Protein AF-A0A928XE21-F1 (afdb_monomer)

Secondary structure (DSSP, 8-state):
-PPPPHHHHHHHHHHHHHTT-HHHHHHHHHHHHTT-TT-HHHHHHHHHH--SHHHHHHHHHHHHHH-TT-HHHHHHHHHHHHHHHHTTS--------------------------------------------------------------SSSS----S---B-TTT--BSEEE-TTT--EEE---SB-TTT--B---TTSHHHHHHHHHHHHHHTT-HHHHHHHHHHHHHH-SS-TTHHHHHHHHHHHTT-HHHHHHHHHHHHHH-TT-HHHHHHHHHHHHHHT-HHHHHHHHHHHHHH-TT-HHHHHHHHHHHHHTT-HHHHHHHHHHHHTTS-TTSHHHHHHHHHHHHT--SS-HHHHTSHHHHHHHHHHHHHHHHHHHHHHTTT-GGG--HHHHHHHHHHHHHHHHHHHHHH-TT-TTTHHHH-STTHHHHTHHHHHHHHHHHHHHHHHHHHHHHTT--PPPPPP-

pLDDT: mean 73.34, std 21.74, range [24.47, 97.56]

Solvent-accessible surface area (backbone atoms only — not comparable to full-atom values): 27465 Å² total; per-residue (Å²): 130,82,82,77,56,64,68,58,42,44,54,48,14,55,49,28,46,76,70,66,39,34,68,64,12,45,60,34,24,48,57,41,40,78,76,36,80,81,43,51,71,38,35,57,53,39,40,73,47,56,85,56,72,61,68,25,45,54,28,31,51,54,32,40,72,78,39,76,80,43,63,68,36,58,60,45,49,58,51,55,60,48,52,65,50,58,81,64,55,79,84,85,86,79,83,84,90,81,83,90,82,90,83,84,87,90,84,88,91,85,89,90,87,85,82,86,84,88,82,85,88,78,90,87,86,85,87,87,86,90,85,86,90,85,87,88,90,86,88,84,89,81,89,84,92,77,89,63,80,36,62,96,83,84,67,53,63,76,83,88,75,80,60,48,37,91,87,78,64,46,58,48,52,48,60,39,93,88,76,67,47,77,39,75,63,96,48,65,35,40,96,87,74,65,50,75,43,45,59,68,92,41,64,59,53,19,30,52,43,48,20,52,53,22,56,80,64,73,35,27,71,58,20,34,50,26,47,52,51,32,49,77,75,42,75,90,40,90,62,46,38,44,53,46,13,55,24,27,45,66,52,74,34,57,81,61,12,49,56,24,41,55,51,32,42,73,76,44,76,77,44,40,68,56,34,40,53,51,16,54,52,29,46,74,72,66,38,54,69,60,14,49,53,29,27,52,49,18,47,70,68,37,77,68,48,22,66,42,27,41,53,47,13,55,52,27,44,75,69,69,35,53,72,57,12,51,47,26,27,54,51,13,57,77,54,36,56,78,87,38,74,67,22,44,52,33,52,51,50,51,59,74,57,47,73,74,67,61,66,82,57,64,50,35,70,67,49,57,49,58,66,33,45,57,64,33,50,54,51,52,52,48,33,36,56,68,21,71,74,35,85,91,56,56,46,74,47,33,55,52,19,67,58,30,23,53,54,8,31,49,33,23,48,44,32,73,75,39,85,84,19,78,86,52,34,81,80,51,51,60,77,72,63,39,53,71,51,20,60,62,38,21,52,51,9,47,49,36,31,52,49,20,50,49,44,44,49,60,62,55,78,74,57,81,75,78,77,77,82,88,125

Structure (mmCIF, N/CA/C/O backbone):
data_AF-A0A928XE21-F1
#
_entry.id   AF-A0A928XE21-F1
#
loop_
_atom_site.group_PDB
_atom_site.id
_atom_site.type_symbol
_atom_site.label_atom_id
_atom_site.label_alt_id
_atom_site.label_comp_id
_atom_site.label_asym_id
_atom_site.label_entity_id
_atom_site.label_seq_id
_atom_site.pdbx_PDB_ins_code
_atom_site.Cartn_x
_atom_site.Cartn_y
_atom_site.Cartn_z
_atom_site.occupancy
_atom_site.B_iso_or_equiv
_atom_site.auth_seq_id
_atom_site.auth_comp_id
_atom_site.auth_asym_id
_atom_site.auth_atom_id
_atom_site.pdbx_PDB_model_num
ATOM 1 N N . MET A 1 1 ? 25.319 -30.499 -38.288 1.00 40.72 1 MET A N 1
ATOM 2 C CA . MET A 1 1 ? 24.462 -31.554 -37.706 1.00 40.72 1 MET A CA 1
ATOM 3 C C . MET A 1 1 ? 23.075 -31.355 -38.286 1.00 40.72 1 MET A C 1
ATOM 5 O O . MET A 1 1 ? 22.689 -30.192 -38.351 1.00 40.72 1 MET A O 1
ATOM 9 N N . PRO A 1 2 ? 22.356 -32.395 -38.738 1.00 47.50 2 PRO A N 1
ATOM 10 C CA . PRO A 1 2 ? 20.909 -32.276 -38.893 1.00 47.50 2 PRO A CA 1
ATOM 11 C C . PRO A 1 2 ? 20.292 -31.991 -37.518 1.00 47.50 2 PRO A C 1
ATOM 13 O O . PRO A 1 2 ? 20.840 -32.427 -36.499 1.00 47.50 2 PRO A O 1
ATOM 16 N N . GLU A 1 3 ? 19.190 -31.250 -37.479 1.00 51.59 3 GLU A N 1
ATOM 17 C CA . GLU A 1 3 ? 18.464 -31.033 -36.229 1.00 51.59 3 GLU A CA 1
ATOM 18 C C . GLU A 1 3 ? 17.865 -32.367 -35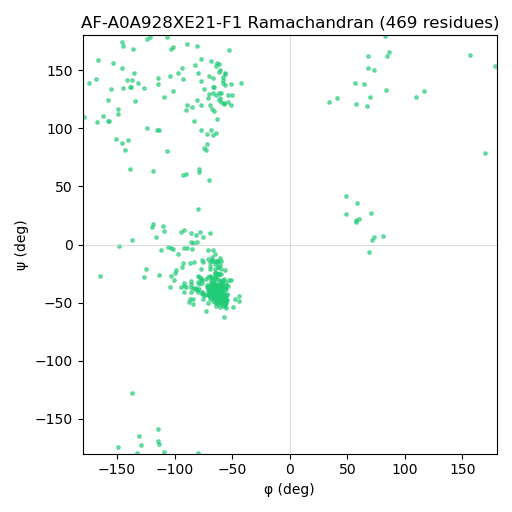.750 1.00 51.59 3 GLU A C 1
ATOM 20 O O . GLU A 1 3 ? 17.346 -33.136 -36.567 1.00 51.59 3 GLU A O 1
ATOM 25 N N . PRO A 1 4 ? 17.975 -32.702 -34.453 1.00 61.19 4 PRO A N 1
ATOM 26 C CA . PRO A 1 4 ? 17.299 -33.870 -33.909 1.00 61.19 4 PRO A CA 1
ATOM 27 C C . PRO A 1 4 ? 15.785 -33.641 -33.965 1.00 61.19 4 PRO A C 1
ATOM 29 O O . PRO A 1 4 ? 15.304 -32.612 -33.501 1.00 61.19 4 PRO A O 1
ATOM 32 N N . ASP A 1 5 ? 15.039 -34.607 -34.505 1.00 84.88 5 ASP A N 1
ATOM 33 C CA . ASP A 1 5 ? 13.573 -34.565 -34.529 1.00 84.88 5 ASP A CA 1
ATOM 34 C C . ASP A 1 5 ? 13.020 -34.287 -33.120 1.00 84.88 5 ASP A C 1
ATOM 36 O O . ASP A 1 5 ? 13.249 -35.056 -32.180 1.00 84.88 5 ASP A O 1
ATOM 40 N N . LEU A 1 6 ? 12.276 -33.188 -32.987 1.00 86.25 6 LEU A N 1
ATOM 41 C CA . LEU A 1 6 ? 11.647 -32.747 -31.745 1.00 86.25 6 LEU A CA 1
ATOM 42 C C . LEU A 1 6 ? 10.744 -33.841 -31.149 1.00 86.25 6 LEU A C 1
ATOM 44 O O . LEU A 1 6 ? 10.712 -34.028 -29.930 1.00 86.25 6 LEU A O 1
ATOM 48 N N . GLN A 1 7 ? 10.068 -34.636 -31.989 1.00 86.69 7 GLN A N 1
ATOM 49 C CA . GLN A 1 7 ? 9.272 -35.767 -31.514 1.00 86.69 7 GLN A CA 1
ATOM 50 C C . GLN A 1 7 ? 10.146 -36.906 -30.982 1.00 86.69 7 GLN A C 1
ATOM 52 O O . GLN A 1 7 ? 9.765 -37.559 -30.008 1.00 86.69 7 GLN A O 1
ATOM 57 N N . ALA A 1 8 ? 11.314 -37.156 -31.575 1.00 89.56 8 ALA A N 1
ATOM 58 C CA . ALA A 1 8 ? 12.278 -38.125 -31.064 1.00 89.56 8 ALA A CA 1
ATOM 59 C C . ALA A 1 8 ? 12.883 -37.671 -29.723 1.00 89.56 8 ALA A C 1
ATOM 61 O O . ALA A 1 8 ? 12.987 -38.489 -28.807 1.00 89.56 8 ALA A O 1
ATOM 62 N N . LEU A 1 9 ? 13.195 -36.377 -29.564 1.00 91.19 9 LEU A N 1
ATOM 63 C CA . LEU A 1 9 ? 13.620 -35.794 -28.283 1.00 91.19 9 LEU A CA 1
ATOM 64 C C . LEU A 1 9 ? 12.540 -35.944 -27.202 1.00 91.19 9 LEU A C 1
ATOM 66 O O . LEU A 1 9 ? 12.825 -36.456 -26.119 1.00 91.19 9 LEU A O 1
ATOM 70 N N . LEU A 1 10 ? 11.288 -35.592 -27.506 1.00 92.44 10 LEU A N 1
ATOM 71 C CA . LEU A 1 10 ? 10.166 -35.747 -26.576 1.00 92.44 10 LEU A CA 1
ATOM 72 C C . LEU A 1 10 ? 9.951 -37.216 -26.173 1.00 92.44 10 LEU A C 1
ATOM 74 O O . LEU A 1 10 ? 9.818 -37.525 -24.987 1.00 92.44 10 LEU A O 1
ATOM 78 N N . ARG A 1 11 ? 9.992 -38.150 -27.134 1.00 93.50 11 ARG A N 1
ATOM 79 C CA . ARG A 1 11 ? 9.905 -39.596 -26.857 1.00 93.50 11 ARG A CA 1
ATOM 80 C C . ARG A 1 11 ? 11.068 -40.081 -25.985 1.00 93.50 11 ARG A C 1
ATOM 82 O O . ARG A 1 11 ? 10.837 -40.887 -25.082 1.00 93.50 11 ARG A O 1
ATOM 89 N N . ALA A 1 12 ? 12.286 -39.581 -26.200 1.00 92.56 12 ALA A N 1
ATOM 90 C CA . ALA A 1 12 ? 13.445 -39.904 -25.370 1.00 92.56 12 ALA A CA 1
ATOM 91 C C . ALA A 1 12 ? 13.289 -39.379 -23.930 1.00 92.56 12 ALA A C 1
ATOM 93 O O . ALA A 1 12 ? 13.476 -40.148 -22.988 1.00 92.56 12 ALA A O 1
ATOM 94 N N . GLY A 1 13 ? 12.860 -38.125 -23.747 1.00 93.06 13 GLY A N 1
ATOM 95 C CA . GLY A 1 13 ? 12.619 -37.529 -22.427 1.00 93.06 13 GLY A CA 1
ATOM 96 C C . GLY A 1 13 ? 11.541 -38.265 -21.625 1.00 93.06 13 GLY A C 1
ATOM 97 O O . GLY A 1 13 ? 11.757 -38.613 -20.464 1.00 93.06 13 GLY A O 1
ATOM 98 N N . ILE A 1 14 ? 10.419 -38.605 -22.270 1.00 94.06 14 ILE A N 1
ATOM 99 C CA . ILE A 1 14 ? 9.342 -39.414 -21.673 1.00 94.06 14 ILE A CA 1
ATOM 100 C C . ILE A 1 14 ? 9.835 -40.825 -21.309 1.00 94.06 14 ILE A C 1
ATOM 102 O O . ILE A 1 14 ? 9.441 -41.377 -20.282 1.00 94.06 14 ILE A O 1
ATOM 106 N N . THR A 1 15 ? 10.700 -41.424 -22.130 1.00 94.31 15 THR A N 1
ATOM 107 C CA . THR A 1 15 ? 11.249 -42.764 -21.863 1.00 94.31 15 THR A CA 1
ATOM 108 C C . THR A 1 15 ? 12.225 -42.743 -20.686 1.00 94.31 15 THR A C 1
ATOM 110 O O . THR A 1 15 ? 12.114 -43.589 -19.802 1.00 94.31 15 THR A O 1
ATOM 113 N N . ALA A 1 16 ? 13.106 -41.740 -20.607 1.00 92.50 16 ALA A N 1
ATOM 114 C CA . ALA A 1 16 ? 13.997 -41.530 -19.465 1.00 92.50 16 ALA A CA 1
ATOM 115 C C . ALA A 1 16 ? 13.210 -41.284 -18.161 1.00 92.50 16 ALA A C 1
ATOM 117 O O . ALA A 1 16 ? 13.544 -41.858 -17.125 1.00 92.50 16 ALA A O 1
ATOM 118 N N . ALA A 1 17 ? 12.117 -40.508 -18.216 1.00 92.31 17 ALA A N 1
ATOM 119 C CA . ALA A 1 17 ? 11.240 -40.274 -17.066 1.00 92.31 17 ALA A CA 1
ATOM 120 C C . ALA A 1 17 ? 10.609 -41.583 -16.558 1.00 92.31 17 ALA A C 1
ATOM 122 O O . ALA A 1 17 ? 10.684 -41.890 -15.369 1.00 92.31 17 ALA A O 1
ATOM 123 N N . LYS A 1 18 ? 10.062 -42.403 -17.467 1.00 92.31 18 LYS A N 1
ATOM 124 C CA . LYS A 1 18 ? 9.511 -43.735 -17.149 1.00 92.31 18 LYS A CA 1
ATOM 125 C C . LYS A 1 18 ? 10.564 -44.722 -16.636 1.00 92.31 18 LYS A C 1
ATOM 127 O O . LYS A 1 18 ? 10.232 -45.588 -15.836 1.00 92.31 18 LYS A O 1
ATOM 132 N N . ALA A 1 19 ? 11.818 -44.583 -17.066 1.00 91.75 19 ALA A N 1
ATOM 133 C CA . ALA A 1 19 ? 12.953 -45.369 -16.582 1.00 91.75 19 ALA A CA 1
ATOM 134 C C . ALA A 1 19 ? 13.536 -44.863 -15.242 1.00 91.75 19 ALA A C 1
ATOM 136 O O . ALA A 1 19 ? 14.539 -45.398 -14.775 1.00 91.75 19 ALA A O 1
ATOM 137 N N . GLY A 1 20 ? 12.955 -43.822 -14.629 1.00 90.06 20 GLY A N 1
ATOM 138 C CA . GLY A 1 20 ? 13.441 -43.233 -13.375 1.00 90.06 20 GLY A CA 1
ATOM 139 C C . GLY A 1 20 ? 14.725 -42.402 -13.510 1.00 90.06 20 GLY A C 1
ATOM 140 O O . GLY A 1 20 ? 15.265 -41.943 -12.505 1.00 90.06 20 GLY A O 1
ATOM 141 N N . GLN A 1 21 ? 15.211 -42.165 -14.732 1.00 93.12 21 GLN A N 1
ATOM 142 C CA . GLN A 1 21 ? 16.442 -41.425 -15.028 1.00 93.12 21 GLN A CA 1
ATOM 143 C C . GLN A 1 21 ? 16.204 -39.907 -14.936 1.00 93.12 21 GLN A C 1
ATOM 145 O O . GLN A 1 21 ? 16.304 -39.191 -15.934 1.00 93.12 21 GLN A O 1
ATOM 150 N N . ARG A 1 22 ? 15.843 -39.417 -13.740 1.00 90.81 22 ARG A N 1
ATOM 151 C CA . ARG A 1 22 ? 15.295 -38.064 -13.525 1.00 90.81 22 ARG A CA 1
ATOM 152 C C . ARG A 1 22 ? 16.112 -36.950 -14.175 1.00 90.81 22 ARG A C 1
ATOM 154 O O . ARG A 1 22 ? 15.561 -36.202 -14.969 1.00 90.81 22 ARG A O 1
ATOM 161 N N . GLU A 1 23 ? 17.413 -36.859 -13.911 1.00 90.38 23 GLU A N 1
ATOM 162 C CA . GLU A 1 23 ? 18.220 -35.750 -14.445 1.00 90.38 23 GLU A CA 1
ATOM 163 C C . GLU A 1 23 ? 18.350 -35.798 -15.980 1.00 90.38 23 GLU A C 1
ATOM 165 O O . GLU A 1 23 ? 18.221 -34.775 -16.650 1.00 90.38 23 GLU A O 1
ATOM 170 N N . GLN A 1 24 ? 18.488 -36.991 -16.571 1.00 92.06 24 GLN A N 1
ATOM 171 C CA . GLN A 1 24 ? 18.491 -37.152 -18.030 1.00 92.06 24 GLN A CA 1
ATOM 172 C C . GLN A 1 24 ? 17.129 -36.789 -18.642 1.00 92.06 24 GLN A C 1
ATOM 174 O O . GLN A 1 24 ? 17.071 -36.142 -19.690 1.00 92.06 24 GLN A O 1
ATOM 179 N N . ALA A 1 25 ? 16.031 -37.162 -17.982 1.00 92.94 25 ALA A N 1
ATOM 180 C CA . ALA A 1 25 ? 14.684 -36.781 -18.387 1.00 92.94 25 ALA A CA 1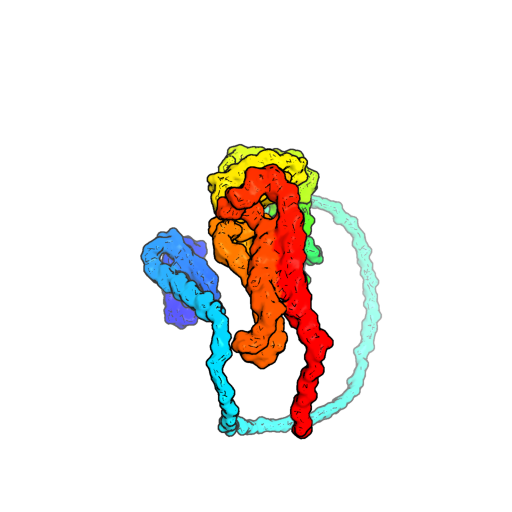
ATOM 181 C C . ALA A 1 25 ? 14.483 -35.260 -18.304 1.00 92.94 25 ALA A C 1
ATOM 183 O O . ALA A 1 25 ? 14.034 -34.662 -19.278 1.00 92.94 25 ALA A O 1
ATOM 184 N N . ARG A 1 26 ? 14.896 -34.627 -17.196 1.00 94.62 26 ARG A N 1
ATOM 185 C CA . ARG A 1 26 ? 14.843 -33.175 -16.962 1.00 94.62 26 ARG A CA 1
ATOM 186 C C . ARG A 1 26 ? 15.566 -32.418 -18.072 1.00 94.62 26 ARG A C 1
ATOM 188 O O . ARG A 1 26 ? 14.953 -31.593 -18.740 1.00 94.62 26 ARG A O 1
ATOM 195 N N . GLN A 1 27 ? 16.829 -32.758 -18.334 1.00 93.75 27 GLN A N 1
ATOM 196 C CA . GLN A 1 27 ? 17.629 -32.128 -19.391 1.00 93.75 27 GLN A CA 1
ATOM 197 C C . GLN A 1 27 ? 17.046 -32.340 -20.796 1.00 93.75 27 GLN A C 1
ATOM 199 O O . GLN A 1 27 ? 17.127 -31.447 -21.636 1.00 93.75 27 GLN A O 1
ATOM 204 N N . THR A 1 28 ? 16.450 -33.505 -21.070 1.00 93.75 28 THR A N 1
ATOM 205 C CA . THR A 1 28 ? 15.863 -33.794 -22.390 1.00 93.75 28 THR A CA 1
ATOM 206 C C . THR A 1 28 ? 14.535 -33.061 -22.593 1.00 93.75 28 THR A C 1
ATOM 208 O O . THR A 1 28 ? 14.306 -32.510 -23.664 1.00 93.75 28 THR A O 1
ATOM 211 N N . LEU A 1 29 ? 13.674 -33.012 -21.572 1.00 93.38 29 LEU A N 1
ATOM 212 C CA . LEU A 1 29 ? 12.371 -32.339 -21.627 1.00 93.38 29 LEU A CA 1
ATOM 213 C C . LEU A 1 29 ? 12.518 -30.811 -21.643 1.00 93.38 29 LEU A C 1
ATOM 215 O O . LEU A 1 29 ? 11.801 -30.151 -22.389 1.00 93.38 29 LEU A O 1
ATOM 219 N N . LEU A 1 30 ? 13.491 -30.253 -20.912 1.00 93.31 30 LEU A N 1
ATOM 220 C CA . LEU A 1 30 ? 13.826 -28.827 -20.995 1.00 93.31 30 LEU A CA 1
ATOM 221 C C . LEU A 1 30 ? 14.255 -28.425 -22.413 1.00 93.31 30 LEU A C 1
ATOM 223 O O . LEU A 1 30 ? 13.759 -27.430 -22.920 1.00 93.31 30 LEU A O 1
ATOM 227 N N . ARG A 1 31 ? 15.073 -29.233 -23.105 1.00 93.06 31 ARG A N 1
ATOM 228 C CA . ARG A 1 31 ? 15.455 -28.969 -24.508 1.00 93.06 31 ARG A CA 1
ATOM 229 C C . ARG A 1 31 ? 14.294 -29.028 -25.500 1.00 93.06 31 ARG A C 1
ATOM 231 O O . ARG A 1 31 ? 14.370 -28.389 -26.542 1.00 93.06 31 ARG A O 1
ATOM 238 N N . VAL A 1 32 ? 13.243 -29.795 -25.202 1.00 92.94 32 VAL A N 1
ATOM 239 C CA . VAL A 1 32 ? 12.004 -29.778 -25.998 1.00 92.94 32 VAL A CA 1
ATOM 240 C C . VAL A 1 32 ? 11.259 -28.465 -25.762 1.00 92.94 32 VAL A C 1
ATOM 242 O O . VAL A 1 32 ? 10.848 -27.834 -26.724 1.00 92.94 32 VAL A O 1
ATOM 245 N N . ILE A 1 33 ? 11.158 -28.009 -24.510 1.00 93.56 33 ILE A N 1
ATOM 246 C CA . ILE A 1 33 ? 10.519 -26.730 -24.150 1.00 93.56 33 ILE A CA 1
ATOM 247 C C . ILE A 1 33 ? 11.293 -25.524 -24.716 1.00 93.56 33 ILE A C 1
ATOM 249 O O . ILE A 1 33 ? 10.678 -24.582 -25.197 1.00 93.56 33 ILE A O 1
ATOM 253 N N . GLU A 1 34 ? 12.630 -25.571 -24.741 1.00 91.69 34 GLU A N 1
ATOM 254 C CA . GLU A 1 34 ? 13.497 -24.559 -25.380 1.00 91.69 34 GLU A CA 1
ATOM 255 C C . GLU A 1 34 ? 13.301 -24.450 -26.910 1.00 91.69 34 GLU A C 1
ATOM 257 O O . GLU A 1 34 ? 13.782 -23.494 -27.519 1.00 91.69 34 GLU A O 1
ATOM 262 N N . GLN A 1 35 ? 12.634 -25.427 -27.537 1.00 90.62 35 GLN A N 1
ATOM 263 C CA . GLN A 1 35 ? 12.357 -25.482 -28.981 1.00 90.62 35 GLN A CA 1
ATOM 264 C C . GLN A 1 35 ? 10.858 -25.349 -29.309 1.00 90.62 35 GLN A C 1
ATOM 266 O O . GLN A 1 35 ? 10.507 -24.883 -30.391 1.00 90.62 35 GLN A O 1
ATOM 271 N N . ASP A 1 36 ? 9.987 -25.740 -28.380 1.00 89.00 36 ASP A N 1
ATOM 272 C CA . ASP A 1 36 ? 8.527 -25.698 -28.456 1.00 89.00 36 ASP A CA 1
ATOM 273 C C . ASP A 1 36 ? 7.957 -25.391 -27.060 1.00 89.00 36 ASP A C 1
ATOM 275 O O . ASP A 1 36 ? 7.628 -26.284 -26.274 1.00 89.00 36 ASP A O 1
ATOM 279 N N . GLU A 1 37 ? 7.827 -24.102 -26.737 1.00 89.44 37 GLU A N 1
ATOM 280 C CA . GLU A 1 37 ? 7.248 -23.653 -25.462 1.00 89.44 37 GLU A CA 1
ATOM 281 C C . GLU A 1 37 ? 5.773 -24.087 -25.304 1.00 89.44 37 GLU A C 1
ATOM 283 O O . GLU A 1 37 ? 5.275 -24.174 -24.179 1.00 89.44 37 GLU A O 1
ATOM 288 N N . ALA A 1 38 ? 5.086 -24.425 -26.404 1.00 89.81 38 ALA A N 1
ATOM 289 C CA . ALA A 1 38 ? 3.702 -24.898 -26.420 1.00 89.81 38 ALA A CA 1
ATOM 290 C C . ALA A 1 38 ? 3.561 -26.422 -26.206 1.00 89.81 38 ALA A C 1
ATOM 292 O O . ALA A 1 38 ? 2.442 -26.946 -26.201 1.00 89.81 38 ALA A O 1
ATOM 293 N N . SER A 1 39 ? 4.662 -27.152 -25.982 1.00 92.25 39 SER A N 1
ATOM 294 C CA . SER A 1 39 ? 4.649 -28.611 -25.827 1.00 92.25 39 SER A CA 1
ATOM 295 C C . SER A 1 39 ? 4.057 -29.069 -24.484 1.00 92.25 39 SER A C 1
ATOM 297 O O . SER A 1 39 ? 4.768 -29.437 -23.545 1.00 92.25 39 SER A O 1
ATOM 299 N N . ILE A 1 40 ? 2.721 -29.117 -24.399 1.00 92.44 40 ILE A N 1
ATOM 300 C CA . ILE A 1 40 ? 1.956 -29.650 -23.252 1.00 92.44 40 ILE A CA 1
ATOM 301 C C . ILE A 1 40 ? 2.527 -30.982 -22.715 1.00 92.44 40 ILE A C 1
ATOM 303 O O . ILE A 1 40 ? 2.684 -31.104 -21.495 1.00 92.44 40 ILE A O 1
ATOM 307 N N . PRO A 1 41 ? 2.901 -31.983 -23.548 1.00 92.94 41 PRO A N 1
ATOM 308 C CA . PRO A 1 41 ? 3.463 -33.230 -23.034 1.00 92.94 41 PRO A CA 1
ATOM 309 C C . PRO A 1 41 ? 4.834 -33.048 -22.372 1.00 92.94 41 PRO A C 1
ATOM 311 O O . PRO A 1 41 ? 5.141 -33.777 -21.431 1.00 92.94 41 PRO A O 1
ATOM 314 N N . ALA A 1 42 ? 5.654 -32.095 -22.828 1.00 93.56 42 ALA A N 1
ATOM 315 C CA . ALA A 1 42 ? 6.962 -31.840 -22.233 1.00 93.56 42 ALA A CA 1
ATOM 316 C C . ALA A 1 42 ? 6.816 -31.233 -20.832 1.00 93.56 42 ALA A C 1
ATOM 318 O O . ALA A 1 42 ? 7.403 -31.755 -19.884 1.00 93.56 42 ALA A O 1
ATOM 319 N N . TRP A 1 43 ? 5.958 -30.217 -20.680 1.00 95.75 43 TRP A N 1
ATOM 320 C CA . TRP A 1 43 ? 5.636 -29.611 -19.383 1.00 95.75 43 TRP A CA 1
ATOM 321 C C . TRP A 1 43 ? 5.008 -30.613 -18.400 1.00 95.75 43 TRP A C 1
ATOM 323 O O . TRP A 1 43 ? 5.451 -30.712 -17.251 1.00 95.75 43 TRP A O 1
ATOM 333 N N . LEU A 1 44 ? 4.031 -31.416 -18.849 1.00 93.94 44 LEU A N 1
ATOM 334 C CA . LEU A 1 44 ? 3.404 -32.450 -18.015 1.00 93.94 44 LEU A CA 1
ATOM 335 C C . LEU A 1 44 ? 4.422 -33.481 -17.514 1.00 93.94 44 LEU A C 1
ATOM 337 O O . LEU A 1 44 ? 4.430 -33.786 -16.321 1.00 93.94 44 LEU A O 1
ATOM 341 N N . TRP A 1 45 ? 5.306 -33.996 -18.375 1.00 95.06 45 TRP A N 1
ATOM 342 C CA . TRP A 1 45 ? 6.317 -34.964 -17.940 1.00 95.06 45 TRP A CA 1
ATOM 343 C C . TRP A 1 45 ? 7.416 -34.322 -17.090 1.00 95.06 45 TRP A C 1
ATOM 345 O O . TRP A 1 45 ? 7.845 -34.939 -16.114 1.00 95.06 45 TRP A O 1
ATOM 355 N N . LEU A 1 46 ? 7.806 -33.073 -17.363 1.00 95.25 46 LEU A N 1
ATOM 356 C CA . LEU A 1 46 ? 8.760 -32.334 -16.534 1.00 95.25 46 LEU A CA 1
ATOM 357 C C . LEU A 1 46 ? 8.242 -32.188 -15.090 1.00 95.25 46 LEU A C 1
ATOM 359 O O . LEU A 1 46 ? 8.973 -32.498 -14.150 1.00 95.25 46 LEU A O 1
ATOM 363 N N . SER A 1 47 ? 6.954 -31.876 -14.900 1.00 94.19 47 SER A N 1
ATOM 364 C CA . SER A 1 47 ? 6.316 -31.795 -13.571 1.00 94.19 47 SER A CA 1
ATOM 365 C C . SER A 1 47 ? 6.302 -33.114 -12.771 1.00 94.19 47 SER A C 1
ATOM 367 O O . SER A 1 47 ? 6.062 -33.104 -11.565 1.00 94.19 47 SER A O 1
ATOM 369 N N . THR A 1 48 ? 6.587 -34.259 -13.407 1.00 93.06 48 THR A N 1
ATOM 370 C CA . THR A 1 48 ? 6.747 -35.558 -12.715 1.00 93.06 48 THR A CA 1
ATOM 371 C C . THR A 1 48 ? 8.194 -35.869 -12.325 1.00 93.06 48 THR A C 1
ATOM 373 O O . THR A 1 48 ? 8.436 -36.771 -11.523 1.00 93.06 48 THR A O 1
ATOM 376 N N . VAL A 1 49 ? 9.153 -35.143 -12.905 1.00 94.50 49 VAL A N 1
ATOM 377 C CA . VAL A 1 49 ? 10.594 -35.420 -12.835 1.00 94.50 49 VAL A CA 1
ATOM 378 C C . VAL A 1 49 ? 11.319 -34.475 -11.880 1.00 94.50 49 VAL A C 1
ATOM 380 O O . VAL A 1 49 ? 12.249 -34.902 -11.198 1.00 94.50 49 VAL A O 1
ATOM 383 N N . LEU A 1 50 ? 10.900 -33.208 -11.837 1.00 91.31 50 LEU A N 1
ATOM 384 C CA . LEU A 1 50 ? 11.391 -32.209 -10.888 1.00 91.31 50 LEU A CA 1
ATOM 385 C C . LEU A 1 50 ? 11.104 -32.644 -9.446 1.00 91.31 50 LEU A C 1
ATOM 387 O O . LEU A 1 50 ? 10.103 -33.322 -9.201 1.00 91.31 50 LEU A O 1
ATOM 391 N N . ASP A 1 51 ? 11.951 -32.243 -8.497 1.00 85.50 51 ASP A N 1
ATOM 392 C CA . ASP A 1 51 ? 11.790 -32.586 -7.076 1.00 85.50 51 ASP A CA 1
ATOM 393 C C . ASP A 1 51 ? 11.181 -31.465 -6.220 1.00 85.50 51 ASP A C 1
ATOM 395 O O . ASP A 1 51 ? 10.426 -31.763 -5.291 1.00 85.50 51 ASP A O 1
ATOM 399 N N . ASP A 1 52 ? 11.424 -30.202 -6.573 1.00 89.62 52 ASP A N 1
ATOM 400 C CA . ASP A 1 52 ? 10.854 -29.039 -5.890 1.00 89.62 52 ASP A CA 1
ATOM 401 C C . ASP A 1 52 ? 9.335 -28.889 -6.129 1.00 89.62 52 ASP A C 1
ATOM 403 O O . ASP A 1 52 ? 8.825 -29.204 -7.205 1.00 89.62 52 ASP A O 1
ATOM 407 N N . GLN A 1 53 ? 8.588 -28.414 -5.124 1.00 87.94 53 GLN A N 1
ATOM 408 C CA . GLN A 1 53 ? 7.128 -28.275 -5.230 1.00 87.94 53 GLN A CA 1
ATOM 409 C C . GLN A 1 53 ? 6.689 -27.057 -6.061 1.00 87.94 53 GLN A C 1
ATOM 411 O O . GLN A 1 53 ? 5.633 -27.117 -6.693 1.00 87.94 53 GLN A O 1
ATOM 416 N N . GLU A 1 54 ? 7.483 -25.986 -6.100 1.00 87.50 54 GLU A N 1
ATOM 417 C CA . GLU A 1 54 ? 7.152 -24.751 -6.812 1.00 87.50 54 GLU A CA 1
ATOM 418 C C . GLU A 1 54 ? 7.559 -24.833 -8.290 1.00 87.50 54 GLU A C 1
ATOM 420 O O . GLU A 1 54 ? 6.753 -24.500 -9.160 1.00 87.50 54 GLU A O 1
ATOM 425 N N . GLU A 1 55 ? 8.728 -25.408 -8.615 1.00 90.12 55 GLU A N 1
ATOM 426 C CA . GLU A 1 55 ? 9.074 -25.732 -10.011 1.00 90.12 55 GLU A CA 1
ATOM 427 C C . GLU A 1 55 ? 8.017 -26.675 -10.637 1.00 90.12 55 GLU A C 1
ATOM 429 O O . GLU A 1 55 ? 7.648 -26.522 -11.807 1.00 90.12 55 GLU A O 1
ATOM 434 N N . ARG A 1 56 ? 7.463 -27.618 -9.852 1.00 93.19 56 ARG A N 1
ATOM 435 C CA . ARG A 1 56 ? 6.324 -28.461 -10.268 1.00 93.19 56 ARG A CA 1
ATOM 436 C C . ARG A 1 56 ? 5.044 -27.653 -10.493 1.00 93.19 56 ARG A C 1
ATOM 438 O O . ARG A 1 56 ? 4.381 -27.891 -11.502 1.00 93.19 56 ARG A O 1
ATOM 445 N N . ARG A 1 57 ? 4.690 -26.725 -9.589 1.00 94.00 57 ARG A N 1
ATOM 446 C CA . ARG A 1 57 ? 3.515 -25.840 -9.724 1.00 94.00 57 ARG A CA 1
ATOM 447 C C . ARG A 1 57 ? 3.580 -25.048 -11.032 1.00 94.00 57 ARG A C 1
ATOM 449 O O . ARG A 1 57 ? 2.659 -25.159 -11.837 1.00 94.00 57 ARG A O 1
ATOM 456 N N . ILE A 1 58 ? 4.705 -24.383 -11.300 1.00 92.50 58 ILE A N 1
ATOM 457 C CA . ILE A 1 58 ? 4.935 -23.589 -12.521 1.00 92.50 58 ILE A CA 1
ATOM 458 C C . ILE A 1 58 ? 4.731 -24.436 -13.789 1.00 92.50 58 ILE A C 1
ATOM 460 O O . ILE A 1 58 ? 4.051 -24.012 -14.722 1.00 92.50 58 ILE A O 1
ATOM 464 N N . CYS A 1 59 ? 5.254 -25.668 -13.825 1.00 92.81 59 CYS A N 1
ATOM 465 C CA . CYS A 1 59 ? 5.065 -26.556 -14.978 1.00 92.81 59 CYS A CA 1
ATOM 466 C C . CYS A 1 59 ? 3.588 -26.921 -15.223 1.00 92.81 59 CYS A C 1
ATOM 468 O O . CYS A 1 59 ? 3.176 -27.070 -16.371 1.00 92.81 59 CYS A O 1
ATOM 470 N N . LEU A 1 60 ? 2.786 -27.071 -14.165 1.00 94.00 60 LEU A N 1
ATOM 471 C CA . LEU A 1 60 ? 1.361 -27.409 -14.259 1.00 94.00 60 LEU A CA 1
ATOM 472 C C . LEU A 1 60 ? 0.503 -26.185 -14.629 1.00 94.00 60 LEU A C 1
ATOM 474 O O . LEU A 1 60 ? -0.473 -26.320 -15.366 1.00 94.00 60 LEU A O 1
ATOM 478 N N . GLU A 1 61 ? 0.881 -24.992 -14.169 1.00 93.38 61 GLU A N 1
ATOM 479 C CA . GLU A 1 61 ? 0.237 -23.720 -14.529 1.00 93.38 61 GLU A CA 1
ATOM 480 C C . GLU A 1 61 ? 0.503 -23.340 -15.994 1.00 93.38 61 GLU A C 1
ATOM 482 O O . GLU A 1 61 ? -0.422 -22.932 -16.701 1.00 93.38 61 GLU A O 1
ATOM 487 N N . ASN A 1 62 ? 1.715 -23.591 -16.504 1.00 94.38 62 ASN A N 1
ATOM 488 C CA . ASN A 1 62 ? 2.019 -23.462 -17.932 1.00 94.38 62 ASN A CA 1
ATOM 489 C C . ASN A 1 62 ? 1.151 -24.405 -18.784 1.00 94.38 62 ASN A C 1
ATOM 491 O O . ASN A 1 62 ? 0.628 -23.988 -19.816 1.00 94.38 62 ASN A O 1
ATOM 495 N N . VAL A 1 63 ? 0.906 -25.644 -18.333 1.00 95.06 63 VAL A N 1
ATOM 496 C CA . VAL A 1 63 ? -0.022 -26.556 -19.028 1.00 95.06 63 VAL A CA 1
ATOM 497 C C . VAL A 1 63 ? -1.446 -26.009 -19.038 1.00 95.06 63 VAL A C 1
ATOM 499 O O . VAL A 1 63 ? -2.062 -26.014 -20.095 1.00 95.06 63 VAL A O 1
ATOM 502 N N . LEU A 1 64 ? -1.964 -25.494 -17.917 1.00 93.25 64 LEU A N 1
ATOM 503 C CA . LEU A 1 64 ? -3.313 -24.906 -17.875 1.00 93.25 64 LEU A CA 1
ATOM 504 C C . LEU A 1 64 ? -3.433 -23.584 -18.652 1.00 93.25 64 LEU A C 1
ATOM 506 O O . LEU A 1 64 ? -4.538 -23.185 -19.010 1.00 93.25 64 LEU A O 1
ATOM 510 N N . THR A 1 65 ? -2.314 -22.921 -18.945 1.00 93.81 65 THR A N 1
ATOM 511 C CA . THR A 1 65 ? -2.267 -21.744 -19.828 1.00 93.81 65 THR A CA 1
ATOM 512 C C . THR A 1 65 ? -2.381 -22.141 -21.308 1.00 93.81 65 THR A C 1
ATOM 514 O O . THR A 1 65 ? -2.937 -21.388 -22.104 1.00 93.81 65 THR A O 1
ATOM 517 N N . LEU A 1 66 ? -1.892 -23.332 -21.676 1.00 91.44 66 LEU A N 1
ATOM 518 C CA . LEU A 1 66 ? -1.946 -23.889 -23.036 1.00 91.44 66 LEU A CA 1
ATOM 519 C C . LEU A 1 66 ? -3.221 -24.719 -23.297 1.00 91.44 66 LEU A C 1
ATOM 521 O O . LEU A 1 66 ? -3.767 -24.693 -24.396 1.00 91.44 66 LEU A O 1
ATOM 525 N N . ASP A 1 67 ? -3.692 -25.449 -22.285 1.00 92.12 67 ASP A N 1
ATOM 526 C CA . ASP A 1 67 ? -4.881 -26.307 -22.280 1.00 92.12 67 ASP A CA 1
ATOM 527 C C . ASP A 1 67 ? -5.616 -26.150 -20.931 1.00 92.12 67 ASP A C 1
ATOM 529 O O . ASP A 1 67 ? -5.340 -26.882 -19.971 1.00 92.12 67 ASP A O 1
ATOM 533 N N . PRO A 1 68 ? -6.558 -25.191 -20.823 1.00 92.69 68 PRO A N 1
ATOM 534 C CA . PRO A 1 68 ? -7.276 -24.919 -19.578 1.00 92.69 68 PRO A CA 1
ATOM 535 C C . PRO A 1 68 ? -8.068 -26.108 -19.029 1.00 92.69 68 PRO A C 1
ATOM 537 O O . PRO A 1 68 ? -8.300 -26.172 -17.818 1.00 92.69 68 PRO A O 1
ATOM 540 N N . ASP A 1 69 ? -8.471 -27.055 -19.883 1.00 92.00 69 ASP A N 1
ATOM 541 C CA . ASP A 1 69 ? -9.251 -28.239 -19.510 1.00 92.00 69 ASP A CA 1
ATOM 542 C C . ASP A 1 69 ? -8.405 -29.488 -19.237 1.00 92.00 69 ASP A C 1
ATOM 544 O O . ASP A 1 69 ? -8.944 -30.573 -18.988 1.00 92.00 69 ASP A O 1
ATOM 548 N N . ASN A 1 70 ? -7.081 -29.327 -19.139 1.00 93.38 70 ASN A N 1
ATOM 549 C CA . ASN A 1 70 ? -6.173 -30.415 -18.822 1.00 93.38 70 ASN A CA 1
ATOM 550 C C . ASN A 1 70 ? -6.408 -30.999 -17.415 1.00 93.38 70 ASN A C 1
ATOM 552 O O . ASN A 1 70 ? -5.881 -30.530 -16.397 1.00 93.38 70 ASN A O 1
ATOM 556 N N . ALA A 1 71 ? -7.176 -32.089 -17.354 1.00 90.75 71 ALA A N 1
ATOM 557 C CA . ALA A 1 71 ? -7.521 -32.767 -16.108 1.00 90.75 71 ALA A CA 1
ATOM 558 C C . ALA A 1 71 ? -6.286 -33.247 -15.320 1.00 90.75 71 ALA A C 1
ATOM 560 O O . ALA A 1 71 ? -6.307 -33.236 -14.088 1.00 90.75 71 ALA A O 1
ATOM 561 N N . HIS A 1 72 ? -5.197 -33.626 -16.002 1.00 89.31 72 HIS A N 1
ATOM 562 C CA . HIS A 1 72 ? -3.960 -34.057 -15.347 1.00 89.31 72 HIS A CA 1
ATOM 563 C C . HIS A 1 72 ? -3.241 -32.899 -14.648 1.00 89.31 72 HIS A C 1
ATOM 565 O O . HIS A 1 72 ? -2.825 -33.065 -13.500 1.00 89.31 72 HIS A O 1
ATOM 571 N N . ALA A 1 73 ? -3.145 -31.728 -15.287 1.00 91.69 73 ALA A N 1
ATOM 572 C CA . ALA A 1 73 ? -2.542 -30.549 -14.672 1.00 91.69 73 ALA A CA 1
ATOM 573 C C . ALA A 1 73 ? -3.362 -30.050 -13.470 1.00 91.69 73 ALA A C 1
ATOM 575 O O . ALA A 1 73 ? -2.825 -29.866 -12.374 1.00 91.69 73 ALA A O 1
ATOM 576 N N . ARG A 1 74 ? -4.691 -29.962 -13.634 1.00 93.31 74 ARG A N 1
ATOM 577 C CA . ARG A 1 74 ? -5.640 -29.573 -12.575 1.00 93.31 74 ARG A CA 1
ATOM 578 C C . ARG A 1 74 ? -5.569 -30.524 -11.364 1.00 93.31 74 ARG A C 1
ATOM 580 O O . ARG A 1 74 ? -5.526 -30.073 -10.221 1.00 93.31 74 ARG A O 1
ATOM 587 N N . ALA A 1 75 ? -5.461 -31.836 -11.599 1.00 91.25 75 ALA A N 1
ATOM 588 C CA . ALA A 1 75 ? -5.248 -32.846 -10.554 1.00 91.25 75 ALA A CA 1
ATOM 589 C C . ALA A 1 75 ? -3.804 -32.899 -10.005 1.00 91.25 75 ALA A C 1
ATOM 591 O O . ALA A 1 75 ? -3.555 -33.538 -8.981 1.00 91.25 75 ALA A O 1
ATOM 592 N N . GLY A 1 76 ? -2.832 -32.268 -10.667 1.00 89.31 76 GLY A N 1
ATOM 593 C CA . GLY A 1 76 ? -1.488 -32.028 -10.139 1.00 89.31 76 GLY A CA 1
ATOM 594 C C . GLY A 1 76 ? -1.504 -30.949 -9.059 1.00 89.31 76 GLY A C 1
ATOM 595 O O . GLY A 1 76 ? -1.142 -31.226 -7.916 1.00 89.31 76 GLY A O 1
ATOM 596 N N . LEU A 1 77 ? -2.007 -29.759 -9.400 1.00 92.56 77 LEU A N 1
ATOM 597 C CA . LEU A 1 77 ? -2.053 -28.603 -8.496 1.00 92.56 77 LEU A CA 1
ATOM 598 C C . LEU A 1 77 ? -2.837 -28.898 -7.211 1.00 92.56 77 LEU A C 1
ATOM 600 O O . LEU A 1 77 ? -2.333 -28.656 -6.118 1.00 92.56 77 LEU A O 1
ATOM 604 N N . LEU A 1 78 ? -4.007 -29.540 -7.321 1.00 89.62 78 LEU A N 1
ATOM 605 C CA . LEU A 1 78 ? -4.819 -29.919 -6.156 1.00 89.62 78 LEU A CA 1
ATOM 606 C C . LEU A 1 78 ? -4.073 -30.808 -5.141 1.00 89.62 78 LEU A C 1
ATOM 608 O O . LEU A 1 78 ? -4.361 -30.727 -3.949 1.00 89.62 78 LEU A O 1
ATOM 612 N N . ARG A 1 79 ? -3.108 -31.630 -5.582 1.00 88.81 79 ARG A N 1
ATOM 613 C CA . ARG A 1 79 ? -2.287 -32.465 -4.685 1.00 88.81 79 ARG A CA 1
ATOM 614 C C . ARG A 1 79 ? -1.167 -31.673 -4.009 1.00 88.81 79 ARG A C 1
ATOM 616 O O . ARG A 1 79 ? -0.920 -31.896 -2.828 1.00 88.81 79 ARG A O 1
ATOM 623 N N . LEU A 1 80 ? -0.533 -30.734 -4.716 1.00 89.38 80 LEU A N 1
ATOM 624 C CA . LEU A 1 80 ? 0.455 -29.816 -4.126 1.00 89.38 80 LEU A CA 1
ATOM 625 C C . LEU A 1 80 ? -0.208 -28.915 -3.068 1.00 89.38 80 LEU A C 1
ATOM 627 O O . LEU A 1 80 ? 0.298 -28.756 -1.957 1.00 89.38 80 LEU A O 1
ATOM 631 N N . ASP A 1 81 ? -1.403 -28.405 -3.365 1.00 87.69 81 ASP A N 1
ATOM 632 C CA . ASP A 1 81 ? -2.186 -27.587 -2.438 1.00 87.69 81 ASP A CA 1
ATOM 633 C C . ASP A 1 81 ? -2.650 -28.363 -1.198 1.00 87.69 81 ASP A C 1
ATOM 635 O O . ASP A 1 81 ? -2.752 -27.771 -0.123 1.00 87.69 81 ASP A O 1
ATOM 639 N N . GLN A 1 82 ? -2.934 -29.665 -1.325 1.00 83.12 82 GLN A N 1
ATOM 640 C CA . GLN A 1 82 ? -3.253 -30.549 -0.197 1.00 83.12 82 GLN A CA 1
ATOM 641 C C . GLN A 1 82 ? -2.021 -30.827 0.672 1.00 83.12 82 GLN A C 1
ATOM 643 O O . GLN A 1 82 ? -2.084 -30.583 1.876 1.00 83.12 82 GLN A O 1
ATOM 648 N N . ALA A 1 83 ? -0.894 -31.236 0.076 1.00 75.69 83 ALA A N 1
ATOM 649 C CA . ALA A 1 83 ? 0.356 -31.476 0.803 1.00 75.69 83 ALA A CA 1
ATOM 650 C C . ALA A 1 83 ? 0.778 -30.239 1.617 1.00 75.69 83 ALA A C 1
ATOM 652 O O . ALA A 1 83 ? 0.966 -30.318 2.831 1.00 75.69 83 ALA A O 1
ATOM 653 N N . SER A 1 84 ? 0.752 -29.057 0.989 1.00 72.25 84 SER A N 1
ATOM 654 C CA . SER A 1 84 ? 1.092 -27.791 1.652 1.00 72.25 84 SER A CA 1
ATOM 655 C C . SER A 1 84 ? 0.137 -27.372 2.785 1.00 72.25 84 SER A C 1
ATOM 657 O O . SER A 1 84 ? 0.401 -26.375 3.457 1.00 72.25 84 SER A O 1
ATOM 659 N N . LYS A 1 85 ? -0.994 -28.062 2.989 1.00 64.38 85 LYS A N 1
ATOM 660 C CA . LYS A 1 85 ? -1.928 -27.837 4.110 1.00 64.38 85 LYS A CA 1
ATOM 661 C C . LYS A 1 85 ? -1.723 -28.831 5.248 1.00 64.38 85 LYS A C 1
ATOM 663 O O . LYS A 1 85 ? -2.098 -28.516 6.375 1.00 64.38 85 LYS A O 1
ATOM 668 N N . GLU A 1 86 ? -1.118 -29.986 4.985 1.00 58.06 86 GLU A N 1
ATOM 669 C CA . GLU A 1 86 ? -0.768 -30.954 6.026 1.00 58.06 86 GLU A CA 1
ATOM 670 C C . GLU A 1 86 ? 0.576 -30.613 6.679 1.00 58.06 86 GLU A C 1
ATOM 672 O O . GLU A 1 86 ? 0.620 -30.582 7.907 1.00 58.06 86 GLU A O 1
ATOM 677 N N . ASP A 1 87 ? 1.564 -30.127 5.916 1.00 53.84 87 ASP A N 1
ATOM 678 C CA . ASP A 1 87 ? 2.784 -29.481 6.453 1.00 53.84 87 ASP A CA 1
ATOM 679 C C . ASP A 1 87 ? 2.494 -28.222 7.307 1.00 53.84 87 ASP A C 1
ATOM 681 O O . ASP A 1 87 ? 3.364 -27.722 8.018 1.00 53.84 87 ASP A O 1
ATOM 685 N N . ARG A 1 88 ? 1.269 -27.674 7.236 1.00 46.38 88 ARG A N 1
ATOM 686 C CA . ARG A 1 88 ? 0.819 -26.492 7.998 1.00 46.38 88 ARG A CA 1
ATOM 687 C C . ARG A 1 88 ? -0.191 -26.801 9.110 1.00 46.38 88 ARG A C 1
ATOM 689 O O . ARG A 1 88 ? -0.753 -25.872 9.691 1.00 46.38 88 ARG A O 1
ATOM 696 N N . ARG A 1 89 ? -0.409 -28.074 9.461 1.00 37.78 89 ARG A N 1
ATOM 697 C CA . ARG A 1 89 ? -1.096 -28.428 10.715 1.00 37.78 89 ARG A CA 1
ATOM 698 C C . ARG A 1 89 ? -0.102 -28.340 11.883 1.00 37.78 89 ARG A C 1
ATOM 700 O O . ARG A 1 89 ? 0.916 -29.021 11.832 1.00 37.78 89 ARG A O 1
ATOM 707 N N . PRO A 1 90 ? -0.376 -27.563 12.949 1.00 38.53 90 PRO A N 1
ATOM 708 C CA . PRO A 1 90 ? 0.460 -27.597 14.144 1.00 38.53 90 PRO A CA 1
ATOM 709 C C . PRO A 1 90 ? 0.345 -28.970 14.818 1.00 38.53 90 PRO A C 1
ATOM 711 O O . PRO A 1 90 ? -0.761 -29.496 14.971 1.00 38.53 90 PRO A O 1
ATOM 714 N N . GLU A 1 91 ? 1.473 -29.540 15.241 1.00 37.91 91 GLU A N 1
ATOM 715 C CA . GLU A 1 91 ? 1.495 -30.821 15.947 1.00 37.91 91 GLU A CA 1
ATOM 716 C C . GLU A 1 91 ? 0.747 -30.711 17.284 1.00 37.91 91 GLU A C 1
ATOM 718 O O . GLU A 1 91 ? 1.220 -30.109 18.250 1.00 37.91 91 GLU A O 1
ATOM 723 N N . THR A 1 92 ? -0.442 -31.314 17.364 1.00 35.81 92 THR A N 1
ATOM 724 C CA . THR A 1 92 ? -1.192 -31.439 18.618 1.00 35.81 92 THR A CA 1
ATOM 725 C C . THR A 1 92 ? -0.537 -32.503 19.494 1.00 35.81 92 THR A C 1
ATOM 727 O O . THR A 1 92 ? -0.939 -33.669 19.488 1.00 35.81 92 THR A O 1
ATOM 730 N N . GLY A 1 93 ? 0.507 -32.107 20.216 1.00 38.09 93 GLY A N 1
ATOM 731 C CA . GLY A 1 93 ? 1.279 -33.002 21.067 1.00 38.09 93 GLY A CA 1
ATOM 732 C C . GLY A 1 93 ? 0.498 -33.493 22.285 1.00 38.09 93 GLY A C 1
ATOM 733 O O . GLY A 1 93 ? 0.470 -32.810 23.303 1.00 38.09 93 GLY A O 1
ATOM 734 N N . ASP A 1 94 ? -0.055 -34.707 22.211 1.00 30.73 94 ASP A N 1
ATOM 735 C CA . ASP A 1 94 ? -0.260 -35.557 23.390 1.00 30.73 94 ASP A CA 1
ATOM 736 C C . ASP A 1 94 ? -0.388 -37.052 23.025 1.00 30.73 94 ASP A C 1
ATOM 738 O O . ASP A 1 94 ? -1.436 -37.490 22.541 1.00 30.73 94 ASP A O 1
ATOM 742 N N . ARG A 1 95 ? 0.661 -37.851 23.307 1.00 32.34 95 ARG A N 1
ATOM 743 C CA . ARG A 1 95 ? 0.548 -39.053 24.170 1.00 32.34 95 ARG A CA 1
ATOM 744 C C . ARG A 1 95 ? 1.864 -39.819 24.403 1.00 32.34 95 ARG A C 1
ATOM 746 O O . ARG A 1 95 ? 2.288 -40.624 23.588 1.00 32.34 95 ARG A O 1
ATOM 753 N N . ARG A 1 96 ? 2.326 -39.701 25.654 1.00 30.41 96 ARG A N 1
ATOM 754 C CA . ARG A 1 96 ? 2.841 -40.773 26.543 1.00 30.41 96 ARG A CA 1
ATOM 755 C C . ARG A 1 96 ? 4.150 -41.510 26.206 1.00 30.41 96 ARG A C 1
ATOM 757 O O . ARG A 1 96 ? 4.251 -42.307 25.284 1.00 30.41 96 ARG A O 1
ATOM 764 N N . LEU A 1 97 ? 5.080 -41.364 27.152 1.00 32.59 97 LEU A N 1
ATOM 765 C CA . LEU A 1 97 ? 6.285 -42.171 27.356 1.00 32.59 97 LEU A CA 1
ATOM 766 C C . LEU A 1 97 ? 6.014 -43.677 27.529 1.00 32.59 97 LEU A C 1
ATOM 768 O O . LEU A 1 97 ? 5.093 -44.070 28.250 1.00 32.59 97 LEU A O 1
ATOM 772 N N . SER A 1 98 ? 6.948 -44.498 27.045 1.00 27.14 98 SER A N 1
ATOM 773 C CA . SER A 1 98 ? 7.460 -45.679 27.762 1.00 27.14 98 SER A CA 1
ATOM 774 C C . SER A 1 98 ? 8.901 -46.014 27.309 1.00 27.14 98 SER A C 1
ATOM 776 O O . SER A 1 98 ? 9.309 -45.544 26.247 1.00 27.14 98 SER A O 1
ATOM 778 N N . PRO A 1 99 ? 9.707 -46.704 28.144 1.00 32.06 99 PRO A N 1
ATOM 779 C CA . PRO A 1 99 ? 11.179 -46.720 28.050 1.00 32.06 99 PRO A CA 1
ATOM 780 C C . PRO A 1 99 ? 11.742 -47.843 27.139 1.00 32.06 99 PRO A C 1
ATOM 782 O O . PRO A 1 99 ? 10.970 -48.675 26.662 1.00 32.06 99 PRO A O 1
ATOM 785 N N . PRO A 1 100 ? 13.065 -47.872 26.851 1.00 41.53 100 PRO A N 1
ATOM 786 C CA . PRO A 1 100 ? 13.626 -48.705 25.782 1.00 41.53 100 PRO A CA 1
ATOM 787 C C . PRO A 1 100 ? 13.825 -50.176 26.176 1.00 41.53 100 PRO A C 1
ATOM 789 O O . PRO A 1 100 ? 13.755 -50.557 27.343 1.00 41.53 100 PRO A O 1
ATOM 792 N N . THR A 1 101 ? 14.148 -51.011 25.189 1.00 28.69 101 THR A N 1
ATOM 793 C CA . THR A 1 101 ? 14.688 -52.362 25.398 1.00 28.69 101 THR A CA 1
ATOM 794 C C . THR A 1 101 ? 15.828 -52.612 24.411 1.00 28.69 101 THR A C 1
ATOM 796 O O . THR A 1 101 ? 15.795 -52.131 23.280 1.00 28.69 101 THR A O 1
ATOM 799 N N . ASP A 1 102 ? 16.858 -53.299 24.895 1.00 26.39 102 ASP A N 1
ATOM 800 C CA . ASP A 1 102 ? 18.132 -53.548 24.218 1.00 26.39 102 ASP A CA 1
ATOM 801 C C . ASP A 1 102 ? 18.026 -54.642 23.135 1.00 26.39 102 ASP A C 1
ATOM 803 O O . ASP A 1 102 ? 17.102 -55.455 23.189 1.00 26.39 102 ASP A O 1
ATOM 807 N N . LEU A 1 103 ? 18.987 -54.659 22.198 1.00 27.03 103 LEU A N 1
ATOM 808 C CA . LEU A 1 103 ? 19.586 -55.838 21.535 1.00 27.03 103 LEU A CA 1
ATOM 809 C C . LEU A 1 103 ? 20.471 -55.424 20.337 1.00 27.03 103 LEU A C 1
ATOM 811 O O . LEU A 1 103 ? 20.109 -55.550 19.167 1.00 27.03 103 LEU A O 1
ATOM 815 N N . SER A 1 104 ? 21.684 -54.967 20.647 1.00 29.22 104 SER A N 1
ATOM 816 C CA . SER A 1 104 ? 22.863 -55.136 19.772 1.00 29.22 104 SER A CA 1
ATOM 817 C C . SER A 1 104 ? 23.450 -56.564 19.938 1.00 29.22 104 SER A C 1
ATOM 819 O O . SER A 1 104 ? 22.940 -57.302 20.786 1.00 29.22 104 SER A O 1
ATOM 821 N N . PRO A 1 105 ? 24.544 -56.989 19.254 1.00 43.38 105 PRO A N 1
ATOM 822 C CA . PRO A 1 105 ? 25.314 -56.367 18.158 1.00 43.38 105 PRO A CA 1
ATOM 823 C C . PRO A 1 105 ? 25.531 -57.322 16.947 1.00 43.38 105 PRO A C 1
ATOM 825 O O . PRO A 1 105 ? 25.041 -58.444 16.978 1.00 43.38 105 PRO A O 1
ATOM 828 N N . GLN A 1 106 ? 26.344 -56.936 15.940 1.00 26.81 106 GLN A N 1
A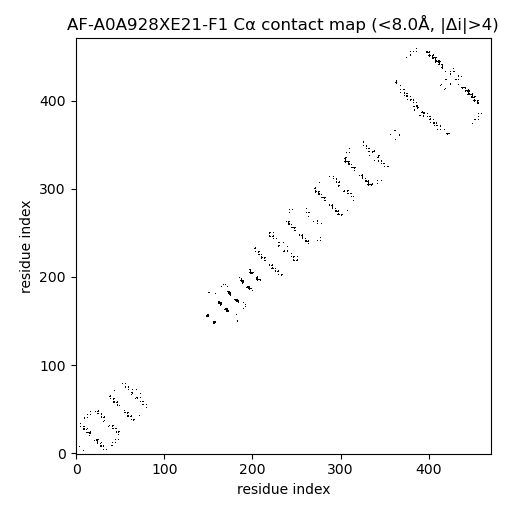TOM 829 C CA . GLN A 1 106 ? 27.424 -57.788 15.365 1.00 26.81 106 GLN A CA 1
ATOM 830 C C . GLN A 1 106 ? 28.474 -56.991 14.543 1.00 26.81 106 GLN A C 1
ATOM 832 O O . GLN A 1 106 ? 28.225 -56.548 13.427 1.00 26.81 106 GLN A O 1
ATOM 837 N N . THR A 1 107 ? 29.681 -56.910 15.103 1.00 37.44 107 THR A N 1
ATOM 838 C CA . THR A 1 107 ? 31.047 -56.828 14.513 1.00 37.44 107 THR A CA 1
ATOM 839 C C . THR A 1 107 ? 31.955 -57.630 15.492 1.00 37.44 107 THR A C 1
ATOM 841 O O . THR A 1 107 ? 31.416 -57.997 16.546 1.00 37.44 107 THR A O 1
ATOM 844 N N . PRO A 1 108 ? 33.258 -57.970 15.274 1.00 51.53 108 PRO A N 1
ATOM 845 C CA . PRO A 1 108 ? 34.323 -57.396 14.413 1.00 51.53 108 PRO A CA 1
ATOM 846 C C . PRO A 1 108 ? 35.112 -58.553 13.705 1.00 51.53 108 PRO A C 1
ATOM 848 O O . PRO A 1 108 ? 34.408 -59.426 13.196 1.00 51.53 108 PRO A O 1
ATOM 851 N N . PRO A 1 109 ? 36.471 -58.723 13.696 1.00 44.62 109 PRO A N 1
ATOM 852 C CA . PRO A 1 109 ? 37.682 -57.861 13.805 1.00 44.62 109 PRO A CA 1
ATOM 853 C C . PRO A 1 109 ? 38.499 -57.880 12.468 1.00 44.62 109 PRO A C 1
ATOM 855 O O . PRO A 1 109 ? 37.888 -58.127 11.436 1.00 44.62 109 PRO A O 1
ATOM 858 N N . ILE A 1 110 ? 39.803 -57.579 12.284 1.00 32.81 110 ILE A N 1
ATOM 859 C CA . ILE A 1 110 ? 41.045 -57.367 13.085 1.00 32.81 110 ILE A CA 1
ATOM 860 C C . ILE A 1 110 ? 41.776 -56.134 12.473 1.00 32.81 110 ILE A C 1
ATOM 862 O O . ILE A 1 110 ? 41.728 -55.986 11.257 1.00 32.81 110 ILE A O 1
ATOM 866 N N . GLU A 1 111 ? 42.321 -55.119 13.169 1.00 30.52 111 GLU A N 1
ATOM 867 C CA . GLU A 1 111 ? 43.364 -54.995 14.234 1.00 30.52 111 GLU A CA 1
ATOM 868 C C . GLU A 1 111 ? 44.837 -54.889 13.681 1.00 30.52 111 GLU A C 1
ATOM 870 O O . GLU A 1 111 ? 45.008 -54.978 12.467 1.00 30.52 111 GLU A O 1
ATOM 875 N N . PRO A 1 112 ? 45.894 -54.489 14.441 1.00 45.53 112 PRO A N 1
ATOM 876 C CA . PRO A 1 112 ? 46.418 -53.109 14.361 1.00 45.53 112 PRO A CA 1
ATOM 877 C C . PRO A 1 112 ? 47.963 -52.981 14.223 1.00 45.53 112 PRO A C 1
ATOM 879 O O . PRO A 1 112 ? 48.675 -53.982 14.313 1.00 45.53 112 PRO A O 1
ATOM 882 N N . LYS A 1 113 ? 48.502 -51.738 14.156 1.00 27.67 113 LYS A N 1
ATOM 883 C CA . LYS A 1 113 ? 49.561 -51.224 15.083 1.00 27.67 113 LYS A CA 1
ATOM 884 C C . LYS A 1 113 ? 50.073 -49.789 14.822 1.00 27.67 113 LYS A C 1
ATOM 886 O O . LYS A 1 113 ? 50.075 -49.287 13.707 1.00 27.67 113 LYS A O 1
ATOM 891 N N . SER A 1 114 ? 50.551 -49.187 15.914 1.00 26.34 114 SER A N 1
ATOM 892 C CA . SER A 1 114 ? 51.407 -47.983 16.055 1.00 26.34 114 SER A CA 1
ATOM 893 C C . SER A 1 114 ? 52.815 -48.471 16.543 1.00 26.34 114 SER A C 1
ATOM 895 O O . SER A 1 114 ? 52.915 -49.688 16.741 1.00 26.34 114 SER A O 1
ATOM 897 N N . PRO A 1 115 ? 53.884 -47.667 16.823 1.00 41.94 115 PRO A N 1
ATOM 898 C CA . PRO A 1 115 ? 53.951 -46.198 16.906 1.00 41.94 115 PRO A CA 1
ATOM 899 C C . PRO A 1 115 ? 55.259 -45.472 16.447 1.00 41.94 115 PRO A C 1
ATOM 901 O O . PRO A 1 115 ? 56.301 -46.072 16.230 1.00 41.94 115 PRO A O 1
ATOM 904 N N . ALA A 1 116 ? 55.170 -44.133 16.440 1.00 26.25 116 ALA A N 1
ATOM 905 C CA . ALA A 1 116 ? 56.147 -43.114 16.892 1.00 26.25 116 ALA A CA 1
ATOM 906 C C . ALA A 1 116 ? 57.616 -42.984 16.378 1.00 26.25 116 ALA A C 1
ATOM 908 O O . ALA A 1 116 ? 58.433 -43.891 16.451 1.00 26.25 116 ALA A O 1
ATOM 909 N N . ASN A 1 117 ? 57.963 -41.696 16.185 1.00 26.56 117 ASN A N 1
ATOM 910 C CA . ASN A 1 117 ? 59.215 -40.988 16.535 1.00 26.56 117 ASN A CA 1
ATOM 911 C C . ASN A 1 117 ? 60.482 -41.003 15.647 1.00 26.56 117 ASN A C 1
ATOM 913 O O . ASN A 1 117 ? 61.093 -42.033 15.396 1.00 26.56 117 ASN A O 1
ATOM 917 N N . SER A 1 118 ? 61.014 -39.773 15.480 1.00 24.47 118 SER A N 1
ATOM 918 C CA . SER A 1 118 ? 62.440 -39.407 15.285 1.00 24.47 118 SER A CA 1
ATOM 919 C C . SER A 1 118 ? 63.076 -39.719 13.905 1.00 24.47 118 SER A C 1
ATOM 921 O O . SER A 1 118 ? 62.666 -40.651 13.232 1.00 24.47 118 SER A O 1
ATOM 923 N N . SER A 1 119 ? 64.075 -38.977 13.393 1.00 24.91 119 SER A N 1
ATOM 924 C CA . SER A 1 119 ? 64.622 -37.661 13.797 1.00 24.91 119 SER A CA 1
ATOM 925 C C . SER A 1 119 ? 65.550 -37.039 12.731 1.00 24.91 119 SER A C 1
ATOM 927 O O . SER A 1 119 ? 66.194 -37.768 11.992 1.00 24.91 119 SER A O 1
ATOM 929 N N . LEU A 1 120 ? 65.718 -35.706 12.813 1.00 28.69 120 LEU A N 1
ATOM 930 C CA . LEU A 1 120 ? 66.947 -34.921 12.547 1.00 28.69 120 LEU A CA 1
ATOM 931 C C . LEU A 1 120 ? 67.599 -34.856 11.139 1.00 28.69 120 LEU A C 1
ATOM 933 O O . LEU A 1 120 ? 67.936 -35.860 10.532 1.00 28.69 120 LEU A O 1
ATOM 937 N N . ARG A 1 121 ? 68.025 -33.616 10.811 1.00 25.88 121 ARG A N 1
ATOM 938 C CA . ARG A 1 121 ? 69.141 -33.211 9.913 1.00 25.88 121 ARG A CA 1
ATOM 939 C C . ARG A 1 121 ? 69.002 -33.479 8.394 1.00 25.88 121 ARG A C 1
ATOM 941 O O . ARG A 1 121 ? 68.355 -34.417 7.970 1.00 25.88 121 ARG A O 1
ATOM 948 N N . SER A 1 122 ? 69.637 -32.696 7.508 1.00 25.81 122 SER A N 1
ATOM 949 C CA . SER A 1 122 ? 70.145 -31.308 7.622 1.00 25.81 122 SER A CA 1
ATOM 950 C C . SER A 1 122 ? 70.541 -30.742 6.250 1.00 25.81 122 SER A C 1
ATOM 952 O O . SER A 1 122 ? 71.168 -31.453 5.476 1.00 25.81 122 SER A O 1
ATOM 954 N N . SER A 1 123 ? 70.275 -29.448 6.029 1.00 26.64 123 SER A N 1
ATOM 955 C CA . SER A 1 123 ? 71.037 -28.491 5.192 1.00 26.64 123 SER A CA 1
ATOM 956 C C . SER A 1 123 ? 71.742 -28.967 3.905 1.00 26.64 123 SER A C 1
ATOM 958 O O . SER A 1 123 ? 72.746 -29.672 3.988 1.00 26.64 123 SER A O 1
ATOM 960 N N . HIS A 1 124 ? 71.402 -28.354 2.763 1.00 33.28 124 HIS A N 1
ATOM 961 C CA . HIS A 1 124 ? 72.391 -27.817 1.808 1.00 33.28 124 HIS A CA 1
ATOM 962 C C . HIS A 1 124 ? 71.776 -26.680 0.964 1.00 33.28 124 HIS A C 1
ATOM 964 O O . HIS A 1 124 ? 70.676 -26.815 0.440 1.00 33.28 124 HIS A O 1
ATOM 970 N N . TYR A 1 125 ? 72.509 -25.574 0.820 1.00 30.72 125 TYR A N 1
ATOM 971 C CA . TYR A 1 125 ? 72.276 -24.478 -0.134 1.00 30.72 125 TYR A CA 1
ATOM 972 C C . TYR A 1 125 ? 73.632 -24.122 -0.755 1.00 30.72 125 TYR A C 1
ATOM 974 O O . TYR A 1 125 ? 74.639 -24.162 -0.042 1.00 30.72 125 TYR A O 1
ATOM 982 N N . PRO A 1 126 ? 73.677 -23.696 -2.030 1.00 38.31 126 PRO A N 1
ATOM 983 C CA . PRO A 1 126 ? 74.499 -22.515 -2.310 1.00 38.31 126 PRO A CA 1
ATOM 984 C C . PRO A 1 126 ? 73.976 -21.556 -3.406 1.00 38.31 126 PRO A C 1
ATOM 986 O O . PRO A 1 126 ? 73.725 -21.955 -4.535 1.00 38.31 126 PRO A O 1
ATOM 989 N N . ARG A 1 127 ? 74.044 -20.257 -3.068 1.00 30.80 127 ARG A N 1
ATOM 990 C CA . ARG A 1 127 ? 74.357 -19.076 -3.916 1.00 30.80 127 ARG A CA 1
ATOM 991 C C . ARG A 1 127 ? 73.373 -18.571 -4.997 1.00 30.80 127 ARG A C 1
ATOM 993 O O . ARG A 1 127 ? 73.042 -19.238 -5.965 1.00 30.80 127 ARG A O 1
ATOM 1000 N N . LEU A 1 128 ? 73.083 -17.270 -4.871 1.00 41.16 128 LEU A N 1
ATOM 1001 C CA . LEU A 1 128 ? 72.589 -16.330 -5.892 1.00 41.16 128 LEU A CA 1
ATOM 1002 C C . LEU A 1 128 ? 73.765 -15.577 -6.548 1.00 41.16 128 LEU A C 1
ATOM 1004 O O . LEU A 1 128 ? 74.726 -15.305 -5.831 1.00 41.16 128 LEU A O 1
ATOM 1008 N N . GLN A 1 129 ? 73.627 -15.141 -7.813 1.00 37.66 129 GLN A N 1
ATOM 1009 C CA . GLN A 1 129 ? 74.109 -13.854 -8.392 1.00 37.66 129 GLN A CA 1
ATOM 1010 C C . GLN A 1 129 ? 73.124 -13.425 -9.549 1.00 37.66 129 GLN A C 1
ATOM 1012 O O . GLN A 1 129 ? 72.041 -14.012 -9.589 1.00 37.66 129 GLN A O 1
ATOM 1017 N N . PRO A 1 130 ? 73.308 -12.363 -10.381 1.00 40.88 130 PRO A N 1
ATOM 1018 C CA . PRO A 1 130 ? 72.392 -11.208 -10.331 1.00 40.88 130 PRO A CA 1
ATOM 1019 C C . PRO A 1 130 ? 71.685 -10.828 -11.663 1.00 40.88 130 PRO A C 1
ATOM 1021 O O . PRO A 1 130 ? 71.935 -11.403 -12.719 1.00 40.88 130 PRO A O 1
ATOM 1024 N N . ARG A 1 131 ? 70.801 -9.812 -11.617 1.00 39.84 131 ARG A N 1
ATOM 1025 C CA . ARG A 1 131 ? 70.096 -9.208 -12.777 1.00 39.84 131 ARG A CA 1
ATOM 1026 C C . ARG A 1 131 ? 70.768 -7.923 -13.306 1.00 39.84 131 ARG A C 1
ATOM 1028 O O . ARG A 1 131 ? 71.216 -7.119 -12.492 1.00 39.84 131 ARG A O 1
ATOM 1035 N N . PRO A 1 132 ? 70.686 -7.661 -14.624 1.00 42.03 132 PRO A N 1
ATOM 1036 C CA . PRO A 1 132 ? 70.765 -6.324 -15.236 1.00 42.03 132 PRO A CA 1
ATOM 1037 C C . PRO A 1 132 ? 69.386 -5.960 -15.910 1.00 42.03 132 PRO A C 1
ATOM 1039 O O . PRO A 1 132 ? 68.398 -6.608 -15.548 1.00 42.03 132 PRO A O 1
ATOM 1042 N N . PRO A 1 133 ? 69.192 -4.899 -16.739 1.00 45.72 133 PRO A N 1
ATOM 1043 C CA . PRO A 1 133 ? 68.187 -3.868 -16.418 1.00 45.72 133 PRO A CA 1
ATOM 1044 C C . PRO A 1 133 ? 67.066 -3.656 -17.470 1.00 45.72 133 PRO A C 1
ATOM 1046 O O . PRO A 1 133 ? 67.050 -4.271 -18.534 1.00 45.72 133 PRO A O 1
ATOM 1049 N N . THR A 1 134 ? 66.129 -2.748 -17.167 1.00 43.84 134 THR A N 1
ATOM 1050 C CA . THR A 1 134 ? 64.972 -2.348 -17.999 1.00 43.84 134 THR A CA 1
ATOM 1051 C C . THR A 1 134 ? 65.157 -0.986 -18.694 1.00 43.84 134 THR A C 1
ATOM 1053 O O . THR A 1 134 ? 65.686 -0.072 -18.061 1.00 43.84 134 THR A O 1
ATOM 1056 N N . PRO A 1 135 ? 64.646 -0.801 -19.929 1.00 40.62 135 PRO A N 1
ATOM 1057 C CA . PRO A 1 135 ? 64.348 0.502 -20.535 1.00 40.62 135 PRO A CA 1
ATOM 1058 C C . PRO A 1 135 ? 62.834 0.844 -20.532 1.00 40.62 135 PRO A C 1
ATOM 1060 O O . PRO A 1 135 ? 62.001 -0.015 -20.250 1.00 40.62 135 PRO A O 1
ATOM 1063 N N . ASP A 1 136 ? 62.508 2.106 -20.842 1.00 33.16 136 ASP A N 1
ATOM 1064 C CA . ASP A 1 136 ? 61.230 2.797 -20.546 1.00 33.16 136 ASP A CA 1
ATOM 1065 C C . ASP A 1 136 ? 60.292 3.016 -21.787 1.00 33.16 136 ASP A C 1
ATOM 1067 O O . ASP A 1 136 ? 60.641 2.576 -22.886 1.00 33.16 136 ASP A O 1
ATOM 1071 N N . PRO A 1 137 ? 59.073 3.611 -21.657 1.00 59.69 137 PRO A N 1
ATOM 1072 C CA . PRO A 1 137 ? 57.921 3.307 -22.536 1.00 59.69 137 PRO A CA 1
ATOM 1073 C C . PRO A 1 137 ? 57.592 4.310 -23.669 1.00 59.69 137 PRO A C 1
ATOM 1075 O O . PRO A 1 137 ? 58.040 5.456 -23.670 1.00 59.69 137 PRO A O 1
ATOM 1078 N N . GLN A 1 138 ? 56.673 3.912 -24.572 1.00 31.92 138 GLN A N 1
ATOM 1079 C CA . GLN A 1 138 ? 55.929 4.804 -25.486 1.00 31.92 138 GLN A CA 1
ATOM 1080 C C . GLN A 1 138 ? 54.441 4.391 -25.688 1.00 31.92 138 GLN A C 1
ATOM 1082 O O . GLN A 1 138 ? 54.156 3.198 -25.795 1.00 31.92 138 GLN A O 1
ATOM 1087 N N . PRO A 1 139 ? 53.495 5.356 -25.775 1.00 43.31 139 PRO A N 1
ATOM 1088 C CA . PRO A 1 139 ? 52.079 5.180 -26.173 1.00 43.31 139 PRO A CA 1
ATOM 1089 C C . PRO A 1 139 ? 51.758 5.897 -27.525 1.00 43.31 139 PRO A C 1
ATOM 1091 O O . PRO A 1 139 ? 52.674 6.507 -28.078 1.00 43.31 139 PRO A O 1
ATOM 1094 N N . PRO A 1 140 ? 50.495 6.019 -28.025 1.00 60.56 140 PRO A N 1
ATOM 1095 C CA . PRO A 1 140 ? 49.256 5.219 -27.883 1.00 60.56 140 PRO A CA 1
ATOM 1096 C C . PRO A 1 140 ? 48.560 4.893 -29.255 1.00 60.56 140 PRO A C 1
ATOM 1098 O O . PRO A 1 140 ? 49.103 5.172 -30.318 1.00 60.56 140 PRO A O 1
ATOM 1101 N N . ALA A 1 141 ? 47.283 4.453 -29.197 1.00 29.25 141 ALA A N 1
ATOM 1102 C CA . ALA A 1 141 ? 46.206 4.653 -30.203 1.00 29.25 141 ALA A CA 1
ATOM 1103 C C . ALA A 1 141 ? 46.107 3.675 -31.417 1.00 29.25 141 ALA A C 1
ATOM 1105 O O . ALA A 1 141 ? 47.070 2.986 -31.737 1.00 29.25 141 ALA A O 1
ATOM 1106 N N . PRO A 1 142 ? 44.954 3.616 -32.133 1.00 46.25 142 PRO A N 1
ATOM 1107 C CA . PRO A 1 142 ? 43.593 3.482 -31.580 1.00 46.25 142 PRO A CA 1
ATOM 1108 C C . PRO A 1 142 ? 42.674 2.459 -32.308 1.00 46.25 142 PRO A C 1
ATOM 1110 O O . PRO A 1 142 ? 42.908 2.075 -33.445 1.00 46.25 142 PRO A O 1
ATOM 1113 N N . ALA A 1 143 ? 41.539 2.156 -31.659 1.00 35.91 143 ALA A N 1
ATOM 1114 C CA . ALA A 1 143 ? 40.235 1.760 -32.228 1.00 35.91 143 ALA A CA 1
ATOM 1115 C C . ALA A 1 143 ? 40.098 0.523 -33.156 1.00 35.91 143 ALA A C 1
ATOM 1117 O O . ALA A 1 143 ? 40.506 0.513 -34.314 1.00 35.91 143 ALA A O 1
ATOM 1118 N N . THR A 1 144 ? 39.263 -0.435 -32.729 1.00 26.69 144 THR A N 1
ATOM 1119 C CA . THR A 1 144 ? 38.252 -1.059 -33.614 1.00 26.69 144 THR A CA 1
ATOM 1120 C C . THR A 1 144 ? 37.115 -1.689 -32.798 1.00 26.69 144 THR A C 1
ATOM 1122 O O . THR A 1 144 ? 37.350 -2.537 -31.942 1.00 26.69 144 THR A O 1
ATOM 1125 N N . LEU A 1 145 ? 35.871 -1.288 -33.072 1.00 40.56 145 LEU A N 1
ATOM 1126 C CA . LEU A 1 145 ? 34.653 -1.918 -32.546 1.00 40.56 145 LEU A CA 1
ATOM 1127 C C . LEU A 1 145 ? 34.210 -3.035 -33.500 1.00 40.56 145 LEU A C 1
ATOM 1129 O O . LEU A 1 145 ? 33.895 -2.744 -34.651 1.00 40.56 145 LEU A O 1
ATOM 1133 N N . ALA A 1 146 ? 34.136 -4.285 -33.030 1.00 27.61 146 ALA A N 1
ATOM 1134 C CA . ALA A 1 146 ? 33.478 -5.371 -33.765 1.00 27.61 146 ALA A CA 1
ATOM 1135 C C . ALA A 1 146 ? 33.013 -6.522 -32.847 1.00 27.61 146 ALA A C 1
ATOM 1137 O O . ALA A 1 146 ? 33.820 -7.329 -32.397 1.00 27.61 146 ALA A O 1
ATOM 1138 N N . THR A 1 147 ? 31.693 -6.586 -32.632 1.00 32.28 147 THR A N 1
ATOM 1139 C CA . THR A 1 147 ? 30.846 -7.800 -32.536 1.00 32.28 147 THR A CA 1
ATOM 1140 C C . THR A 1 147 ? 31.337 -9.054 -31.784 1.00 32.28 147 THR A C 1
ATOM 1142 O O . THR A 1 147 ? 32.269 -9.729 -32.219 1.00 32.28 147 THR A O 1
ATOM 1145 N N . GLY A 1 148 ? 30.520 -9.515 -30.827 1.00 33.66 148 GLY A N 1
ATOM 1146 C CA . GLY A 1 148 ? 30.431 -10.932 -30.440 1.00 33.66 148 GLY A CA 1
ATOM 1147 C C . GLY A 1 148 ? 30.851 -11.242 -29.002 1.00 33.66 148 GLY A C 1
ATOM 1148 O O . GLY A 1 148 ? 31.901 -10.811 -28.548 1.00 33.66 148 GLY A O 1
ATOM 1149 N N . ASN A 1 149 ? 30.013 -12.011 -28.303 1.00 49.59 149 ASN A N 1
ATOM 1150 C CA . ASN A 1 149 ? 30.185 -12.424 -26.906 1.00 49.59 149 ASN A CA 1
ATOM 1151 C C . ASN A 1 149 ? 31.509 -13.162 -26.637 1.00 49.59 149 ASN A C 1
ATOM 1153 O O . ASN A 1 149 ? 31.902 -14.019 -27.428 1.00 49.59 149 ASN A O 1
ATOM 1157 N N . GLY A 1 150 ? 32.061 -12.991 -25.432 1.00 40.16 150 GLY A N 1
ATOM 1158 C CA . GLY A 1 150 ? 32.887 -14.021 -24.796 1.00 40.16 150 GLY A CA 1
ATOM 1159 C C . GLY A 1 150 ? 33.868 -13.496 -23.739 1.00 40.16 150 GLY A C 1
ATOM 1160 O O . GLY A 1 150 ? 34.172 -12.313 -23.676 1.00 40.16 150 GLY A O 1
ATOM 1161 N N . CYS A 1 151 ? 34.411 -14.359 -22.883 1.00 38.12 151 CYS A N 1
ATOM 1162 C CA . CYS A 1 151 ? 34.801 -15.722 -23.238 1.00 38.12 151 CYS A CA 1
ATOM 1163 C C . CYS A 1 151 ? 34.677 -16.716 -22.061 1.00 38.12 151 CYS A C 1
ATOM 1165 O O . CYS A 1 151 ? 35.463 -16.611 -21.122 1.00 38.12 151 CYS A O 1
ATOM 1167 N N . PRO A 1 152 ? 33.810 -17.749 -22.148 1.00 43.34 152 PRO A N 1
ATOM 1168 C CA . PRO A 1 152 ? 33.771 -18.827 -21.158 1.00 43.34 152 PRO A CA 1
ATOM 1169 C C . PRO A 1 152 ? 34.807 -19.940 -21.403 1.00 43.34 152 PRO A C 1
ATOM 1171 O O . PRO A 1 152 ? 35.052 -20.704 -20.483 1.00 43.34 152 PRO A O 1
ATOM 1174 N N . PHE A 1 153 ? 35.429 -20.040 -22.596 1.00 37.78 153 PHE A N 1
ATOM 1175 C CA . PHE A 1 153 ? 36.740 -20.713 -22.760 1.00 37.78 153 PHE A CA 1
ATOM 1176 C C . PHE A 1 153 ? 37.484 -20.437 -24.085 1.00 37.78 153 PHE A C 1
ATOM 1178 O O . PHE A 1 153 ? 38.714 -20.493 -24.088 1.00 37.78 153 PHE A O 1
ATOM 1185 N N . CYS A 1 154 ? 36.818 -20.112 -25.209 1.00 42.16 154 CYS A N 1
ATOM 1186 C CA . CYS A 1 154 ? 37.545 -19.826 -26.462 1.00 42.16 154 CYS A CA 1
ATOM 1187 C C . CYS A 1 154 ? 36.988 -18.713 -27.389 1.00 42.16 154 CYS A C 1
ATOM 1189 O O . CYS A 1 154 ? 36.50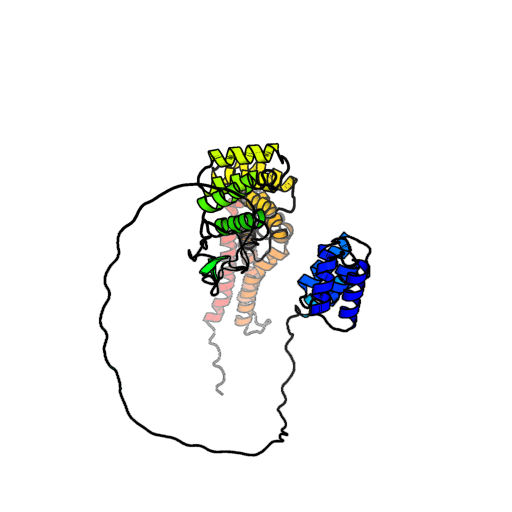6 -18.997 -28.484 1.00 42.16 154 CYS A O 1
ATOM 1191 N N . ARG A 1 155 ? 37.322 -17.458 -27.020 1.00 46.72 155 ARG A N 1
ATOM 1192 C CA . ARG A 1 155 ? 37.798 -16.323 -27.869 1.00 46.72 155 ARG A CA 1
ATOM 1193 C C . ARG A 1 155 ? 36.853 -15.127 -28.102 1.00 46.72 155 ARG A C 1
ATOM 1195 O O . ARG A 1 155 ? 35.808 -15.263 -28.722 1.00 46.72 155 ARG A O 1
ATOM 1202 N N . LYS A 1 156 ? 37.399 -13.932 -27.800 1.00 33.06 156 LYS A N 1
ATOM 1203 C CA . LYS A 1 156 ? 36.840 -12.569 -28.006 1.00 33.06 156 LYS A CA 1
ATOM 1204 C C . LYS A 1 156 ? 35.606 -12.275 -27.111 1.00 33.06 156 LYS A C 1
ATOM 1206 O O . LYS A 1 156 ? 35.215 -13.192 -26.401 1.00 33.06 156 LYS A O 1
ATOM 1211 N N . PRO A 1 157 ? 35.202 -11.003 -26.899 1.00 42.09 157 PRO A N 1
ATOM 1212 C CA . PRO A 1 157 ? 35.891 -10.208 -25.877 1.00 42.09 157 PRO A CA 1
ATOM 1213 C C . PRO A 1 157 ? 34.962 -9.470 -24.887 1.00 42.09 157 PRO A C 1
ATOM 1215 O O . PRO A 1 157 ? 34.008 -8.805 -25.286 1.00 42.09 157 PRO A O 1
ATOM 1218 N N . ILE A 1 158 ? 35.337 -9.468 -23.605 1.00 38.66 158 ILE A N 1
ATOM 1219 C CA . ILE A 1 158 ? 34.764 -8.612 -22.553 1.00 38.66 158 ILE A CA 1
ATOM 1220 C C . ILE A 1 158 ? 35.801 -7.553 -22.154 1.00 38.66 158 ILE A C 1
ATOM 1222 O O . ILE A 1 158 ? 36.960 -7.869 -21.891 1.00 38.66 158 ILE A O 1
ATOM 1226 N N . SER A 1 159 ? 35.384 -6.286 -22.187 1.00 36.97 159 SER A N 1
ATOM 1227 C CA . SER A 1 159 ? 36.167 -5.086 -21.859 1.00 36.97 159 SER A CA 1
ATOM 1228 C C . SER A 1 159 ? 35.224 -3.868 -21.905 1.00 36.97 159 SER A C 1
ATOM 1230 O O . SER A 1 159 ? 34.395 -3.791 -22.808 1.00 36.97 159 SER A O 1
ATOM 1232 N N . ALA A 1 160 ? 35.272 -2.886 -21.003 1.00 39.34 160 ALA A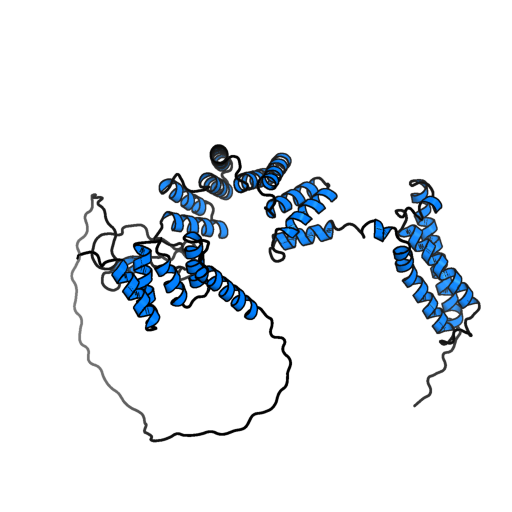 N 1
ATOM 1233 C CA . ALA A 1 160 ? 35.895 -2.873 -19.681 1.00 39.34 160 ALA A CA 1
ATOM 1234 C C . ALA A 1 160 ? 35.105 -1.929 -18.761 1.00 39.34 160 ALA A C 1
ATOM 1236 O O . ALA A 1 160 ? 35.087 -0.713 -18.958 1.00 39.34 160 ALA A O 1
ATOM 1237 N N . THR A 1 161 ? 34.441 -2.483 -17.750 1.00 41.31 161 THR A N 1
ATOM 1238 C CA . THR A 1 161 ? 33.957 -1.760 -16.562 1.00 41.31 161 THR A CA 1
ATOM 1239 C C . THR A 1 161 ? 33.550 -2.815 -15.543 1.00 41.31 161 THR A C 1
ATOM 1241 O O . THR A 1 161 ? 32.541 -3.488 -15.729 1.00 41.31 161 THR A O 1
ATOM 1244 N N . ALA A 1 162 ? 34.353 -3.009 -14.494 1.00 47.56 162 ALA A N 1
ATOM 1245 C CA . ALA A 1 162 ? 34.059 -4.022 -13.487 1.00 47.56 162 ALA A CA 1
ATOM 1246 C C . ALA A 1 162 ? 32.703 -3.727 -12.828 1.00 47.56 162 ALA A C 1
ATOM 1248 O O . ALA A 1 162 ? 32.510 -2.651 -12.253 1.00 47.56 162 ALA A O 1
ATOM 1249 N N . ILE A 1 163 ? 31.769 -4.679 -12.894 1.00 59.72 163 ILE A N 1
ATOM 1250 C CA . ILE A 1 163 ? 30.485 -4.561 -12.203 1.00 59.72 163 ILE A CA 1
ATOM 1251 C C . ILE A 1 163 ? 30.764 -4.730 -10.707 1.00 59.72 163 ILE A C 1
ATOM 1253 O O . ILE A 1 163 ? 30.900 -5.837 -10.191 1.00 59.72 163 ILE A O 1
ATOM 1257 N N . LEU A 1 164 ? 30.925 -3.610 -10.007 1.00 58.66 164 LEU A N 1
ATOM 1258 C CA . LEU A 1 164 ? 31.140 -3.585 -8.565 1.00 58.66 164 LEU A CA 1
ATOM 1259 C C . LEU A 1 164 ? 29.825 -3.902 -7.846 1.00 58.66 164 LEU A C 1
ATOM 1261 O O . LEU A 1 164 ? 28.789 -3.304 -8.137 1.00 58.66 164 LEU A O 1
ATOM 1265 N N . CYS A 1 165 ? 29.874 -4.788 -6.850 1.00 56.28 165 CYS A N 1
ATOM 1266 C CA . CYS A 1 165 ? 28.753 -5.032 -5.951 1.00 56.28 165 CYS A CA 1
ATOM 1267 C C . CYS A 1 165 ? 28.295 -3.699 -5.330 1.00 56.28 165 CYS A C 1
ATOM 1269 O O . CYS A 1 165 ? 29.099 -3.051 -4.650 1.00 56.28 165 CYS A O 1
ATOM 1271 N N . PRO A 1 166 ? 27.021 -3.292 -5.486 1.00 53.22 166 PRO A N 1
ATOM 1272 C CA . PRO A 1 166 ? 26.551 -1.999 -4.999 1.00 53.22 166 PRO A CA 1
ATOM 1273 C C . PRO A 1 166 ? 26.634 -1.866 -3.473 1.00 53.22 166 PRO A C 1
ATOM 1275 O O . PRO A 1 166 ? 26.732 -0.750 -2.972 1.00 53.22 166 PRO A O 1
ATOM 1278 N N . HIS A 1 167 ? 26.618 -2.979 -2.737 1.00 55.06 167 HIS A N 1
ATOM 1279 C CA . HIS A 1 167 ? 26.671 -2.983 -1.277 1.00 55.06 167 HIS A CA 1
ATOM 1280 C C . HIS A 1 167 ? 28.114 -2.988 -0.735 1.00 55.06 167 HIS A C 1
ATOM 1282 O O . HIS A 1 167 ? 28.460 -2.161 0.101 1.00 55.06 167 HIS A O 1
ATOM 1288 N N . CYS A 1 168 ? 28.985 -3.885 -1.223 1.00 64.00 168 CYS A N 1
ATOM 1289 C CA . CYS A 1 168 ? 30.323 -4.102 -0.644 1.00 64.00 168 CYS A CA 1
ATOM 1290 C C . CYS A 1 168 ? 31.511 -3.752 -1.565 1.00 64.00 168 CYS A C 1
ATOM 1292 O O . CYS A 1 168 ? 32.646 -4.095 -1.230 1.00 64.00 168 CYS A O 1
ATOM 1294 N N . GLN A 1 169 ? 31.258 -3.162 -2.741 1.00 61.28 169 GLN A N 1
ATOM 1295 C CA . GLN A 1 169 ? 32.248 -2.815 -3.780 1.00 61.28 169 GLN A CA 1
ATOM 1296 C C . GLN A 1 169 ? 33.226 -3.948 -4.158 1.00 61.28 169 GLN A C 1
ATOM 1298 O O . GLN A 1 169 ? 34.336 -3.703 -4.618 1.00 61.28 169 GLN A O 1
ATOM 1303 N N . LEU A 1 170 ? 32.818 -5.210 -3.985 1.00 58.75 170 LEU A N 1
ATOM 1304 C CA . LEU A 1 170 ? 33.549 -6.346 -4.544 1.00 58.75 170 LEU A CA 1
ATOM 1305 C C . LEU A 1 170 ? 33.365 -6.329 -6.072 1.00 58.75 170 LEU A C 1
ATOM 1307 O O . LEU A 1 170 ? 32.210 -6.277 -6.498 1.00 58.75 170 LEU A O 1
ATOM 1311 N N . PRO A 1 171 ? 34.423 -6.419 -6.894 1.00 57.28 171 PRO A N 1
ATOM 1312 C CA . PRO A 1 171 ? 34.269 -6.735 -8.311 1.00 57.28 171 PRO A CA 1
ATOM 1313 C C . PRO A 1 171 ? 33.529 -8.070 -8.455 1.00 57.28 171 PRO A C 1
ATOM 1315 O O . PRO A 1 171 ? 33.987 -9.086 -7.938 1.00 57.28 171 PRO A O 1
ATOM 1318 N N . LEU A 1 172 ? 32.389 -8.092 -9.147 1.00 58.09 172 LEU A N 1
ATOM 1319 C CA . LEU A 1 172 ? 31.602 -9.312 -9.403 1.00 58.09 172 LEU A CA 1
ATOM 1320 C C . LEU A 1 172 ? 32.190 -10.148 -10.553 1.00 58.09 172 LEU A C 1
ATOM 1322 O O . LEU A 1 172 ? 31.478 -10.824 -11.291 1.00 58.09 172 LEU A O 1
ATOM 1326 N N . VAL A 1 173 ? 33.508 -10.057 -10.695 1.00 59.03 173 VAL A N 1
ATOM 1327 C CA . VAL A 1 173 ? 34.307 -10.498 -11.825 1.00 59.03 173 VAL A CA 1
ATOM 1328 C C . VAL A 1 173 ? 35.500 -11.245 -11.245 1.00 59.03 173 VAL A C 1
ATOM 1330 O O . VAL A 1 173 ? 36.229 -10.697 -10.416 1.00 59.03 173 VAL A O 1
ATOM 1333 N N . MET A 1 174 ? 35.693 -12.498 -11.646 1.00 50.44 174 MET A N 1
ATOM 1334 C CA . MET A 1 174 ? 36.826 -13.317 -11.215 1.00 50.44 174 MET A CA 1
ATOM 1335 C C . MET A 1 174 ? 37.737 -13.639 -12.396 1.00 50.44 174 MET A C 1
ATOM 1337 O O . MET A 1 174 ? 37.274 -13.877 -13.513 1.00 50.44 174 MET A O 1
ATOM 1341 N N . ASN A 1 175 ? 39.043 -13.674 -12.135 1.00 46.75 175 ASN A N 1
ATOM 1342 C CA . ASN A 1 175 ? 40.037 -14.040 -13.137 1.00 46.75 175 ASN A CA 1
ATOM 1343 C C . ASN A 1 175 ? 40.040 -15.560 -13.320 1.00 46.75 175 ASN A C 1
ATOM 1345 O O . ASN A 1 175 ? 40.325 -16.301 -12.377 1.00 46.75 175 ASN A O 1
ATOM 1349 N N . CYS A 1 176 ? 39.763 -16.029 -14.536 1.00 39.22 176 CYS A N 1
ATOM 1350 C CA . CYS A 1 176 ? 39.809 -17.447 -14.880 1.00 39.22 176 CYS A CA 1
ATOM 1351 C C . CYS A 1 176 ? 41.211 -18.029 -14.582 1.00 39.22 176 CYS A C 1
ATOM 1353 O O . CYS A 1 176 ? 42.192 -17.577 -15.186 1.00 39.22 176 CYS A O 1
ATOM 1355 N N . PRO A 1 177 ? 41.347 -19.058 -13.720 1.00 36.09 177 PRO A N 1
ATOM 1356 C CA . PRO A 1 177 ? 42.652 -19.562 -13.278 1.00 36.09 177 PRO A CA 1
ATOM 1357 C C . PRO A 1 177 ? 43.472 -20.247 -14.384 1.00 36.09 177 PRO A C 1
ATOM 1359 O O . PRO A 1 177 ? 44.653 -20.513 -14.184 1.00 36.09 177 PRO A O 1
ATOM 1362 N N . ALA A 1 178 ? 42.875 -20.518 -15.551 1.00 34.22 178 ALA A N 1
ATOM 1363 C CA . ALA A 1 178 ? 43.557 -21.107 -16.705 1.00 34.22 178 ALA A CA 1
ATOM 1364 C C . ALA A 1 178 ? 44.110 -20.074 -17.710 1.00 34.22 178 ALA A C 1
ATOM 1366 O O . ALA A 1 178 ? 44.956 -20.427 -18.529 1.00 34.22 178 ALA A O 1
ATOM 1367 N N . CYS A 1 179 ? 43.631 -18.821 -17.698 1.00 41.03 179 CYS A N 1
ATOM 1368 C CA . CYS A 1 179 ? 44.008 -17.824 -18.715 1.00 41.03 179 CYS A CA 1
ATOM 1369 C C . CYS A 1 179 ? 44.060 -16.360 -18.240 1.00 41.03 179 CYS A C 1
ATOM 1371 O O . CYS A 1 179 ? 44.363 -15.482 -19.043 1.00 41.03 179 CYS A O 1
ATOM 1373 N N . GLY A 1 180 ? 43.750 -16.074 -16.972 1.00 44.19 180 GLY A N 1
ATOM 1374 C CA . GLY A 1 180 ? 43.809 -14.731 -16.380 1.00 44.19 180 GLY A CA 1
ATOM 1375 C C . GLY A 1 180 ? 42.724 -13.750 -16.841 1.00 44.19 180 GLY A C 1
ATOM 1376 O O . GLY A 1 180 ? 42.761 -12.595 -16.434 1.00 44.19 180 GLY A O 1
ATOM 1377 N N . ALA A 1 181 ? 41.772 -14.182 -17.673 1.00 46.12 181 ALA A N 1
ATOM 1378 C CA . ALA A 1 181 ? 40.712 -13.321 -18.196 1.00 46.12 181 ALA A CA 1
ATOM 1379 C C . ALA A 1 181 ? 39.609 -13.064 -17.156 1.00 46.12 181 ALA A C 1
ATOM 1381 O O . ALA A 1 181 ? 39.199 -13.985 -16.448 1.00 46.12 181 ALA A O 1
ATOM 1382 N N . GLU A 1 182 ? 39.114 -11.829 -17.118 1.00 50.44 182 GLU A N 1
ATOM 1383 C CA . GLU A 1 182 ? 37.962 -11.401 -16.321 1.00 50.44 182 GLU A CA 1
ATOM 1384 C C . GLU A 1 182 ? 36.666 -12.098 -16.782 1.00 50.44 182 GLU A C 1
ATOM 1386 O O . GLU A 1 182 ? 36.343 -12.103 -17.972 1.00 50.44 182 GLU A O 1
ATOM 1391 N N . THR A 1 183 ? 35.926 -12.697 -15.842 1.00 50.31 183 THR A N 1
ATOM 1392 C CA . THR A 1 183 ? 34.655 -13.405 -16.091 1.00 50.31 183 THR A CA 1
ATOM 1393 C C . THR A 1 183 ? 33.614 -13.098 -15.012 1.00 50.31 183 THR A C 1
ATOM 1395 O O . THR A 1 183 ? 33.943 -13.102 -13.825 1.00 50.31 183 THR A O 1
ATOM 1398 N N . ASP A 1 184 ? 32.369 -12.826 -15.417 1.00 51.50 184 ASP A N 1
ATOM 1399 C CA . ASP A 1 184 ? 31.261 -12.497 -14.508 1.00 51.50 184 ASP A CA 1
ATOM 1400 C C . ASP A 1 184 ? 30.857 -13.686 -13.620 1.00 51.50 184 ASP A C 1
ATOM 1402 O O . ASP A 1 184 ? 30.824 -14.840 -14.053 1.00 51.50 184 ASP A O 1
ATOM 1406 N N . VAL A 1 185 ? 30.501 -13.403 -12.367 1.00 50.84 185 VAL A N 1
ATOM 1407 C CA . VAL A 1 185 ? 30.059 -14.416 -11.401 1.00 50.84 185 VAL A CA 1
ATOM 1408 C C . VAL A 1 185 ? 28.565 -14.725 -11.581 1.00 50.84 185 VAL A C 1
ATOM 1410 O O . VAL A 1 185 ? 27.711 -13.947 -11.156 1.00 50.84 185 VAL A O 1
ATOM 1413 N N . GLU A 1 186 ? 28.240 -15.897 -12.143 1.00 52.06 186 GLU A N 1
ATOM 1414 C CA . GLU A 1 186 ? 26.866 -16.427 -12.277 1.00 52.06 186 GLU A CA 1
ATOM 1415 C C . GLU A 1 186 ? 26.241 -16.860 -10.925 1.00 52.06 186 GLU A C 1
ATOM 1417 O O . GLU A 1 186 ? 25.828 -18.005 -10.752 1.00 52.06 186 GLU A O 1
ATOM 1422 N N . GLN A 1 187 ? 26.175 -15.967 -9.932 1.00 55.12 187 GLN A N 1
ATOM 1423 C CA . GLN A 1 187 ? 25.538 -16.240 -8.637 1.00 55.12 187 GLN A CA 1
ATOM 1424 C C . GLN A 1 187 ? 24.297 -15.358 -8.426 1.00 55.12 187 GLN A C 1
ATOM 1426 O O . GLN A 1 187 ? 24.357 -14.154 -8.679 1.00 55.12 187 GLN A O 1
ATOM 1431 N N . PRO A 1 188 ? 23.186 -15.911 -7.894 1.00 53.53 188 PRO A N 1
ATOM 1432 C CA . PRO A 1 188 ? 21.977 -15.141 -7.581 1.00 53.53 188 PRO A CA 1
ATOM 1433 C C . PRO A 1 188 ? 22.157 -14.201 -6.377 1.00 53.53 188 PRO A C 1
ATOM 1435 O O . PRO A 1 188 ? 21.252 -13.436 -6.056 1.00 53.53 188 PRO A O 1
ATOM 1438 N N . ALA A 1 189 ? 23.308 -14.252 -5.701 1.00 60.25 189 ALA A N 1
ATOM 1439 C CA . ALA A 1 189 ? 23.672 -13.426 -4.559 1.00 60.25 189 ALA A CA 1
ATOM 1440 C C . ALA A 1 189 ? 25.177 -13.114 -4.574 1.00 60.25 189 ALA A C 1
ATOM 1442 O O . ALA A 1 189 ? 25.974 -13.898 -5.083 1.00 60.25 189 ALA A O 1
ATOM 1443 N N . CYS A 1 190 ? 25.584 -11.977 -4.008 1.00 60.97 190 CYS A N 1
ATOM 1444 C CA . CYS A 1 190 ? 26.990 -11.580 -3.951 1.00 60.97 190 CYS A CA 1
ATOM 1445 C C . CYS A 1 190 ? 27.789 -12.464 -2.969 1.00 60.97 190 CYS A C 1
ATOM 1447 O O . CYS A 1 190 ? 27.450 -12.479 -1.780 1.00 60.97 190 CYS A O 1
ATOM 1449 N N . PRO A 1 191 ? 28.912 -13.092 -3.380 1.00 55.88 191 PRO A N 1
ATOM 1450 C CA . PRO A 1 191 ? 29.661 -14.038 -2.540 1.00 55.88 191 PRO A CA 1
ATOM 1451 C C . PRO A 1 191 ? 30.269 -13.432 -1.264 1.00 55.88 191 PRO A C 1
ATOM 1453 O O . PRO A 1 191 ? 30.673 -14.172 -0.372 1.00 55.88 191 PRO A O 1
ATOM 1456 N N . ARG A 1 192 ? 30.352 -12.096 -1.156 1.00 61.75 192 ARG A N 1
ATOM 1457 C CA . ARG A 1 192 ? 30.905 -11.394 0.019 1.00 61.75 192 ARG A CA 1
ATOM 1458 C C . ARG A 1 192 ? 29.851 -10.858 0.994 1.00 61.75 192 ARG A C 1
ATOM 1460 O O . ARG A 1 192 ? 30.185 -10.635 2.152 1.00 61.75 192 ARG A O 1
ATOM 1467 N N . CYS A 1 193 ? 28.623 -10.594 0.546 1.00 66.31 193 CYS A N 1
ATOM 1468 C CA . CYS A 1 193 ? 27.600 -9.941 1.382 1.00 66.31 193 CYS A CA 1
ATOM 1469 C C . CYS A 1 193 ? 26.192 -10.544 1.277 1.00 66.31 193 CYS A C 1
ATOM 1471 O O . CYS A 1 193 ? 25.268 -9.999 1.867 1.00 66.31 193 CYS A O 1
ATOM 1473 N N . GLY A 1 194 ? 25.996 -11.630 0.522 1.00 62.19 194 GLY A N 1
ATOM 1474 C CA . GLY A 1 194 ? 24.705 -12.317 0.395 1.00 62.19 194 GLY A CA 1
ATOM 1475 C C . GLY A 1 194 ? 23.609 -11.539 -0.347 1.00 62.19 194 GLY A C 1
ATOM 1476 O O . GLY A 1 194 ? 22.557 -12.102 -0.626 1.00 62.19 194 GLY A O 1
ATOM 1477 N N . GLN A 1 195 ? 23.841 -10.271 -0.703 1.00 60.97 195 GLN A N 1
ATOM 1478 C CA . GLN A 1 195 ? 22.857 -9.433 -1.387 1.00 60.97 195 GLN A CA 1
ATOM 1479 C C . GLN A 1 195 ? 22.461 -10.040 -2.738 1.00 60.97 195 GLN A C 1
ATOM 1481 O O . GLN A 1 195 ? 23.336 -10.292 -3.569 1.00 60.97 195 GLN A O 1
ATOM 1486 N N . ALA A 1 196 ? 21.159 -10.234 -2.963 1.00 56.25 196 ALA A N 1
ATOM 1487 C CA . ALA A 1 196 ? 20.626 -10.788 -4.204 1.00 56.25 196 ALA A CA 1
ATOM 1488 C C . ALA A 1 196 ? 21.034 -9.958 -5.439 1.00 56.25 196 ALA A C 1
ATOM 1490 O O . ALA A 1 196 ? 21.066 -8.725 -5.391 1.00 56.25 196 ALA A O 1
ATOM 1491 N N . MET A 1 197 ? 21.336 -10.639 -6.547 1.00 55.66 197 MET A N 1
ATOM 1492 C CA . MET A 1 197 ? 21.808 -10.046 -7.801 1.00 55.66 197 MET A CA 1
ATOM 1493 C C . MET A 1 197 ? 20.934 -10.518 -8.969 1.00 55.66 197 MET A C 1
ATOM 1495 O O . MET A 1 197 ? 20.582 -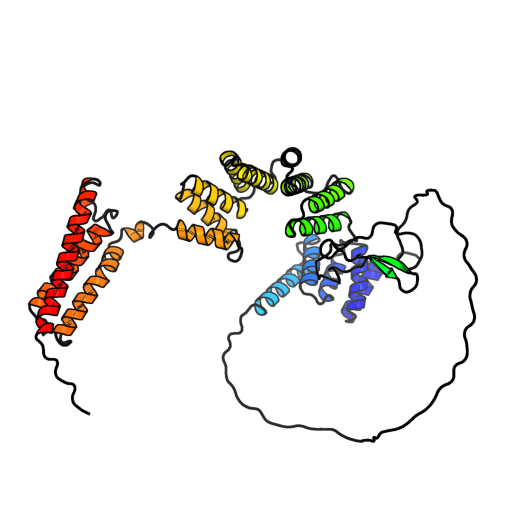11.691 -9.063 1.00 55.66 197 MET A O 1
ATOM 1499 N N . GLY A 1 198 ? 20.543 -9.584 -9.842 1.00 51.28 198 GLY A N 1
ATOM 1500 C CA . GLY A 1 198 ? 19.559 -9.839 -10.898 1.00 51.28 198 GLY A CA 1
ATOM 1501 C C . GLY A 1 198 ? 20.043 -10.795 -11.993 1.00 51.28 198 GLY A C 1
ATOM 1502 O O . GLY A 1 198 ? 21.242 -10.935 -12.233 1.00 51.28 198 GLY A O 1
ATOM 1503 N N . ASN A 1 199 ? 19.097 -11.411 -12.708 1.00 51.25 199 ASN A N 1
ATOM 1504 C CA . ASN A 1 199 ? 19.385 -12.352 -13.794 1.00 51.25 199 ASN A CA 1
ATOM 1505 C C . ASN A 1 199 ? 20.062 -11.649 -14.989 1.00 51.25 199 ASN A C 1
ATOM 1507 O O . ASN A 1 199 ? 19.404 -11.115 -15.886 1.00 51.25 199 ASN A O 1
ATOM 1511 N N . TYR A 1 200 ? 21.396 -11.683 -14.995 1.00 50.53 200 TYR A N 1
ATOM 1512 C CA . TYR A 1 200 ? 22.276 -11.026 -15.964 1.00 50.53 200 TYR A CA 1
ATOM 1513 C C . TYR A 1 200 ? 22.002 -11.432 -17.431 1.00 50.53 200 TYR A C 1
ATOM 1515 O O . TYR A 1 200 ? 22.302 -10.655 -18.339 1.00 50.53 200 TYR A O 1
ATOM 1523 N N . ARG A 1 201 ? 21.374 -12.597 -17.691 1.00 46.34 201 ARG A N 1
ATOM 1524 C CA . ARG A 1 201 ? 21.011 -13.046 -19.054 1.00 46.34 201 ARG A CA 1
ATOM 1525 C C . ARG A 1 201 ? 19.978 -12.136 -19.727 1.00 46.34 201 ARG A C 1
ATOM 1527 O O . ARG A 1 201 ? 19.931 -12.075 -20.952 1.00 46.34 201 ARG A O 1
ATOM 1534 N N . ARG A 1 202 ? 19.163 -11.405 -18.954 1.00 55.72 202 ARG A N 1
ATOM 1535 C CA . ARG A 1 202 ? 18.212 -10.400 -19.460 1.00 55.72 202 ARG A CA 1
ATOM 1536 C C . ARG A 1 202 ? 18.625 -9.018 -18.951 1.00 55.72 202 ARG A C 1
ATOM 1538 O O . ARG A 1 202 ? 18.268 -8.650 -17.837 1.00 55.72 202 ARG A O 1
ATOM 1545 N N . LYS A 1 203 ? 19.332 -8.227 -19.774 1.00 61.19 203 LYS A N 1
ATOM 1546 C CA . LYS A 1 203 ? 19.880 -6.900 -19.394 1.00 61.19 203 LYS A CA 1
ATOM 1547 C C . LYS A 1 203 ? 18.862 -5.993 -18.686 1.00 61.19 203 LYS A C 1
ATOM 1549 O O . LYS A 1 203 ? 19.163 -5.448 -17.631 1.00 61.19 203 LYS A O 1
ATOM 1554 N N . VAL A 1 204 ? 17.648 -5.881 -19.228 1.00 72.69 204 VAL A N 1
ATOM 1555 C CA . VAL A 1 204 ? 16.552 -5.094 -18.631 1.00 72.69 204 VAL A CA 1
ATOM 1556 C C . VAL A 1 204 ? 16.130 -5.651 -17.262 1.00 72.69 204 VAL A C 1
ATOM 1558 O O . VAL A 1 204 ? 15.978 -4.892 -16.311 1.00 72.69 204 VAL A O 1
ATOM 1561 N N . GLY A 1 205 ? 16.026 -6.977 -17.119 1.00 70.12 205 GLY A N 1
ATOM 1562 C CA . GLY A 1 205 ? 15.710 -7.634 -15.844 1.00 70.12 205 GLY A CA 1
ATOM 1563 C C . GLY A 1 205 ? 16.799 -7.449 -14.780 1.00 70.12 205 GLY A C 1
ATOM 1564 O O . GLY A 1 205 ? 16.481 -7.203 -13.615 1.00 70.12 205 GLY A O 1
ATOM 1565 N N . TYR A 1 206 ? 18.075 -7.486 -15.180 1.00 68.94 206 TYR A N 1
ATOM 1566 C CA . TYR A 1 206 ? 19.203 -7.126 -14.316 1.00 68.94 206 TYR A CA 1
ATOM 1567 C C . TYR A 1 206 ? 19.069 -5.687 -13.798 1.00 68.94 206 TYR A C 1
ATOM 1569 O O . TYR A 1 206 ? 19.066 -5.486 -12.584 1.00 68.94 206 TYR A O 1
ATOM 1577 N N . PHE A 1 207 ? 18.874 -4.702 -14.684 1.00 72.19 207 PHE A N 1
ATOM 1578 C CA . PHE A 1 207 ? 18.718 -3.306 -14.264 1.00 72.19 207 PHE A CA 1
ATOM 1579 C C . PHE A 1 207 ? 17.447 -3.073 -13.434 1.00 72.19 207 PHE A C 1
ATOM 1581 O O . PHE A 1 207 ? 17.497 -2.293 -12.489 1.00 72.19 207 PHE A O 1
ATOM 1588 N N . SER A 1 208 ? 16.343 -3.783 -13.696 1.00 78.19 208 SER A N 1
ATOM 1589 C CA . SER A 1 208 ? 15.112 -3.654 -12.899 1.00 78.19 208 SER A CA 1
ATOM 1590 C C . SER A 1 208 ? 15.280 -4.237 -11.491 1.00 78.19 208 SER A C 1
ATOM 1592 O O . SER A 1 208 ? 14.810 -3.647 -10.520 1.00 78.19 208 SER A O 1
ATOM 1594 N N . SER A 1 209 ? 15.995 -5.361 -11.359 1.00 75.19 209 SER A N 1
ATOM 1595 C CA . SER A 1 209 ? 16.348 -5.943 -10.053 1.00 75.19 209 SER A CA 1
ATOM 1596 C C . SER A 1 209 ? 17.304 -5.026 -9.282 1.00 75.19 209 SER A C 1
ATOM 1598 O O . SER A 1 209 ? 17.143 -4.805 -8.084 1.00 75.19 209 SER A O 1
ATOM 1600 N N . LEU A 1 210 ? 18.285 -4.452 -9.986 1.00 72.50 210 LEU A N 1
ATOM 1601 C CA . LEU A 1 210 ? 19.257 -3.513 -9.433 1.00 72.50 210 LEU A CA 1
ATOM 1602 C C . LEU A 1 210 ? 18.589 -2.206 -8.973 1.00 72.50 210 LEU A C 1
ATOM 1604 O O . LEU A 1 210 ? 18.899 -1.710 -7.892 1.00 72.50 210 LEU A O 1
ATOM 1608 N N . ALA A 1 211 ? 17.634 -1.677 -9.743 1.00 80.88 211 ALA A N 1
ATOM 1609 C CA . ALA A 1 211 ? 16.851 -0.504 -9.372 1.00 80.88 211 ALA A CA 1
ATOM 1610 C C . ALA A 1 211 ? 16.045 -0.747 -8.087 1.00 80.88 211 ALA A C 1
ATOM 1612 O O . ALA A 1 211 ? 16.141 0.055 -7.155 1.00 80.88 211 ALA A O 1
ATOM 1613 N N . ALA A 1 212 ? 15.330 -1.875 -7.991 1.00 80.06 212 ALA A N 1
ATOM 1614 C CA . ALA A 1 212 ? 14.605 -2.262 -6.779 1.00 80.06 212 ALA A CA 1
ATOM 1615 C C . ALA A 1 212 ? 15.544 -2.405 -5.563 1.00 80.06 212 ALA A C 1
ATOM 1617 O O . ALA A 1 212 ? 15.248 -1.890 -4.483 1.00 80.06 212 ALA A O 1
ATOM 1618 N N . ALA A 1 213 ? 16.724 -3.010 -5.746 1.00 74.88 213 ALA A N 1
ATOM 1619 C CA . ALA A 1 213 ? 17.737 -3.103 -4.695 1.00 74.88 213 ALA A CA 1
ATOM 1620 C C . ALA A 1 213 ? 18.259 -1.721 -4.253 1.00 74.88 213 ALA A C 1
ATOM 1622 O O . ALA A 1 213 ? 18.405 -1.481 -3.053 1.00 74.88 213 ALA A O 1
ATOM 1623 N N . TYR A 1 214 ? 18.498 -0.785 -5.179 1.00 77.56 214 TYR A N 1
ATOM 1624 C CA . TYR A 1 214 ? 18.878 0.591 -4.838 1.00 77.56 214 TYR A CA 1
ATOM 1625 C C . TYR A 1 214 ? 17.753 1.366 -4.136 1.00 77.56 214 TYR A C 1
ATOM 1627 O O . TYR A 1 214 ? 18.045 2.171 -3.254 1.00 77.56 214 TYR A O 1
ATOM 1635 N N . GLN A 1 215 ? 16.487 1.113 -4.481 1.00 81.69 215 GLN A N 1
ATOM 1636 C CA . GLN A 1 215 ? 15.324 1.725 -3.830 1.00 81.69 215 GLN A CA 1
ATOM 1637 C C . GLN A 1 215 ? 15.218 1.282 -2.365 1.00 81.69 215 GLN A C 1
ATOM 1639 O O . GLN A 1 215 ? 15.151 2.128 -1.478 1.00 81.69 215 GLN A O 1
ATOM 1644 N N . ALA A 1 216 ? 15.309 -0.028 -2.109 1.00 77.88 216 ALA A N 1
ATOM 1645 C CA . ALA A 1 216 ? 15.294 -0.598 -0.760 1.00 77.88 216 ALA A CA 1
ATOM 1646 C C . ALA A 1 216 ? 16.508 -0.179 0.098 1.00 77.88 216 ALA A C 1
ATOM 1648 O O . ALA A 1 216 ? 16.401 -0.084 1.314 1.00 77.88 216 ALA A O 1
ATOM 1649 N N . ASN A 1 217 ? 17.657 0.107 -0.526 1.00 75.06 217 ASN A N 1
ATOM 1650 C CA . ASN A 1 217 ? 18.860 0.613 0.152 1.00 75.06 217 ASN A CA 1
ATOM 1651 C C . ASN A 1 217 ? 18.944 2.158 0.180 1.00 75.06 217 ASN A C 1
ATOM 1653 O O . ASN A 1 217 ? 20.014 2.698 0.457 1.00 75.06 217 ASN A O 1
ATOM 1657 N N . HIS A 1 218 ? 17.862 2.878 -0.149 1.00 80.31 218 HIS A N 1
ATOM 1658 C CA . HIS A 1 218 ? 17.805 4.348 -0.184 1.00 80.31 218 HIS A CA 1
ATOM 1659 C C . HIS A 1 218 ? 18.964 5.019 -0.963 1.00 80.31 218 HIS A C 1
ATOM 1661 O O . HIS A 1 218 ? 19.507 6.041 -0.544 1.00 80.31 218 HIS A O 1
ATOM 1667 N N . ARG A 1 219 ? 19.347 4.459 -2.123 1.00 76.94 219 ARG A N 1
ATOM 1668 C CA . ARG A 1 219 ? 20.382 4.994 -3.035 1.00 76.94 219 ARG A CA 1
ATOM 1669 C C . ARG A 1 219 ? 19.763 5.608 -4.301 1.00 76.94 219 ARG A C 1
ATOM 1671 O O . ARG A 1 219 ? 19.744 4.961 -5.352 1.00 76.94 219 ARG A O 1
ATOM 1678 N N . PRO A 1 220 ? 19.261 6.853 -4.246 1.00 84.50 220 PRO A N 1
ATOM 1679 C CA . PRO A 1 220 ? 18.420 7.397 -5.308 1.00 84.50 220 PRO A CA 1
ATOM 1680 C C . PRO A 1 220 ? 19.157 7.693 -6.619 1.00 84.50 220 PRO A C 1
ATOM 1682 O O . PRO A 1 220 ? 18.646 7.378 -7.689 1.00 84.50 220 PRO A O 1
ATOM 1685 N N . GLU A 1 221 ? 20.376 8.237 -6.564 1.00 82.44 221 GLU A N 1
ATOM 1686 C CA . GLU A 1 221 ? 21.166 8.540 -7.771 1.00 82.44 221 GLU A CA 1
ATOM 1687 C C . GLU A 1 221 ? 21.498 7.281 -8.585 1.00 82.44 221 GLU A C 1
ATOM 1689 O O . GLU A 1 221 ? 21.647 7.347 -9.802 1.00 82.44 221 GLU A O 1
ATOM 1694 N N . ASP A 1 222 ? 21.621 6.126 -7.931 1.00 75.56 222 ASP A N 1
ATOM 1695 C CA . ASP A 1 222 ? 21.970 4.866 -8.589 1.00 75.56 222 ASP A CA 1
ATOM 1696 C C . ASP A 1 222 ? 20.726 4.083 -9.032 1.00 75.56 222 ASP A C 1
ATOM 1698 O O . ASP A 1 222 ? 20.732 3.488 -10.110 1.00 75.56 222 ASP A O 1
ATOM 1702 N N . ASN A 1 223 ? 19.623 4.180 -8.277 1.00 83.00 223 ASN A N 1
ATOM 1703 C CA . ASN A 1 223 ? 18.288 3.791 -8.738 1.00 83.00 223 ASN A CA 1
ATOM 1704 C C . ASN A 1 223 ? 17.925 4.523 -10.044 1.00 83.00 223 ASN A C 1
ATOM 1706 O O . ASN A 1 223 ? 17.538 3.882 -11.020 1.00 83.00 223 ASN A O 1
ATOM 1710 N N . LEU A 1 224 ? 18.151 5.841 -10.104 1.00 87.94 224 LEU A N 1
ATOM 1711 C CA . LEU A 1 224 ? 17.915 6.640 -11.304 1.00 87.94 224 LEU A CA 1
ATOM 1712 C C . LEU A 1 224 ? 18.788 6.194 -12.487 1.00 87.94 224 LEU A C 1
ATOM 1714 O O . LEU A 1 224 ? 18.258 6.010 -13.580 1.00 87.94 224 LEU A O 1
ATOM 1718 N N . LYS A 1 225 ? 20.091 5.948 -12.283 1.00 78.75 225 LYS A N 1
ATOM 1719 C CA . LYS A 1 225 ? 20.974 5.406 -13.339 1.00 78.75 225 LYS A CA 1
ATOM 1720 C C . LYS A 1 225 ? 20.483 4.054 -13.866 1.00 78.75 225 LYS A C 1
ATOM 1722 O O . LYS A 1 225 ? 20.570 3.811 -15.066 1.00 78.75 225 LYS A O 1
ATOM 1727 N N . ALA A 1 226 ? 19.963 3.182 -12.999 1.00 76.38 226 ALA A N 1
ATOM 1728 C CA . ALA A 1 226 ? 19.429 1.883 -13.406 1.00 76.38 226 ALA A CA 1
ATOM 1729 C C . ALA A 1 226 ? 18.154 2.020 -14.264 1.00 76.38 226 ALA A C 1
ATOM 1731 O O . ALA A 1 226 ? 18.042 1.354 -15.293 1.00 76.38 226 ALA A O 1
ATOM 1732 N N . TRP A 1 227 ? 17.237 2.933 -13.920 1.00 88.44 227 TRP A N 1
ATOM 1733 C CA . TRP A 1 227 ? 16.069 3.231 -14.762 1.00 88.44 227 TRP A CA 1
ATOM 1734 C C . TRP A 1 227 ? 16.437 3.929 -16.079 1.00 88.44 227 TRP A C 1
ATOM 1736 O O . TRP A 1 227 ? 15.868 3.604 -17.117 1.00 88.44 227 TRP A O 1
ATOM 1746 N N . GLN A 1 228 ? 17.434 4.818 -16.078 1.00 85.31 228 GLN A N 1
ATOM 1747 C CA . GLN A 1 228 ? 17.967 5.424 -17.305 1.00 85.31 228 GLN A CA 1
ATOM 1748 C C . GLN A 1 228 ? 18.640 4.386 -18.218 1.00 85.31 228 GLN A C 1
ATOM 1750 O O . GLN A 1 228 ? 18.492 4.446 -19.436 1.00 85.31 228 GLN A O 1
ATOM 1755 N N . ALA A 1 229 ? 19.324 3.384 -17.653 1.00 76.81 229 ALA A N 1
ATOM 1756 C CA . ALA A 1 229 ? 19.841 2.263 -18.434 1.00 76.81 229 ALA A CA 1
ATOM 1757 C C . ALA A 1 229 ? 18.702 1.474 -19.105 1.00 76.81 229 ALA A C 1
ATOM 1759 O O . ALA A 1 229 ? 18.811 1.148 -20.287 1.00 76.81 229 ALA A O 1
ATOM 1760 N N . ILE A 1 230 ? 17.585 1.236 -18.404 1.00 83.88 230 ILE A N 1
ATOM 1761 C CA . ILE A 1 230 ? 16.387 0.616 -18.996 1.00 83.88 230 ILE A CA 1
ATOM 1762 C C . ILE A 1 230 ? 15.818 1.487 -20.120 1.00 83.88 230 ILE A C 1
ATOM 1764 O O . ILE A 1 230 ? 15.590 0.956 -21.201 1.00 83.88 230 ILE A O 1
ATOM 1768 N N . GLU A 1 231 ? 15.691 2.805 -19.933 1.00 88.56 231 GLU A N 1
ATOM 1769 C CA . GLU A 1 231 ? 15.229 3.731 -20.983 1.00 88.56 231 GLU A CA 1
ATOM 1770 C C . GLU A 1 231 ? 16.073 3.641 -22.266 1.00 88.56 231 GLU A C 1
ATOM 1772 O O . GLU A 1 231 ? 15.522 3.653 -23.365 1.00 88.56 231 GLU A O 1
ATOM 1777 N N . THR A 1 232 ? 17.396 3.466 -22.153 1.00 81.25 232 THR A N 1
ATOM 1778 C CA . THR A 1 232 ? 18.271 3.274 -23.329 1.00 81.25 232 THR A CA 1
ATOM 1779 C C . THR A 1 232 ? 18.215 1.874 -23.955 1.00 81.25 232 THR A C 1
ATOM 1781 O O . THR A 1 232 ? 18.597 1.716 -25.113 1.00 81.25 232 THR A O 1
ATOM 1784 N N . LEU A 1 233 ? 17.776 0.854 -23.210 1.00 76.75 233 LEU A N 1
ATOM 1785 C CA . LEU A 1 233 ? 17.726 -0.545 -23.661 1.00 76.75 233 LEU A CA 1
ATOM 1786 C C . LEU A 1 233 ? 16.358 -0.938 -24.228 1.00 76.75 233 LEU A C 1
ATOM 1788 O O . LEU A 1 233 ? 16.287 -1.733 -25.162 1.00 76.75 233 LEU A O 1
ATOM 1792 N N . GLN A 1 234 ? 15.288 -0.411 -23.638 1.00 83.31 234 GLN A N 1
ATOM 1793 C CA . GLN A 1 234 ? 13.899 -0.653 -23.998 1.00 83.31 234 GLN A CA 1
ATOM 1794 C C . GLN A 1 234 ? 13.076 0.598 -23.626 1.00 83.31 234 GLN A C 1
ATOM 1796 O O . GLN A 1 234 ? 12.580 0.690 -22.503 1.00 83.31 234 GLN A O 1
ATOM 1801 N N . PRO A 1 235 ? 12.916 1.565 -24.552 1.00 85.38 235 PRO A N 1
ATOM 1802 C CA . PRO A 1 235 ? 12.097 2.759 -24.318 1.00 85.38 235 PRO A CA 1
ATOM 1803 C C . PRO A 1 235 ? 10.623 2.432 -24.035 1.00 85.38 235 PRO A C 1
ATOM 1805 O O . PRO A 1 235 ? 9.969 3.137 -23.274 1.00 85.38 235 PRO A O 1
ATOM 1808 N N . ASP A 1 236 ? 10.122 1.343 -24.624 1.00 86.62 236 ASP A N 1
ATOM 1809 C CA . ASP A 1 236 ? 8.785 0.781 -24.404 1.00 86.62 236 ASP A CA 1
ATOM 1810 C C . ASP A 1 236 ? 8.830 -0.298 -23.304 1.00 86.62 236 ASP A C 1
ATOM 1812 O O . ASP A 1 236 ? 8.621 -1.490 -23.543 1.00 86.62 236 ASP A O 1
ATOM 1816 N N . TYR A 1 237 ? 9.250 0.097 -22.097 1.00 86.00 237 TYR A N 1
ATOM 1817 C CA . TYR A 1 237 ? 9.239 -0.768 -20.914 1.00 86.00 237 TYR A CA 1
ATOM 1818 C C . TYR A 1 237 ? 8.035 -0.423 -20.019 1.00 86.00 237 TYR A C 1
ATOM 1820 O O . TYR A 1 237 ? 7.831 0.759 -19.719 1.00 86.00 237 TYR A O 1
ATOM 1828 N N . PRO A 1 238 ? 7.242 -1.410 -19.550 1.00 86.44 238 PRO A N 1
ATOM 1829 C CA . PRO A 1 238 ? 6.033 -1.145 -18.774 1.00 86.44 238 PRO A CA 1
ATOM 1830 C C . PRO A 1 238 ? 6.278 -0.242 -17.560 1.00 86.44 238 PRO A C 1
ATOM 1832 O O . PRO A 1 238 ? 7.158 -0.498 -16.736 1.00 86.44 238 PRO A O 1
ATOM 1835 N N . ASN A 1 239 ? 5.472 0.816 -17.445 1.00 88.69 239 ASN A N 1
ATOM 1836 C CA . ASN A 1 239 ? 5.539 1.821 -16.380 1.00 88.69 239 ASN A CA 1
ATOM 1837 C C . ASN A 1 239 ? 6.897 2.553 -16.252 1.00 88.69 239 ASN A C 1
ATOM 1839 O O . ASN A 1 239 ? 7.161 3.165 -15.216 1.00 88.69 239 ASN A O 1
ATOM 1843 N N . LEU A 1 240 ? 7.751 2.555 -17.287 1.00 91.88 240 LEU A N 1
ATOM 1844 C CA . LEU A 1 240 ? 9.068 3.211 -17.259 1.00 91.88 240 LEU A CA 1
ATOM 1845 C C . LEU A 1 240 ? 8.995 4.692 -16.859 1.00 91.88 240 LEU A C 1
ATOM 1847 O O . LEU A 1 240 ? 9.794 5.141 -16.039 1.00 91.88 240 LEU A O 1
ATOM 1851 N N . ARG A 1 241 ? 8.025 5.447 -17.392 1.00 94.31 241 ARG A N 1
ATOM 1852 C CA . ARG A 1 241 ? 7.819 6.862 -17.040 1.00 94.31 241 ARG A CA 1
ATOM 1853 C C . ARG A 1 241 ? 7.479 7.052 -15.563 1.00 94.31 241 ARG A C 1
ATOM 1855 O O . ARG A 1 241 ? 8.111 7.869 -14.899 1.00 94.31 241 ARG A O 1
ATOM 1862 N N . LEU A 1 242 ? 6.568 6.241 -15.023 1.00 93.62 242 LEU A N 1
ATOM 1863 C CA . LEU A 1 242 ? 6.247 6.213 -13.592 1.00 93.62 242 LEU A CA 1
ATOM 1864 C C . LEU A 1 242 ? 7.505 5.927 -12.749 1.00 93.62 242 LEU A C 1
ATOM 1866 O O . LEU A 1 242 ? 7.811 6.689 -11.834 1.00 93.62 242 LEU A O 1
ATOM 1870 N N . ARG A 1 243 ? 8.284 4.896 -13.103 1.00 94.00 243 ARG A N 1
ATOM 1871 C CA . ARG A 1 243 ? 9.508 4.516 -12.373 1.00 94.00 243 ARG A CA 1
ATOM 1872 C C . ARG A 1 243 ? 10.620 5.568 -12.446 1.00 94.00 243 ARG A C 1
ATOM 1874 O O . ARG A 1 243 ? 11.268 5.836 -11.438 1.00 94.00 243 ARG A O 1
ATOM 1881 N N . LEU A 1 244 ? 10.813 6.218 -13.596 1.00 93.62 244 LEU A N 1
ATOM 1882 C CA . LEU A 1 244 ? 11.715 7.370 -13.728 1.00 93.62 244 LEU A CA 1
ATOM 1883 C C . LEU A 1 244 ? 11.240 8.562 -12.883 1.00 93.62 244 LEU A C 1
ATOM 1885 O O . LEU A 1 244 ? 12.067 9.251 -12.289 1.00 93.62 244 LEU A O 1
ATOM 1889 N N . GLY A 1 245 ? 9.928 8.791 -12.786 1.00 93.19 245 GLY A N 1
ATOM 1890 C CA . GLY A 1 245 ? 9.343 9.797 -11.900 1.00 93.19 245 GLY A CA 1
ATOM 1891 C C . GLY A 1 245 ? 9.659 9.529 -10.426 1.00 93.19 245 GLY A C 1
ATOM 1892 O O . GLY A 1 245 ? 10.259 10.375 -9.763 1.00 93.19 245 GLY A O 1
ATOM 1893 N N . GLU A 1 246 ? 9.350 8.325 -9.934 1.00 92.69 246 GLU A N 1
ATOM 1894 C CA . GLU A 1 246 ? 9.682 7.871 -8.573 1.00 92.69 246 GLU A CA 1
ATOM 1895 C C . GLU A 1 246 ? 11.187 8.006 -8.265 1.00 92.69 246 GLU A C 1
ATOM 1897 O O . GLU A 1 246 ? 11.568 8.503 -7.202 1.00 92.69 246 GLU A O 1
ATOM 1902 N N . ALA A 1 247 ? 12.051 7.635 -9.214 1.00 92.31 247 ALA A N 1
ATOM 1903 C CA . ALA A 1 247 ? 13.503 7.742 -9.079 1.00 92.31 247 ALA A CA 1
ATOM 1904 C C . ALA A 1 247 ? 13.994 9.197 -8.969 1.00 92.31 247 ALA A C 1
ATOM 1906 O O . ALA A 1 247 ? 14.854 9.506 -8.142 1.00 92.31 247 ALA A O 1
ATOM 1907 N N . GLN A 1 248 ? 13.439 10.116 -9.771 1.00 93.56 248 GLN A N 1
ATOM 1908 C CA . GLN A 1 248 ? 13.762 11.546 -9.682 1.00 93.56 248 GLN A CA 1
ATOM 1909 C C . GLN A 1 248 ? 13.229 12.167 -8.377 1.00 93.56 248 GLN A C 1
ATOM 1911 O O . GLN A 1 248 ? 13.901 13.039 -7.825 1.00 93.56 248 GLN A O 1
ATOM 1916 N N . LEU A 1 249 ? 12.084 11.712 -7.841 1.00 91.88 249 LEU A N 1
ATOM 1917 C CA . LEU A 1 249 ? 11.611 12.129 -6.510 1.00 91.88 249 LEU A CA 1
ATOM 1918 C C . LEU A 1 249 ? 12.588 11.712 -5.416 1.00 91.88 249 LEU A C 1
ATOM 1920 O O . LEU A 1 249 ? 13.020 12.554 -4.631 1.00 91.88 249 LEU A O 1
ATOM 1924 N N . ALA A 1 250 ? 12.984 10.437 -5.401 1.00 89.94 250 ALA A N 1
ATOM 1925 C CA . ALA A 1 250 ? 13.958 9.929 -4.442 1.00 89.94 250 ALA A CA 1
ATOM 1926 C C . ALA A 1 250 ? 15.307 10.672 -4.552 1.00 89.94 250 ALA A C 1
ATOM 1928 O O . ALA A 1 250 ? 15.985 10.874 -3.546 1.00 89.94 250 ALA A O 1
ATOM 1929 N N . ALA A 1 251 ? 15.680 11.128 -5.755 1.00 89.75 251 ALA A N 1
ATOM 1930 C CA . ALA A 1 251 ? 16.871 11.944 -6.016 1.00 89.75 251 ALA A CA 1
ATOM 1931 C C . ALA A 1 251 ? 16.693 13.452 -5.730 1.00 89.75 251 ALA A C 1
ATOM 1933 O O . ALA A 1 251 ? 17.570 14.242 -6.080 1.00 89.75 251 ALA A O 1
ATOM 1934 N N . GLY A 1 252 ? 15.576 13.874 -5.125 1.00 90.38 252 GLY A N 1
ATOM 1935 C CA . GLY A 1 252 ? 15.326 15.269 -4.746 1.00 90.38 252 GLY A CA 1
ATOM 1936 C C . GLY A 1 252 ? 15.078 16.217 -5.926 1.00 90.38 252 GLY A C 1
ATOM 1937 O O . GLY A 1 252 ? 15.375 17.405 -5.828 1.00 90.38 252 GLY A O 1
ATOM 1938 N N . ARG A 1 253 ? 14.566 15.713 -7.059 1.00 93.00 253 ARG A N 1
ATOM 1939 C CA . ARG A 1 253 ? 14.394 16.455 -8.326 1.00 93.00 253 ARG A CA 1
ATOM 1940 C C . ARG A 1 253 ? 12.912 16.532 -8.747 1.00 93.00 253 ARG A C 1
ATOM 1942 O O . ARG A 1 253 ? 12.554 16.006 -9.807 1.00 93.00 253 ARG A O 1
ATOM 1949 N N . PRO A 1 254 ? 12.039 17.184 -7.952 1.00 90.44 254 PRO A N 1
ATOM 1950 C CA . PRO A 1 254 ? 10.585 17.168 -8.149 1.00 90.44 254 PRO A CA 1
ATOM 1951 C C . PRO A 1 254 ? 10.148 17.657 -9.537 1.00 90.44 254 PRO A C 1
ATOM 1953 O O . PRO A 1 254 ? 9.327 17.007 -10.180 1.00 90.44 254 PRO A O 1
ATOM 1956 N N . ASP A 1 255 ? 10.759 18.723 -10.062 1.00 89.62 255 ASP A N 1
ATOM 1957 C CA . ASP A 1 255 ? 10.401 19.298 -11.371 1.00 89.62 255 ASP A CA 1
ATOM 1958 C C . ASP A 1 255 ? 10.680 18.350 -12.550 1.00 89.62 255 ASP A C 1
ATOM 1960 O O . ASP A 1 255 ? 10.083 18.475 -13.620 1.00 89.62 255 ASP A O 1
ATOM 1964 N N . ARG A 1 256 ? 11.618 17.407 -12.377 1.00 91.44 256 ARG A N 1
ATOM 1965 C CA . ARG A 1 256 ? 11.919 16.363 -13.370 1.00 91.44 256 ARG A CA 1
ATOM 1966 C C . ARG A 1 256 ? 11.002 15.160 -13.204 1.00 91.44 256 ARG A C 1
ATOM 1968 O O . ARG A 1 256 ? 10.593 14.583 -14.206 1.00 91.44 256 ARG A O 1
ATOM 1975 N N . ALA A 1 257 ? 10.657 14.816 -11.965 1.00 92.69 257 ALA A N 1
ATOM 1976 C CA . ALA A 1 257 ? 9.685 13.770 -11.682 1.00 92.69 257 ALA A CA 1
ATOM 1977 C C . ALA A 1 257 ? 8.304 14.109 -12.256 1.00 92.69 257 ALA A C 1
ATOM 1979 O O . ALA A 1 257 ? 7.717 13.272 -12.935 1.00 92.69 257 ALA A O 1
ATOM 1980 N N . MET A 1 258 ? 7.831 15.349 -12.066 1.00 90.25 258 MET A N 1
ATOM 1981 C CA . MET A 1 258 ? 6.525 15.785 -12.571 1.00 90.25 258 MET A CA 1
ATOM 1982 C C . MET A 1 258 ? 6.401 15.589 -14.084 1.00 90.25 258 MET A C 1
ATOM 1984 O O . MET A 1 258 ? 5.446 14.970 -14.530 1.00 90.25 258 MET A O 1
ATOM 1988 N N . ARG A 1 259 ? 7.417 15.975 -14.868 1.00 92.00 259 ARG A N 1
ATOM 1989 C CA . ARG A 1 259 ? 7.431 15.761 -16.330 1.00 92.00 259 ARG A CA 1
ATOM 1990 C C . ARG A 1 259 ? 7.323 14.290 -16.729 1.00 92.00 259 ARG A C 1
ATOM 1992 O O . ARG A 1 259 ? 6.714 13.974 -17.746 1.00 92.00 259 ARG A O 1
ATOM 1999 N N . HIS A 1 260 ? 7.908 13.384 -15.947 1.00 93.06 260 HIS A N 1
ATOM 2000 C CA . HIS A 1 260 ? 7.772 11.950 -16.189 1.00 93.06 260 HIS A CA 1
ATOM 2001 C C . HIS A 1 260 ? 6.402 11.411 -15.754 1.00 93.06 260 HIS A C 1
ATOM 2003 O O . HIS A 1 260 ? 5.870 10.536 -16.430 1.00 93.06 260 HIS A O 1
ATOM 2009 N N . PHE A 1 261 ? 5.776 11.954 -14.704 1.00 93.06 261 PHE A N 1
ATOM 2010 C CA . PHE A 1 261 ? 4.389 11.614 -14.368 1.00 93.06 261 PHE A CA 1
ATOM 2011 C C . PHE A 1 261 ? 3.382 12.183 -15.383 1.00 93.06 261 PHE A C 1
ATOM 2013 O O . PHE A 1 261 ? 2.432 11.493 -15.728 1.00 93.06 261 PHE A O 1
ATOM 2020 N N . GLU A 1 262 ? 3.605 13.387 -15.919 1.00 92.12 262 GLU A N 1
ATOM 2021 C CA . GLU A 1 262 ? 2.827 13.975 -17.022 1.00 92.12 262 GLU A CA 1
ATOM 2022 C C . GLU A 1 262 ? 2.896 13.092 -18.280 1.00 92.12 262 GLU A C 1
ATOM 2024 O O . GLU A 1 262 ? 1.866 12.787 -18.881 1.00 92.12 262 GLU A O 1
ATOM 2029 N N . GLN A 1 263 ? 4.096 12.614 -18.637 1.00 91.88 263 GLN A N 1
ATOM 2030 C CA . GLN A 1 263 ? 4.300 11.629 -19.708 1.00 91.88 263 GLN A CA 1
ATOM 2031 C C . GLN A 1 263 ? 3.554 10.317 -19.417 1.00 91.88 263 GLN A C 1
ATOM 2033 O O . GLN A 1 263 ? 2.762 9.869 -20.243 1.00 91.88 263 GLN A O 1
ATOM 2038 N N . ALA A 1 264 ? 3.724 9.749 -18.218 1.00 92.38 264 ALA A N 1
ATOM 2039 C CA . ALA A 1 264 ? 3.030 8.530 -17.804 1.00 92.38 264 ALA A CA 1
ATOM 2040 C C . ALA A 1 264 ? 1.497 8.675 -17.838 1.00 92.38 264 ALA A C 1
ATOM 2042 O O . ALA A 1 264 ? 0.797 7.709 -18.136 1.00 92.38 264 ALA A O 1
ATOM 2043 N N . LEU A 1 265 ? 0.964 9.867 -17.543 1.00 91.88 265 LEU A N 1
ATOM 2044 C CA . LEU A 1 265 ? -0.475 10.144 -17.515 1.00 91.88 265 LEU A CA 1
ATOM 2045 C C . LEU A 1 265 ? -1.058 10.310 -18.923 1.00 91.88 265 LEU A C 1
ATOM 2047 O O . LEU A 1 265 ? -2.211 9.950 -19.146 1.00 91.88 265 LEU A O 1
ATOM 2051 N N . ALA A 1 266 ? -0.264 10.808 -19.875 1.00 91.00 266 ALA A N 1
ATOM 2052 C CA . ALA A 1 266 ? -0.618 10.812 -21.292 1.00 91.00 266 ALA A CA 1
ATOM 2053 C C . ALA A 1 266 ? -0.584 9.395 -21.899 1.00 91.00 266 ALA A C 1
ATOM 2055 O O . ALA A 1 266 ? -1.434 9.063 -22.722 1.00 91.00 266 ALA A O 1
ATOM 2056 N N . GLU A 1 267 ? 0.364 8.556 -21.470 1.00 88.19 267 GLU A N 1
ATOM 2057 C CA . GLU A 1 267 ? 0.498 7.154 -21.893 1.00 88.19 267 GLU A CA 1
ATOM 2058 C C . GLU A 1 267 ? -0.577 6.243 -21.253 1.00 88.19 267 GLU A C 1
ATOM 2060 O O . GLU A 1 267 ? -1.180 5.413 -21.932 1.00 88.19 267 GLU A O 1
ATOM 2065 N N . THR A 1 268 ? -0.849 6.398 -19.950 1.00 87.06 268 THR A N 1
ATOM 2066 C CA . THR A 1 268 ? -1.692 5.487 -19.144 1.00 87.06 268 THR A CA 1
ATOM 2067 C C . THR A 1 268 ? -2.635 6.226 -18.166 1.00 87.06 268 THR A C 1
ATOM 2069 O O . THR A 1 268 ? -2.554 6.047 -16.947 1.00 87.06 268 THR A O 1
ATOM 2072 N N . PRO A 1 269 ? -3.613 7.020 -18.654 1.00 88.94 269 PRO A N 1
ATOM 2073 C CA . PRO A 1 269 ? -4.443 7.914 -17.824 1.00 88.94 269 PRO A CA 1
ATOM 2074 C C . PRO A 1 269 ? -5.299 7.234 -16.734 1.00 88.94 269 PRO A C 1
ATOM 2076 O O . PRO A 1 269 ? -5.850 7.918 -15.868 1.00 88.94 269 PRO A O 1
ATOM 2079 N N . ASN A 1 270 ? -5.427 5.902 -16.756 1.00 90.62 270 ASN A N 1
ATOM 2080 C CA . ASN A 1 270 ? -6.215 5.104 -15.810 1.00 90.62 270 ASN A CA 1
ATOM 2081 C C . ASN A 1 270 ? -5.378 4.090 -14.991 1.00 90.62 270 ASN A C 1
ATOM 2083 O O . ASN A 1 270 ? -5.965 3.178 -14.417 1.00 90.62 270 ASN A O 1
ATOM 2087 N N . SER A 1 271 ? -4.046 4.224 -14.905 1.00 91.75 271 SER A N 1
ATOM 2088 C CA . SER A 1 271 ? -3.219 3.399 -13.992 1.00 91.75 271 SER A CA 1
ATOM 2089 C C . SER A 1 271 ? -3.489 3.764 -12.516 1.00 91.75 271 SER A C 1
ATOM 2091 O O . SER A 1 271 ? -3.252 4.916 -12.133 1.00 91.75 2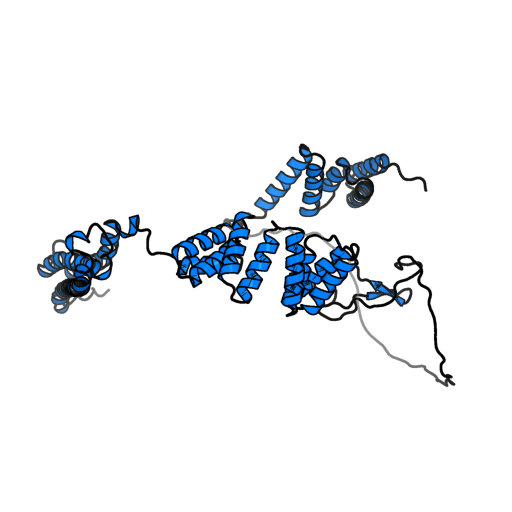71 SER A O 1
ATOM 2093 N N . PRO A 1 272 ? -3.954 2.829 -11.656 1.00 93.81 272 PRO A N 1
ATOM 2094 C CA . PRO A 1 272 ? -4.079 3.073 -10.217 1.00 93.81 272 PRO A CA 1
ATOM 2095 C C . PRO A 1 272 ? -2.739 3.442 -9.566 1.00 93.81 272 PRO A C 1
ATOM 2097 O O . PRO A 1 272 ? -2.698 4.298 -8.686 1.00 93.81 272 PRO A O 1
ATOM 2100 N N . GLU A 1 273 ? -1.642 2.831 -10.018 1.00 92.00 273 GLU A N 1
ATOM 2101 C CA . GLU A 1 273 ? -0.292 3.011 -9.475 1.00 92.00 273 GLU A CA 1
ATOM 2102 C C . GLU A 1 273 ? 0.221 4.434 -9.722 1.00 92.00 273 GLU A C 1
ATOM 2104 O O . GLU A 1 273 ? 0.775 5.063 -8.821 1.00 92.00 273 GLU A O 1
ATOM 2109 N N . LEU A 1 274 ? -0.016 4.973 -10.922 1.00 92.88 274 LEU A N 1
ATOM 2110 C CA . LEU A 1 274 ? 0.350 6.342 -11.274 1.00 92.88 274 LEU A CA 1
ATOM 2111 C C . LEU A 1 274 ? -0.458 7.373 -10.477 1.00 92.88 274 LEU A C 1
ATOM 2113 O O . LEU A 1 274 ? 0.120 8.322 -9.944 1.00 92.88 274 LEU A O 1
ATOM 2117 N N . HIS A 1 275 ? -1.777 7.180 -10.352 1.00 94.62 275 HIS A N 1
ATOM 2118 C CA . HIS A 1 275 ? -2.615 8.051 -9.517 1.00 94.62 275 HIS A CA 1
ATOM 2119 C C . HIS A 1 275 ? -2.202 7.979 -8.037 1.00 94.62 275 HIS A C 1
ATOM 2121 O O . HIS A 1 275 ? -2.222 9.002 -7.358 1.00 94.62 275 HIS A O 1
ATOM 2127 N N . TYR A 1 276 ? -1.751 6.818 -7.545 1.00 95.44 276 TYR A N 1
ATOM 2128 C CA . TYR A 1 276 ? -1.225 6.659 -6.184 1.00 95.44 276 TYR A CA 1
ATOM 2129 C C . TYR A 1 276 ? 0.125 7.372 -5.988 1.00 95.44 276 TYR A C 1
ATOM 2131 O O . TYR A 1 276 ? 0.301 8.085 -5.000 1.00 95.44 276 TYR A O 1
ATOM 2139 N N . ALA A 1 277 ? 1.061 7.245 -6.934 1.00 92.75 277 ALA A N 1
ATOM 2140 C CA . ALA A 1 277 ? 2.355 7.929 -6.877 1.00 92.75 277 ALA A CA 1
ATOM 2141 C C . ALA A 1 277 ? 2.210 9.463 -6.940 1.00 92.75 277 ALA A C 1
ATOM 2143 O O . ALA A 1 277 ? 2.856 10.179 -6.170 1.00 92.75 277 ALA A O 1
ATOM 2144 N N . LEU A 1 278 ? 1.311 9.970 -7.793 1.00 92.69 278 LEU A N 1
ATOM 2145 C CA . LEU A 1 278 ? 0.949 11.390 -7.841 1.00 92.69 278 LEU A CA 1
ATOM 2146 C C . LEU A 1 278 ? 0.310 11.866 -6.526 1.00 92.69 278 LEU A C 1
ATOM 2148 O O . LEU A 1 278 ? 0.691 12.920 -6.015 1.00 92.69 278 LEU A O 1
ATOM 2152 N N . ALA A 1 279 ? -0.601 11.080 -5.945 1.00 94.81 279 ALA A N 1
ATOM 2153 C CA . ALA A 1 279 ? -1.236 11.399 -4.667 1.00 94.81 279 ALA A CA 1
ATOM 2154 C C . ALA A 1 279 ? -0.228 11.455 -3.504 1.00 94.81 279 ALA A C 1
ATOM 2156 O O . ALA A 1 279 ? -0.312 12.330 -2.642 1.00 94.81 279 ALA A O 1
ATOM 2157 N N . GLU A 1 280 ? 0.749 10.546 -3.472 1.00 92.94 280 GLU A N 1
ATOM 2158 C CA . GLU A 1 280 ? 1.811 10.529 -2.463 1.00 92.94 280 GLU A CA 1
ATOM 2159 C C . GLU A 1 280 ? 2.781 11.711 -2.639 1.00 92.94 280 GLU A C 1
ATOM 2161 O O . GLU A 1 280 ? 3.137 12.346 -1.647 1.00 92.94 280 GLU A O 1
ATOM 2166 N N . PHE A 1 281 ? 3.111 12.102 -3.875 1.00 91.06 281 PHE A N 1
ATOM 2167 C CA . PHE A 1 281 ? 3.882 13.321 -4.148 1.00 91.06 281 PHE A CA 1
ATOM 2168 C C . PHE A 1 281 ? 3.158 14.602 -3.696 1.00 91.06 281 PHE A C 1
ATOM 2170 O O . PHE A 1 281 ? 3.735 15.428 -2.987 1.00 91.06 281 PHE A O 1
ATOM 2177 N N . GLN A 1 282 ? 1.878 14.750 -4.048 1.00 92.50 282 GLN A N 1
ATOM 2178 C CA . GLN A 1 282 ? 1.032 15.869 -3.610 1.00 92.50 282 GLN A CA 1
ATOM 2179 C C . GLN A 1 282 ? 0.938 15.916 -2.075 1.00 92.50 282 GLN A C 1
ATOM 2181 O O . GLN A 1 282 ? 1.158 16.960 -1.457 1.00 92.50 282 GLN A O 1
ATOM 2186 N N . ARG A 1 283 ? 0.733 14.757 -1.430 1.00 92.31 283 ARG A N 1
ATOM 2187 C CA . ARG A 1 283 ? 0.704 14.624 0.036 1.00 92.31 283 ARG A CA 1
ATOM 2188 C C . ARG A 1 283 ? 2.015 15.082 0.685 1.00 92.31 283 ARG A C 1
ATOM 2190 O O . ARG A 1 283 ? 1.964 15.731 1.727 1.00 92.31 283 ARG A O 1
ATOM 2197 N N . GLN A 1 284 ? 3.167 14.773 0.085 1.00 87.56 284 GLN A N 1
ATOM 2198 C CA . GLN A 1 284 ? 4.485 15.218 0.561 1.00 87.56 284 GLN A CA 1
ATOM 2199 C C . GLN A 1 284 ? 4.711 16.729 0.387 1.00 87.56 284 GLN A C 1
ATOM 2201 O O . GLN A 1 284 ? 5.439 17.324 1.178 1.00 87.56 284 GLN A O 1
ATOM 2206 N N . ARG A 1 285 ? 4.058 17.368 -0.593 1.00 87.81 285 ARG A N 1
ATOM 2207 C CA . ARG A 1 285 ? 4.085 18.829 -0.797 1.00 87.81 285 ARG A CA 1
ATOM 2208 C C . ARG A 1 285 ? 3.060 19.607 0.042 1.00 87.81 285 ARG A C 1
ATOM 2210 O O . ARG A 1 285 ? 3.070 20.833 0.003 1.00 87.81 285 ARG A O 1
ATOM 2217 N N . GLY A 1 286 ? 2.203 18.922 0.804 1.00 88.94 286 GLY A N 1
ATOM 2218 C CA . GLY A 1 286 ? 1.106 19.539 1.565 1.00 88.94 286 GLY A CA 1
ATOM 2219 C C . GLY A 1 286 ? -0.148 19.845 0.732 1.00 88.94 286 GLY A C 1
ATOM 2220 O O . GLY A 1 286 ? -1.089 20.452 1.236 1.00 88.94 286 GLY A O 1
ATOM 2221 N N . GLU A 1 287 ? -0.190 19.394 -0.524 1.00 92.56 287 GLU A N 1
ATOM 2222 C CA . GLU A 1 287 ? -1.320 19.522 -1.458 1.00 92.56 287 GLU A CA 1
ATOM 2223 C C . GLU A 1 287 ? -2.379 18.458 -1.112 1.00 92.56 287 GLU A C 1
ATOM 2225 O O . GLU A 1 287 ? -2.600 17.468 -1.812 1.00 92.56 287 GLU A O 1
ATOM 2230 N N . HIS A 1 288 ? -2.959 18.594 0.085 1.00 91.62 288 HIS A N 1
ATOM 2231 C CA . HIS A 1 288 ? -3.792 17.569 0.714 1.00 91.62 288 HIS A CA 1
ATOM 2232 C C . HIS A 1 288 ? -5.128 17.333 -0.003 1.00 91.62 288 HIS A C 1
ATOM 2234 O O . HIS A 1 288 ? -5.655 16.222 0.064 1.00 91.62 288 HIS A O 1
ATOM 2240 N N . GLN A 1 289 ? -5.677 18.344 -0.680 1.00 92.88 289 GLN A N 1
ATOM 2241 C CA . GLN A 1 289 ? -6.973 18.264 -1.364 1.00 92.88 289 GLN A CA 1
ATOM 2242 C C . GLN A 1 289 ? -6.832 17.591 -2.739 1.00 92.88 289 GLN A C 1
ATOM 2244 O O . GLN A 1 289 ? -7.672 16.788 -3.154 1.00 92.88 289 GLN A O 1
ATOM 2249 N N . GLU A 1 290 ? -5.723 17.879 -3.409 1.00 92.94 290 GLU A N 1
ATOM 2250 C CA . GLU A 1 290 ? -5.253 17.264 -4.641 1.00 92.94 290 GLU A CA 1
ATOM 2251 C C . GLU A 1 290 ? -4.949 15.786 -4.374 1.00 92.94 290 GLU A C 1
ATOM 2253 O O . GLU A 1 290 ? -5.565 14.913 -4.989 1.00 92.94 290 GLU A O 1
ATOM 2258 N N . ALA A 1 291 ? -4.128 15.507 -3.352 1.00 95.38 291 ALA A N 1
ATOM 2259 C CA . ALA A 1 291 ? -3.808 14.155 -2.907 1.00 95.38 291 ALA A CA 1
ATOM 2260 C C . ALA A 1 291 ? -5.065 13.356 -2.536 1.00 95.38 291 ALA A C 1
ATOM 2262 O O . ALA A 1 291 ? -5.209 12.209 -2.951 1.00 95.38 291 ALA A O 1
ATOM 2263 N N . PHE A 1 292 ? -6.008 13.954 -1.796 1.00 96.06 292 PHE A N 1
ATOM 2264 C CA . PHE A 1 292 ? -7.292 13.323 -1.476 1.00 96.06 292 PHE A CA 1
ATOM 2265 C C . PHE A 1 292 ? -8.067 12.930 -2.741 1.00 96.06 292 PHE A C 1
ATOM 2267 O O . PHE A 1 292 ? -8.576 11.814 -2.836 1.00 96.06 292 PHE A O 1
ATOM 2274 N N . THR A 1 293 ? -8.127 13.827 -3.727 1.00 95.62 293 THR A N 1
ATOM 2275 C CA . THR A 1 293 ? -8.823 13.593 -5.000 1.00 95.62 293 THR A CA 1
ATOM 2276 C C . THR A 1 293 ? -8.147 12.484 -5.810 1.00 95.62 293 THR A C 1
ATOM 2278 O O . THR A 1 293 ? -8.830 11.610 -6.348 1.00 95.62 293 THR A O 1
ATOM 2281 N N . ALA A 1 294 ? -6.813 12.464 -5.840 1.00 94.62 294 ALA A N 1
ATOM 2282 C CA . ALA A 1 294 ? -6.031 11.429 -6.501 1.00 94.62 294 ALA A CA 1
ATOM 2283 C C . ALA A 1 294 ? -6.183 10.061 -5.804 1.00 94.62 294 ALA A C 1
ATOM 2285 O O . ALA A 1 294 ? -6.551 9.094 -6.467 1.00 94.62 294 ALA A O 1
ATOM 2286 N N . TYR A 1 295 ? -6.053 9.960 -4.474 1.00 97.38 295 TYR A N 1
ATOM 2287 C CA . TYR A 1 295 ? -6.323 8.706 -3.748 1.00 97.38 295 TYR A CA 1
ATOM 2288 C C . TYR A 1 295 ? -7.773 8.225 -3.911 1.00 97.38 295 TYR A C 1
ATOM 2290 O O . TYR A 1 295 ? -8.011 7.022 -4.037 1.00 97.38 295 TYR A O 1
ATOM 2298 N N . LEU A 1 296 ? -8.753 9.134 -3.960 1.00 96.00 296 LEU A N 1
ATOM 2299 C CA . LEU A 1 296 ? -10.138 8.766 -4.253 1.00 96.00 296 LEU A CA 1
ATOM 2300 C C . LEU A 1 296 ? -10.245 8.144 -5.655 1.00 96.00 296 LEU A C 1
ATOM 2302 O O . LEU A 1 296 ? -10.867 7.091 -5.803 1.00 96.00 296 LEU A O 1
ATOM 2306 N N . LYS A 1 297 ? -9.587 8.734 -6.662 1.00 95.75 297 LYS A N 1
ATOM 2307 C CA . LYS A 1 297 ? -9.508 8.185 -8.024 1.00 95.75 297 LYS A CA 1
ATOM 2308 C C . LYS A 1 297 ? -8.827 6.812 -8.054 1.00 95.75 297 LYS A C 1
ATOM 2310 O O . LYS A 1 297 ? -9.337 5.926 -8.736 1.00 95.75 297 LYS A O 1
ATOM 2315 N N . VAL A 1 298 ? -7.772 6.588 -7.264 1.00 97.31 298 VAL A N 1
ATOM 2316 C CA . VAL A 1 298 ? -7.169 5.253 -7.081 1.00 97.31 298 VAL A CA 1
ATOM 2317 C C . VAL A 1 298 ? -8.216 4.250 -6.599 1.00 97.31 298 VAL A C 1
ATOM 2319 O O . VAL A 1 298 ? -8.409 3.231 -7.250 1.00 97.31 298 VAL A O 1
ATOM 2322 N N . THR A 1 299 ? -8.970 4.558 -5.537 1.00 96.31 299 THR A N 1
ATOM 2323 C CA . THR A 1 299 ? -10.002 3.639 -5.005 1.00 96.31 299 THR A CA 1
ATOM 2324 C C . THR A 1 299 ? -11.215 3.419 -5.921 1.00 96.31 299 THR A C 1
ATOM 2326 O O . THR A 1 299 ? -12.000 2.501 -5.684 1.00 96.31 299 THR A O 1
ATOM 2329 N N . GLN A 1 300 ? -11.383 4.240 -6.964 1.00 95.88 300 GLN A N 1
ATOM 2330 C CA . GLN A 1 300 ? -12.371 4.026 -8.030 1.00 95.88 300 GLN A CA 1
ATOM 2331 C C . GLN A 1 300 ? -11.840 3.112 -9.144 1.00 95.88 300 GLN A C 1
ATOM 2333 O O . GLN A 1 300 ? -12.632 2.414 -9.772 1.00 95.88 300 GLN A O 1
ATOM 2338 N N . LEU A 1 301 ? -10.530 3.146 -9.411 1.00 95.00 301 LEU A N 1
ATOM 2339 C CA . LEU A 1 301 ? -9.867 2.338 -10.439 1.00 95.00 301 LEU A CA 1
ATOM 2340 C C . LEU A 1 301 ? -9.513 0.938 -9.911 1.00 95.00 301 LEU A C 1
ATOM 2342 O O . LEU A 1 301 ? -9.840 -0.052 -10.559 1.00 95.00 301 LEU A O 1
ATOM 2346 N N . ASP A 1 302 ? -8.925 0.855 -8.713 1.00 95.19 302 ASP A N 1
ATOM 2347 C CA . ASP A 1 302 ? -8.791 -0.382 -7.940 1.00 95.19 302 ASP A CA 1
ATOM 2348 C C . ASP A 1 302 ? -9.402 -0.232 -6.529 1.00 95.19 302 ASP A C 1
ATOM 2350 O O . ASP A 1 302 ? -8.759 0.277 -5.603 1.00 95.19 302 ASP A O 1
ATOM 2354 N N . PRO A 1 303 ? -10.630 -0.739 -6.314 1.00 95.31 303 PRO A N 1
ATOM 2355 C CA . PRO A 1 303 ? -11.245 -0.804 -4.991 1.00 95.31 303 PRO A CA 1
ATOM 2356 C C . PRO A 1 303 ? -10.477 -1.655 -3.964 1.00 95.31 303 PRO A C 1
ATOM 2358 O O . PRO A 1 303 ? -10.736 -1.507 -2.766 1.00 95.31 303 PRO A O 1
ATOM 2361 N N . LYS A 1 304 ? -9.561 -2.539 -4.395 1.00 95.06 304 LYS A N 1
ATOM 2362 C CA . LYS A 1 304 ? -8.757 -3.414 -3.525 1.00 95.06 304 LYS A CA 1
ATOM 2363 C C . LYS A 1 304 ? -7.436 -2.788 -3.064 1.00 95.06 304 LYS A C 1
ATOM 2365 O O . LYS A 1 304 ? -6.757 -3.394 -2.235 1.00 95.06 304 LYS A O 1
ATOM 2370 N N . HIS A 1 305 ? -7.081 -1.581 -3.509 1.00 95.38 305 HIS A N 1
ATOM 2371 C CA . HIS A 1 305 ? -5.808 -0.958 -3.146 1.00 95.38 305 HIS A CA 1
ATOM 2372 C C . HIS A 1 305 ? -5.799 -0.495 -1.672 1.00 95.38 305 HIS A C 1
ATOM 2374 O O . HIS A 1 305 ? -6.101 0.654 -1.341 1.00 95.38 305 HIS A O 1
ATOM 2380 N N . GLY A 1 306 ? -5.431 -1.398 -0.756 1.00 94.88 306 GLY A N 1
ATOM 2381 C CA . GLY A 1 306 ? -5.478 -1.171 0.696 1.00 94.88 306 GLY A CA 1
ATOM 2382 C C . GLY A 1 306 ? -4.681 0.050 1.179 1.00 94.88 306 GLY A C 1
ATOM 2383 O O . GLY A 1 306 ? -5.147 0.780 2.054 1.00 94.88 306 GLY A O 1
ATOM 2384 N N . LEU A 1 307 ? -3.530 0.335 0.558 1.00 96.06 307 LEU A N 1
ATOM 2385 C CA . LEU A 1 307 ? -2.716 1.518 0.868 1.00 96.06 307 LEU A CA 1
ATOM 2386 C C . LEU A 1 307 ? -3.428 2.839 0.527 1.00 96.06 307 LEU A C 1
ATOM 2388 O O . LEU A 1 307 ? -3.322 3.798 1.290 1.00 96.06 307 LEU A O 1
ATOM 2392 N N . ALA A 1 308 ? -4.202 2.896 -0.563 1.00 96.81 308 ALA A N 1
ATOM 2393 C CA . ALA A 1 308 ? -4.991 4.081 -0.903 1.00 96.81 308 ALA A CA 1
ATOM 2394 C C . ALA A 1 308 ? -6.100 4.333 0.135 1.00 96.81 308 ALA A C 1
ATOM 2396 O O . ALA A 1 308 ? -6.305 5.469 0.561 1.00 96.81 308 ALA A O 1
ATOM 2397 N N . TRP A 1 309 ? -6.752 3.272 0.629 1.00 97.56 309 TRP A N 1
ATOM 2398 C CA . TRP A 1 309 ? -7.716 3.373 1.733 1.00 97.56 309 TRP A CA 1
ATOM 2399 C C . TRP A 1 309 ? -7.074 3.832 3.054 1.00 97.56 309 TRP A C 1
ATOM 2401 O O . TRP A 1 309 ? -7.668 4.642 3.764 1.00 97.56 309 TRP A O 1
ATOM 2411 N N . LEU A 1 310 ? -5.853 3.382 3.365 1.00 96.94 310 LEU A N 1
ATOM 2412 C CA . LEU A 1 310 ? -5.067 3.862 4.510 1.00 96.94 310 LEU A CA 1
ATOM 2413 C C . LEU A 1 310 ? -4.740 5.361 4.381 1.00 96.94 310 LEU A C 1
ATOM 2415 O O . LEU A 1 310 ? -5.000 6.129 5.309 1.00 96.94 310 LEU A O 1
ATOM 2419 N N . ARG A 1 311 ? -4.239 5.803 3.221 1.00 97.06 311 ARG A N 1
ATOM 2420 C CA . ARG A 1 311 ? -3.926 7.219 2.957 1.00 97.06 311 ARG A CA 1
ATOM 2421 C C . ARG A 1 311 ? -5.173 8.112 3.004 1.00 97.06 311 ARG A C 1
ATOM 2423 O O . ARG A 1 311 ? -5.114 9.196 3.583 1.00 97.06 311 ARG A O 1
ATOM 2430 N N . LEU A 1 312 ? -6.319 7.648 2.494 1.00 96.62 312 LEU A N 1
ATOM 2431 C CA . LEU A 1 312 ? -7.606 8.338 2.666 1.00 96.62 312 LEU A CA 1
ATOM 2432 C C . LEU A 1 312 ? -8.021 8.425 4.140 1.00 96.62 312 LEU A C 1
ATOM 2434 O O . LEU A 1 312 ? -8.476 9.481 4.568 1.00 96.62 312 LEU A O 1
ATOM 2438 N N . GLY A 1 313 ? -7.834 7.359 4.926 1.00 95.56 313 GLY A N 1
ATOM 2439 C CA . GLY A 1 313 ? -8.089 7.366 6.371 1.00 95.56 313 GLY A CA 1
ATOM 2440 C C . GLY A 1 313 ? -7.316 8.472 7.092 1.00 95.56 313 GLY A C 1
ATOM 2441 O O . GLY A 1 313 ? -7.920 9.276 7.800 1.00 95.56 313 GLY A O 1
ATOM 2442 N N . GLN A 1 314 ? -6.016 8.579 6.809 1.00 94.88 314 GLN A N 1
ATOM 2443 C CA . GLN A 1 314 ? -5.123 9.610 7.353 1.00 94.88 314 GLN A CA 1
ATOM 2444 C C . GLN A 1 314 ? -5.558 11.035 6.956 1.00 94.88 314 GLN A C 1
ATOM 2446 O O . GLN A 1 314 ? -5.545 11.945 7.785 1.00 94.88 314 GLN A O 1
ATOM 2451 N N . LEU A 1 315 ? -5.996 11.241 5.707 1.00 94.94 315 LEU A N 1
ATOM 2452 C CA . LEU A 1 315 ? -6.489 12.544 5.237 1.00 94.94 315 LEU A CA 1
ATOM 2453 C C . LEU A 1 315 ? -7.853 12.914 5.850 1.00 94.94 315 LEU A C 1
ATOM 2455 O O . LEU A 1 315 ? -8.048 14.061 6.252 1.00 94.94 315 LEU A O 1
ATOM 2459 N N . TYR A 1 316 ? -8.779 11.959 5.993 1.00 93.88 316 TYR A N 1
ATOM 2460 C CA . TYR A 1 316 ? -10.042 12.179 6.708 1.00 93.88 316 TYR A CA 1
ATOM 2461 C C . TYR A 1 316 ? -9.814 12.499 8.192 1.00 93.88 316 TYR A C 1
ATOM 2463 O O . TYR A 1 316 ? -10.504 13.356 8.744 1.00 93.88 316 TYR A O 1
ATOM 2471 N N . GLU A 1 317 ? -8.849 11.842 8.838 1.00 90.31 317 GLU A N 1
ATOM 2472 C CA . GLU A 1 317 ? -8.478 12.079 10.235 1.00 90.31 317 GLU A CA 1
ATOM 2473 C C . GLU A 1 317 ? -7.908 13.494 10.431 1.00 90.31 317 GLU A C 1
ATOM 2475 O O . GLU A 1 317 ? -8.390 14.233 11.291 1.00 90.31 317 GLU A O 1
ATOM 2480 N N . GLY A 1 318 ? -6.986 13.926 9.560 1.00 89.19 318 GLY A N 1
ATOM 2481 C CA . GLY A 1 318 ? -6.487 15.308 9.527 1.00 89.19 318 GLY A CA 1
ATOM 2482 C C . GLY A 1 318 ? -7.595 16.344 9.290 1.00 89.19 318 GLY A C 1
ATOM 2483 O O . GLY A 1 318 ? -7.619 17.392 9.935 1.00 89.19 318 GLY A O 1
ATOM 2484 N N . ALA A 1 319 ? -8.583 16.014 8.453 1.00 89.12 319 ALA A N 1
ATOM 2485 C CA . ALA A 1 319 ? -9.795 16.809 8.239 1.00 89.12 319 ALA A CA 1
ATOM 2486 C C . ALA A 1 319 ? -10.835 16.712 9.385 1.00 89.12 319 ALA A C 1
ATOM 2488 O O . ALA A 1 319 ? -11.942 17.233 9.250 1.00 89.12 319 ALA A O 1
ATOM 2489 N N . ARG A 1 320 ? -10.513 16.040 10.504 1.00 87.31 320 ARG A N 1
ATOM 2490 C CA . ARG A 1 320 ? -11.394 15.765 11.663 1.00 87.31 320 ARG A CA 1
ATOM 2491 C C . ARG A 1 320 ? -12.688 15.002 11.331 1.00 87.31 320 ARG A C 1
ATOM 2493 O O . ARG A 1 320 ? -13.645 15.014 12.104 1.00 87.31 320 ARG A O 1
ATOM 2500 N N . ARG A 1 321 ? -12.723 14.286 10.204 1.00 87.06 321 ARG A N 1
ATOM 2501 C CA . ARG A 1 321 ? -13.857 13.471 9.734 1.00 87.06 321 ARG A CA 1
ATOM 2502 C C . ARG A 1 321 ? -13.759 12.037 10.261 1.00 87.06 321 ARG A C 1
ATOM 2504 O O . ARG A 1 321 ? -13.683 11.079 9.494 1.00 87.06 321 ARG A O 1
ATOM 2511 N N . SER A 1 322 ? -13.774 11.876 11.585 1.00 84.75 322 SER A N 1
ATOM 2512 C CA . SER A 1 322 ? -13.499 10.599 12.269 1.00 84.75 322 SER A CA 1
ATOM 2513 C C . SER A 1 322 ? -14.383 9.424 11.820 1.00 84.75 322 SER A C 1
ATOM 2515 O O . SER A 1 322 ? -13.919 8.286 11.792 1.00 84.75 322 SER A O 1
ATOM 2517 N N . GLN A 1 323 ? -15.639 9.676 11.426 1.00 85.69 323 GLN A N 1
ATOM 2518 C CA . GLN A 1 323 ? -16.533 8.635 10.894 1.00 85.69 323 GLN A CA 1
ATOM 2519 C C . GLN A 1 323 ? -16.094 8.117 9.515 1.00 85.69 323 GLN A C 1
ATOM 2521 O O . GLN A 1 323 ? -16.188 6.916 9.257 1.00 85.69 323 GLN A O 1
ATOM 2526 N N . ASP A 1 324 ? -15.602 8.999 8.642 1.00 88.12 324 ASP A N 1
ATOM 2527 C CA . ASP A 1 324 ? -15.106 8.637 7.311 1.00 88.12 324 ASP A CA 1
ATOM 2528 C C . ASP A 1 324 ? -13.720 7.990 7.403 1.00 88.12 324 ASP A C 1
ATOM 2530 O O . ASP A 1 324 ? -13.483 6.956 6.780 1.00 88.12 324 ASP A O 1
ATOM 2534 N N . ALA A 1 325 ? -12.847 8.515 8.272 1.00 92.19 325 ALA A N 1
ATOM 2535 C CA . ALA A 1 325 ? -11.568 7.891 8.611 1.00 92.19 325 ALA A CA 1
ATOM 2536 C C . ALA A 1 325 ? -11.780 6.448 9.101 1.00 92.19 325 ALA A C 1
ATOM 2538 O O . ALA A 1 325 ? -11.221 5.505 8.543 1.00 92.19 325 ALA A O 1
ATOM 2539 N N . GLY A 1 326 ? -12.692 6.248 10.057 1.00 90.69 326 GLY A N 1
ATOM 2540 C CA . GLY A 1 326 ? -13.078 4.926 10.553 1.00 90.69 326 GLY A CA 1
ATOM 2541 C C . GLY A 1 326 ? -13.781 4.025 9.525 1.00 90.69 326 GLY A C 1
ATOM 2542 O O . GLY A 1 326 ? -13.903 2.826 9.767 1.00 90.69 326 GLY A O 1
ATOM 2543 N N . GLN A 1 327 ? -14.253 4.536 8.382 1.00 91.44 327 GLN A N 1
ATOM 2544 C CA . GLN A 1 327 ? -14.697 3.714 7.245 1.00 91.44 327 GLN A CA 1
ATOM 2545 C C . GLN A 1 327 ? -13.530 3.346 6.322 1.00 91.44 327 GLN A C 1
ATOM 2547 O O . GLN A 1 327 ? -13.382 2.176 5.970 1.00 91.44 327 GLN A O 1
ATOM 2552 N N . ALA A 1 328 ? -12.688 4.316 5.964 1.00 93.69 328 ALA A N 1
ATOM 2553 C CA . ALA A 1 328 ? -11.526 4.117 5.104 1.00 93.69 328 ALA A CA 1
ATOM 2554 C C . ALA A 1 328 ? -10.515 3.145 5.739 1.00 93.69 328 ALA A C 1
ATOM 2556 O O . ALA A 1 328 ? -10.153 2.146 5.119 1.00 93.69 328 ALA A O 1
ATOM 2557 N N . TYR A 1 329 ? -10.179 3.333 7.018 1.00 94.94 329 TYR A N 1
ATOM 2558 C CA . TYR A 1 329 ? -9.340 2.400 7.771 1.00 94.94 329 TYR A CA 1
ATOM 2559 C C . TYR A 1 329 ? -9.959 0.993 7.872 1.00 94.94 329 TYR A C 1
ATOM 2561 O O . TYR A 1 329 ? -9.238 0.007 7.756 1.00 94.94 329 TYR A O 1
ATOM 2569 N N . ARG A 1 330 ? -11.290 0.848 7.998 1.00 93.06 330 ARG A N 1
ATOM 2570 C CA . ARG A 1 330 ? -11.941 -0.481 7.965 1.00 93.06 330 ARG A CA 1
ATOM 2571 C C . ARG A 1 330 ? -11.828 -1.169 6.603 1.00 93.06 330 ARG A C 1
ATOM 2573 O O . ARG A 1 330 ? -11.718 -2.390 6.572 1.00 93.06 330 ARG A O 1
ATOM 2580 N N . ARG A 1 331 ? -11.833 -0.419 5.494 1.00 94.69 331 ARG A N 1
ATOM 2581 C CA . ARG A 1 331 ? -11.546 -0.977 4.160 1.00 94.69 331 ARG A CA 1
ATOM 2582 C C . ARG A 1 331 ? -10.080 -1.383 4.040 1.00 94.69 331 ARG A C 1
ATOM 2584 O O . ARG A 1 331 ? -9.813 -2.496 3.607 1.00 94.69 331 ARG A O 1
ATOM 2591 N N . ALA A 1 332 ? -9.151 -0.546 4.503 1.00 95.94 332 ALA A N 1
ATOM 2592 C CA . ALA A 1 332 ? -7.727 -0.881 4.537 1.00 95.94 332 ALA A CA 1
ATOM 2593 C C . ALA A 1 332 ? -7.451 -2.164 5.352 1.00 95.94 332 ALA A C 1
ATOM 2595 O O . ALA A 1 332 ? -6.751 -3.048 4.870 1.00 95.94 332 ALA A O 1
ATOM 2596 N N . ALA A 1 333 ? -8.077 -2.324 6.525 1.00 94.56 333 ALA A N 1
ATOM 2597 C CA . ALA A 1 333 ? -7.932 -3.505 7.389 1.00 94.56 333 ALA A CA 1
ATOM 2598 C C . ALA A 1 333 ? -8.459 -4.814 6.774 1.00 94.56 333 ALA A C 1
ATOM 2600 O O . ALA A 1 333 ? -8.089 -5.892 7.224 1.00 94.56 333 ALA A O 1
ATOM 2601 N N . ALA A 1 334 ? -9.347 -4.728 5.780 1.00 94.44 334 ALA A N 1
ATOM 2602 C CA . ALA A 1 334 ? -9.882 -5.880 5.057 1.00 94.44 334 ALA A CA 1
ATOM 2603 C C . ALA A 1 334 ? -9.064 -6.237 3.797 1.00 94.44 334 ALA A C 1
ATOM 2605 O O . ALA A 1 334 ? -9.409 -7.189 3.099 1.00 94.44 334 ALA A O 1
ATOM 2606 N N . LEU A 1 335 ? -8.027 -5.451 3.482 1.00 94.88 335 LEU A N 1
ATOM 2607 C CA . LEU A 1 335 ? -7.235 -5.539 2.248 1.00 94.88 335 LEU A CA 1
ATOM 2608 C C . LEU A 1 335 ? -5.725 -5.669 2.506 1.00 94.88 335 LEU A C 1
ATOM 2610 O O . LEU A 1 335 ? -5.019 -6.235 1.677 1.00 94.88 335 LEU A O 1
ATOM 2614 N N . LEU A 1 336 ? -5.227 -5.142 3.627 1.00 93.88 336 LEU A N 1
ATOM 2615 C CA . LEU A 1 336 ? -3.826 -5.233 4.042 1.00 93.88 336 LEU A CA 1
ATOM 2616 C C . LEU A 1 336 ? -3.606 -6.450 4.964 1.00 93.88 336 LEU A C 1
ATOM 2618 O O . LEU A 1 336 ? -4.477 -6.728 5.794 1.00 93.88 336 LEU A O 1
ATOM 2622 N N . PRO A 1 337 ? -2.463 -7.158 4.866 1.00 92.12 337 PRO A N 1
ATOM 2623 C CA . PRO A 1 337 ? -2.107 -8.224 5.802 1.00 92.12 337 PRO A CA 1
ATOM 2624 C C . PRO A 1 337 ? -2.057 -7.709 7.247 1.00 92.12 337 PRO A C 1
ATOM 2626 O O . PRO A 1 337 ? -1.579 -6.606 7.507 1.00 92.12 337 PRO A O 1
ATOM 2629 N N . ALA A 1 338 ? -2.559 -8.497 8.200 1.00 85.19 338 ALA A N 1
ATOM 2630 C CA . ALA A 1 338 ? -2.673 -8.087 9.605 1.00 85.19 338 ALA A CA 1
ATOM 2631 C C . ALA A 1 338 ? -1.321 -7.992 10.344 1.00 85.19 338 ALA A C 1
ATOM 2633 O O . ALA A 1 338 ? -1.273 -7.465 11.456 1.00 85.19 338 ALA A O 1
ATOM 2634 N N . ASP A 1 339 ? -0.279 -8.525 9.710 1.00 88.19 339 ASP A N 1
ATOM 2635 C CA . ASP A 1 339 ? 1.123 -8.660 10.095 1.00 88.19 339 ASP A CA 1
ATOM 2636 C C . ASP A 1 339 ? 2.062 -7.677 9.364 1.00 88.19 339 ASP A C 1
ATOM 2638 O O . ASP A 1 339 ? 3.258 -7.661 9.646 1.00 88.19 339 ASP A O 1
ATOM 2642 N N . SER A 1 340 ? 1.550 -6.843 8.443 1.00 91.94 340 SER A N 1
ATOM 2643 C CA . SER A 1 340 ? 2.337 -5.748 7.851 1.00 91.94 340 SER A CA 1
ATOM 2644 C C . SER A 1 340 ? 2.351 -4.517 8.763 1.00 91.94 340 SER A C 1
ATOM 2646 O O . SER A 1 340 ? 1.409 -4.288 9.528 1.00 91.94 340 SER A O 1
ATOM 2648 N N . ASP A 1 341 ? 3.384 -3.676 8.647 1.00 91.50 341 ASP A N 1
ATOM 2649 C CA . ASP A 1 341 ? 3.476 -2.408 9.387 1.00 91.50 341 ASP A CA 1
ATOM 2650 C C . ASP A 1 341 ? 2.251 -1.510 9.134 1.00 91.50 341 ASP A C 1
ATOM 2652 O O . ASP A 1 341 ? 1.720 -0.878 10.050 1.00 91.50 341 ASP A O 1
ATOM 2656 N N . GLU A 1 342 ? 1.739 -1.490 7.900 1.00 92.56 342 GLU A N 1
ATOM 2657 C CA . GLU A 1 342 ? 0.516 -0.772 7.539 1.00 92.56 342 GLU A CA 1
ATOM 2658 C C . GLU A 1 342 ? -0.743 -1.426 8.119 1.00 92.56 342 GLU A C 1
ATOM 2660 O O . GLU A 1 342 ? -1.656 -0.719 8.550 1.00 92.56 342 GLU A O 1
ATOM 2665 N N . GLY A 1 343 ? -0.798 -2.760 8.176 1.00 90.94 343 GLY A N 1
ATOM 2666 C CA . GLY A 1 343 ? -1.863 -3.502 8.848 1.00 90.94 343 GLY A CA 1
ATOM 2667 C C . GLY A 1 343 ? -1.925 -3.194 10.343 1.00 90.94 343 GLY A C 1
ATOM 2668 O O . GLY A 1 343 ? -3.000 -2.892 10.872 1.00 90.94 343 GLY A O 1
ATOM 2669 N N . HIS A 1 344 ? -0.773 -3.180 11.016 1.00 92.06 344 HIS A N 1
ATOM 2670 C CA . HIS A 1 344 ? -0.642 -2.758 12.408 1.00 92.06 344 HIS A CA 1
ATOM 2671 C C . HIS A 1 344 ? -1.010 -1.278 12.600 1.00 92.06 344 HIS A C 1
ATOM 2673 O O . HIS A 1 344 ? -1.788 -0.965 13.506 1.00 92.06 344 HIS A O 1
ATOM 2679 N N . GLN A 1 345 ? -0.556 -0.374 11.721 1.00 92.94 345 GLN A N 1
ATOM 2680 C CA . GLN A 1 345 ? -0.929 1.047 11.758 1.00 92.94 345 GLN A CA 1
ATOM 2681 C C . GLN A 1 345 ? -2.450 1.237 11.642 1.00 92.94 345 GLN A C 1
ATOM 2683 O O . GLN A 1 345 ? -3.050 1.981 12.421 1.00 92.94 345 GLN A O 1
ATOM 2688 N N . VAL A 1 346 ? -3.095 0.548 10.697 1.00 94.25 346 VAL A N 1
ATOM 2689 C CA . VAL A 1 346 ? -4.550 0.598 10.516 1.00 94.25 346 VAL A CA 1
ATOM 2690 C C . VAL A 1 346 ? -5.277 0.054 11.747 1.00 94.25 346 VAL A C 1
ATOM 2692 O O . VAL A 1 346 ? -6.235 0.675 12.209 1.00 94.25 346 VAL A O 1
ATOM 2695 N N . GLN A 1 347 ? -4.833 -1.071 12.314 1.00 90.06 347 GLN A N 1
ATOM 2696 C CA . GLN A 1 347 ? -5.425 -1.628 13.534 1.00 90.06 347 GLN A CA 1
ATOM 2697 C C . GLN A 1 347 ? -5.297 -0.669 14.724 1.00 90.06 347 GLN A C 1
ATOM 2699 O O . GLN A 1 347 ? -6.266 -0.498 15.464 1.00 90.06 347 GLN A O 1
ATOM 2704 N N . GLN A 1 348 ? -4.148 -0.007 14.890 1.00 90.06 348 GLN A N 1
ATOM 2705 C CA . GLN A 1 348 ? -3.943 1.002 15.929 1.00 90.06 348 GLN A CA 1
ATOM 2706 C C . GLN A 1 348 ? -4.917 2.177 15.760 1.00 90.06 348 GLN A C 1
ATOM 2708 O O . GLN A 1 348 ? -5.612 2.537 16.712 1.00 90.06 348 GLN A O 1
ATOM 2713 N N . GLN A 1 349 ? -5.049 2.729 14.549 1.00 90.56 349 GLN A N 1
ATOM 2714 C CA . GLN A 1 349 ? -5.978 3.840 14.315 1.00 90.56 349 GLN A CA 1
ATOM 2715 C C . GLN A 1 349 ? -7.448 3.424 14.436 1.00 90.56 349 GLN A C 1
ATOM 2717 O O . GLN A 1 349 ? -8.265 4.200 14.926 1.00 90.56 349 GLN A O 1
ATOM 2722 N N . LEU A 1 350 ? -7.801 2.177 14.109 1.00 88.12 350 LEU A N 1
ATOM 2723 C CA . LEU A 1 350 ? -9.135 1.630 14.383 1.00 88.12 350 LEU A CA 1
ATOM 2724 C C . LEU A 1 350 ? -9.419 1.400 15.873 1.00 88.12 350 LEU A C 1
ATOM 2726 O O . LEU A 1 350 ? -10.591 1.338 16.241 1.00 88.12 350 LEU A O 1
ATOM 2730 N N . GLN A 1 351 ? -8.398 1.289 16.730 1.00 84.38 351 GLN A N 1
ATOM 2731 C CA . GLN A 1 351 ? -8.570 1.286 18.187 1.00 84.38 351 GLN A CA 1
ATOM 2732 C C . GLN A 1 351 ? -8.754 2.707 18.736 1.00 84.38 351 GLN A C 1
ATOM 2734 O O . GLN A 1 351 ? -9.630 2.911 19.572 1.00 84.38 351 GLN A O 1
ATOM 2739 N N . VAL A 1 352 ? -7.995 3.691 18.236 1.00 84.06 352 VAL A N 1
ATOM 2740 C CA . VAL A 1 352 ? -8.123 5.112 18.624 1.00 84.06 352 VAL A CA 1
ATOM 2741 C C . VAL A 1 352 ? -9.460 5.703 18.164 1.00 84.06 352 VAL A C 1
ATOM 2743 O O . VAL A 1 352 ? -10.151 6.363 18.934 1.00 84.06 352 VAL A O 1
ATOM 2746 N N . LEU A 1 353 ? -9.864 5.420 16.924 1.00 77.62 353 LEU A N 1
ATOM 2747 C CA . LEU A 1 353 ? -11.138 5.847 16.335 1.00 77.62 353 LEU A CA 1
ATOM 2748 C C . LEU A 1 353 ? -12.296 4.890 16.655 1.00 77.62 353 LEU A C 1
ATOM 2750 O O . LEU A 1 353 ? -13.376 5.013 16.070 1.00 77.62 353 LEU A O 1
ATOM 2754 N N . ARG A 1 354 ? -12.099 3.928 17.568 1.00 65.06 354 ARG A N 1
ATOM 2755 C CA . ARG A 1 354 ? -13.158 3.019 18.010 1.00 65.06 354 ARG A CA 1
ATOM 2756 C C . ARG A 1 354 ? -14.214 3.838 18.760 1.00 65.06 354 ARG A C 1
ATOM 2758 O O . ARG A 1 354 ? -13.907 4.357 19.833 1.00 65.06 354 ARG A O 1
ATOM 2765 N N . PRO A 1 355 ? -15.459 3.951 18.263 1.00 57.31 355 PRO A N 1
ATOM 2766 C CA . PRO A 1 355 ? -16.512 4.528 19.081 1.00 57.31 355 PRO A CA 1
ATOM 2767 C C . PRO A 1 355 ? -16.714 3.663 20.334 1.00 57.31 355 PRO A C 1
ATOM 2769 O O . PRO A 1 355 ? -16.458 2.452 20.319 1.00 57.31 355 PRO A O 1
ATOM 2772 N N . GLY A 1 356 ? -17.242 4.272 21.400 1.00 57.00 356 GLY A N 1
ATOM 2773 C CA . GLY A 1 356 ? -17.868 3.518 22.489 1.00 57.00 356 GLY A CA 1
ATOM 2774 C C . GLY A 1 356 ? -18.939 2.555 21.953 1.00 57.00 356 GLY A C 1
ATOM 2775 O O . GLY A 1 356 ? -19.307 2.633 20.778 1.00 57.00 356 GLY A O 1
ATOM 2776 N N . LEU A 1 357 ? -19.410 1.625 22.797 1.00 49.44 357 LEU A N 1
ATOM 2777 C CA . LEU A 1 357 ? -20.289 0.519 22.378 1.00 49.44 357 LEU A CA 1
ATOM 2778 C C . LEU A 1 357 ? -21.378 0.974 21.385 1.00 49.44 357 LEU A C 1
ATOM 2780 O O . LEU A 1 357 ? -21.965 2.040 21.586 1.00 49.44 357 LEU A O 1
ATOM 2784 N N . PRO A 1 358 ? -21.668 0.179 20.332 1.00 51.00 358 PRO A N 1
ATOM 2785 C CA . PRO A 1 358 ? -22.605 0.574 19.283 1.00 51.00 358 PRO A CA 1
ATOM 2786 C C . PRO A 1 358 ? -23.925 1.047 19.906 1.00 51.00 358 PRO A C 1
ATOM 2788 O O . PRO A 1 358 ? -24.392 0.416 20.859 1.00 51.00 358 PRO A O 1
ATOM 2791 N N . PRO A 1 359 ? -24.544 2.135 19.408 1.00 50.78 359 PRO A N 1
ATOM 2792 C CA . PRO A 1 359 ? -25.546 2.887 20.167 1.00 50.78 359 PRO A CA 1
ATOM 2793 C C . PRO A 1 359 ? -26.751 2.047 20.617 1.00 50.78 359 PRO A C 1
ATOM 2795 O O . PRO A 1 359 ? -27.278 2.273 21.702 1.00 50.78 359 PRO A O 1
ATOM 2798 N N . ALA A 1 360 ? -27.133 1.016 19.857 1.00 50.47 360 ALA A N 1
ATOM 2799 C CA . ALA A 1 360 ? -28.181 0.063 20.240 1.00 50.47 360 ALA A CA 1
ATOM 2800 C C . ALA A 1 360 ? -27.858 -0.769 21.505 1.00 50.47 360 ALA A C 1
ATOM 2802 O O . ALA A 1 360 ? -28.771 -1.197 22.201 1.00 50.47 360 ALA A O 1
ATOM 2803 N N . MET A 1 361 ? -26.578 -0.989 21.825 1.00 47.66 361 MET A N 1
ATOM 2804 C CA . MET A 1 361 ? -26.133 -1.652 23.060 1.00 47.66 361 MET A CA 1
ATOM 2805 C C . MET A 1 361 ? -25.855 -0.647 24.186 1.00 47.66 361 MET A C 1
ATOM 2807 O O . MET A 1 361 ? -26.161 -0.933 25.340 1.00 47.66 361 MET A O 1
ATOM 2811 N N . ALA A 1 362 ? -25.337 0.544 23.862 1.00 50.97 362 ALA A N 1
ATOM 2812 C CA . ALA A 1 362 ? -25.075 1.607 24.843 1.00 50.97 362 ALA A CA 1
ATOM 2813 C C . ALA A 1 362 ? -26.350 2.251 25.433 1.00 50.97 362 ALA A C 1
ATOM 2815 O O . ALA A 1 362 ? -26.282 2.938 26.449 1.00 50.97 362 ALA A O 1
ATOM 2816 N N . THR A 1 363 ? -27.515 2.036 24.813 1.00 53.50 363 THR A N 1
ATOM 2817 C CA . THR A 1 363 ? -28.811 2.596 25.245 1.00 53.50 363 THR A CA 1
ATOM 2818 C C . THR A 1 363 ? -29.726 1.590 25.958 1.00 53.50 363 THR A C 1
ATOM 2820 O O . THR A 1 363 ? -30.796 1.964 26.438 1.00 53.50 363 THR A O 1
ATOM 2823 N N . GLY A 1 364 ? -29.328 0.320 26.083 1.00 63.81 364 GLY A N 1
ATOM 2824 C CA . GLY A 1 364 ? -30.157 -0.719 26.704 1.00 63.81 364 GLY A CA 1
ATOM 2825 C C . GLY A 1 364 ? -30.152 -0.701 28.239 1.00 63.81 364 GLY A C 1
ATOM 2826 O O . GLY A 1 364 ? -29.120 -0.458 28.866 1.00 63.81 364 GLY A O 1
ATOM 2827 N N . TRP A 1 365 ? -31.281 -1.083 28.854 1.00 69.19 365 TRP A N 1
ATOM 2828 C CA . TRP A 1 365 ? -31.388 -1.359 30.301 1.00 69.19 365 TRP A CA 1
ATOM 2829 C C . TRP A 1 365 ? -30.309 -2.329 30.812 1.00 69.19 365 TRP A C 1
ATOM 2831 O O . TRP A 1 365 ? -29.877 -2.225 31.957 1.00 69.19 365 TRP A O 1
ATOM 2841 N N . SER A 1 366 ? -29.849 -3.248 29.960 1.00 70.25 366 SER A N 1
ATOM 2842 C CA . SER A 1 366 ? -28.778 -4.205 30.252 1.00 70.25 366 SER A CA 1
ATOM 2843 C C . SER A 1 366 ? -27.453 -3.547 30.639 1.00 70.25 366 SER A C 1
ATOM 2845 O O . SER A 1 366 ? -26.754 -4.078 31.496 1.00 70.25 366 SER A O 1
ATOM 2847 N N . GLU A 1 367 ? -27.100 -2.404 30.042 1.00 72.62 367 GLU A N 1
ATOM 2848 C CA . GLU A 1 367 ? -25.836 -1.720 30.343 1.00 72.62 367 GLU A CA 1
ATOM 2849 C C . GLU A 1 367 ? -25.932 -0.903 31.637 1.00 72.62 367 GLU A C 1
ATOM 2851 O O . GLU A 1 367 ? -25.020 -0.959 32.458 1.00 72.62 367 GLU A O 1
ATOM 2856 N N . LEU A 1 368 ? -27.074 -0.244 31.877 1.00 74.81 368 LEU A N 1
ATOM 2857 C CA . LEU A 1 368 ? -27.383 0.388 33.165 1.00 74.81 368 LEU A CA 1
ATOM 2858 C C . LEU A 1 368 ? -27.312 -0.640 34.306 1.00 74.81 368 LEU A C 1
ATOM 2860 O O . LEU A 1 368 ? -26.619 -0.421 35.298 1.00 74.81 368 LEU A O 1
ATOM 2864 N N . LEU A 1 369 ? -27.976 -1.790 34.138 1.00 77.81 369 LEU A N 1
ATOM 2865 C CA . LEU A 1 369 ? -27.917 -2.905 35.083 1.00 77.81 369 LEU A CA 1
ATOM 2866 C C . LEU A 1 369 ? -26.474 -3.384 35.284 1.00 77.81 369 LEU A C 1
ATOM 2868 O O . LEU A 1 369 ? -26.026 -3.475 36.424 1.00 77.81 369 LEU A O 1
ATOM 2872 N N . ARG A 1 370 ? -25.710 -3.621 34.207 1.00 79.31 370 ARG A N 1
ATOM 2873 C CA . ARG A 1 370 ? -24.304 -4.049 34.298 1.00 79.31 370 ARG A CA 1
ATOM 2874 C C . ARG A 1 370 ? -23.462 -3.069 35.120 1.00 79.31 370 ARG A C 1
ATOM 2876 O O . ARG A 1 370 ? -22.768 -3.504 36.034 1.00 79.31 370 ARG A O 1
ATOM 2883 N N . GLN A 1 371 ? -23.570 -1.767 34.860 1.00 78.19 371 GLN A N 1
ATOM 2884 C CA . GLN A 1 371 ? -22.836 -0.731 35.596 1.00 78.19 371 GLN A CA 1
ATOM 2885 C C . GLN A 1 371 ? -23.283 -0.621 37.068 1.00 78.19 371 GLN A C 1
ATOM 2887 O O . GLN A 1 371 ? -22.441 -0.467 37.951 1.00 78.19 371 GLN A O 1
ATOM 2892 N N . MET A 1 372 ? -24.577 -0.786 37.362 1.00 82.31 372 MET A N 1
ATOM 2893 C CA . MET A 1 372 ? -25.099 -0.792 38.736 1.00 82.31 372 MET A CA 1
ATOM 2894 C C . MET A 1 372 ? -24.755 -2.056 39.541 1.00 82.31 372 MET A C 1
ATOM 2896 O O . MET A 1 372 ? -24.651 -1.975 40.767 1.00 82.31 372 MET A O 1
ATOM 2900 N N . THR A 1 373 ? -24.590 -3.223 38.903 1.00 81.88 373 THR A N 1
ATOM 2901 C CA . THR A 1 373 ? -24.395 -4.490 39.640 1.00 81.88 373 THR A CA 1
ATOM 2902 C C . THR A 1 373 ? -23.159 -4.486 40.535 1.00 81.88 373 THR A C 1
ATOM 2904 O O . THR A 1 373 ? -23.250 -4.980 41.653 1.00 81.88 373 THR A O 1
ATOM 2907 N N . GLY A 1 374 ? -22.039 -3.892 40.111 1.00 84.06 374 GLY A N 1
ATOM 2908 C CA . GLY A 1 374 ? -20.814 -3.820 40.921 1.00 84.06 374 GLY A CA 1
ATOM 2909 C C . GLY A 1 374 ? -21.036 -3.140 42.284 1.00 84.06 374 GLY A C 1
ATOM 2910 O O . GLY A 1 374 ? -20.903 -3.806 43.313 1.00 84.06 374 GLY A O 1
ATOM 2911 N N . PRO A 1 375 ? -21.434 -1.853 42.317 1.00 80.12 375 PRO A N 1
ATOM 2912 C CA . PRO A 1 375 ? -21.747 -1.131 43.554 1.00 80.12 375 PRO A CA 1
ATOM 2913 C C . PRO A 1 375 ? -22.781 -1.820 44.460 1.00 80.12 375 PRO A C 1
ATOM 2915 O O . PRO A 1 375 ? -22.650 -1.759 45.683 1.00 80.12 375 PRO A O 1
ATOM 2918 N N . VAL A 1 376 ? -23.786 -2.493 43.883 1.00 85.88 376 VAL A N 1
ATOM 2919 C CA . VAL A 1 376 ? -24.836 -3.203 44.639 1.00 85.88 376 VAL A CA 1
ATOM 2920 C C . VAL A 1 376 ? -24.334 -4.526 45.226 1.00 85.88 376 VAL A C 1
ATOM 2922 O O . VAL A 1 376 ? -24.603 -4.815 46.391 1.00 85.88 376 VAL A O 1
ATOM 2925 N N . VAL A 1 377 ? -23.567 -5.315 44.466 1.00 86.12 377 VAL A N 1
ATOM 2926 C CA . VAL A 1 377 ? -22.987 -6.589 44.930 1.00 86.12 377 VAL A CA 1
ATOM 2927 C C . VAL A 1 377 ? -21.998 -6.362 46.075 1.00 86.12 377 VAL A C 1
ATOM 2929 O O . VAL A 1 377 ? -21.992 -7.142 47.024 1.00 86.12 377 VAL A O 1
ATOM 2932 N N . ILE A 1 378 ? -21.222 -5.273 46.046 1.00 85.31 378 ILE A N 1
ATOM 2933 C CA . ILE A 1 378 ? -20.316 -4.900 47.147 1.00 85.31 378 ILE A CA 1
ATOM 2934 C C . ILE A 1 378 ? -21.101 -4.669 48.449 1.00 85.31 378 ILE A C 1
ATOM 2936 O O . ILE A 1 378 ? -20.752 -5.239 49.483 1.00 85.31 378 ILE A O 1
ATOM 2940 N N . CYS A 1 379 ? -22.192 -3.895 48.407 1.00 84.06 379 CYS A N 1
ATOM 2941 C CA . CYS A 1 379 ? -23.042 -3.670 49.580 1.00 84.06 379 CYS A CA 1
ATOM 2942 C C . CYS A 1 379 ? -23.746 -4.954 50.050 1.00 84.06 379 CYS A C 1
ATOM 2944 O O . CYS A 1 379 ? -23.802 -5.205 51.252 1.00 84.06 379 CYS A O 1
ATOM 2946 N N . LEU A 1 380 ? -24.229 -5.796 49.130 1.00 84.81 380 LEU A N 1
ATOM 2947 C CA . LEU A 1 380 ? -24.856 -7.080 49.461 1.00 84.81 380 LEU A CA 1
ATOM 2948 C C . LEU A 1 380 ? -23.882 -8.030 50.177 1.00 84.81 380 LEU A C 1
ATOM 2950 O O . LEU A 1 380 ? -24.235 -8.612 51.200 1.00 84.81 380 LEU A O 1
ATOM 2954 N N . LEU A 1 381 ? -22.650 -8.159 49.676 1.00 84.12 381 LEU A N 1
ATOM 2955 C CA . LEU A 1 381 ? -21.608 -8.969 50.311 1.00 84.12 381 LEU A CA 1
ATOM 2956 C C . LEU A 1 381 ? -21.235 -8.427 51.697 1.00 84.12 381 LEU A C 1
ATOM 2958 O O . LEU A 1 381 ? -21.092 -9.209 52.633 1.00 84.12 381 LEU A O 1
ATOM 2962 N N . ALA A 1 382 ? -21.140 -7.105 51.855 1.00 80.62 382 ALA A N 1
ATOM 2963 C CA . ALA A 1 382 ? -20.859 -6.483 53.147 1.00 80.62 382 ALA A CA 1
ATOM 2964 C C . ALA A 1 382 ? -21.989 -6.720 54.174 1.00 80.62 382 ALA A C 1
ATOM 2966 O O . ALA A 1 382 ? -21.700 -7.046 55.323 1.00 80.62 382 ALA A O 1
ATOM 2967 N N . VAL A 1 383 ? -23.265 -6.651 53.768 1.00 82.88 383 VAL A N 1
ATOM 2968 C CA . VAL A 1 383 ? -24.414 -6.991 54.638 1.00 82.88 383 VAL A CA 1
ATOM 2969 C C . VAL A 1 383 ? -24.427 -8.475 55.014 1.00 82.88 383 VAL A C 1
ATOM 2971 O O . VAL A 1 383 ? -24.724 -8.821 56.156 1.00 82.88 383 VAL A O 1
ATOM 2974 N N . LEU A 1 384 ? -24.071 -9.369 54.087 1.00 80.75 384 LEU A N 1
ATOM 2975 C CA . LEU A 1 384 ? -23.953 -10.799 54.388 1.00 80.75 384 LEU A CA 1
ATOM 2976 C C . LEU A 1 384 ? -22.790 -11.102 55.347 1.00 80.75 384 LEU A C 1
ATOM 2978 O O . LEU A 1 384 ? -22.885 -12.058 56.114 1.00 80.75 384 LEU A O 1
ATOM 2982 N N . LEU A 1 385 ? -21.727 -10.291 55.344 1.00 79.12 385 LEU A N 1
ATOM 2983 C CA . LEU A 1 385 ? -20.633 -10.376 56.317 1.00 79.12 385 LEU A CA 1
ATOM 2984 C C . LEU A 1 385 ? -21.045 -9.842 57.705 1.00 79.12 385 LEU A C 1
ATOM 2986 O O . LEU A 1 385 ? -20.777 -10.528 58.689 1.00 79.12 385 LEU A O 1
ATOM 2990 N N . ASP A 1 386 ? -21.755 -8.705 57.792 1.00 76.12 386 ASP A N 1
ATOM 2991 C CA . ASP A 1 386 ? -22.363 -8.192 59.045 1.00 76.12 386 ASP A CA 1
ATOM 2992 C C . ASP A 1 386 ? -23.302 -9.230 59.686 1.00 76.12 386 ASP A C 1
ATOM 2994 O O . ASP A 1 386 ? -23.211 -9.521 60.877 1.00 76.12 386 ASP A O 1
ATOM 2998 N N . ALA A 1 387 ? -24.137 -9.882 58.871 1.00 75.88 387 ALA A N 1
ATOM 2999 C CA . ALA A 1 387 ? -25.064 -10.928 59.305 1.00 75.88 387 ALA A CA 1
ATOM 3000 C C . ALA A 1 387 ? -24.412 -12.313 59.545 1.00 75.88 387 ALA A C 1
ATOM 3002 O O . ALA A 1 387 ? -25.124 -13.315 59.664 1.00 75.88 387 ALA A O 1
ATOM 3003 N N . GLY A 1 388 ? -23.077 -12.423 59.566 1.00 75.00 388 GLY A N 1
ATOM 3004 C CA . GLY A 1 388 ? -22.370 -13.687 59.828 1.00 75.00 388 GLY A CA 1
ATOM 3005 C C . GLY A 1 388 ? -22.711 -14.812 58.839 1.00 75.00 388 GLY A C 1
ATOM 3006 O O . GLY A 1 388 ? -22.833 -15.973 59.234 1.00 75.00 388 GLY A O 1
ATOM 3007 N N . LEU A 1 389 ? -22.923 -14.459 57.566 1.00 67.00 389 LEU A N 1
ATOM 3008 C CA . LEU A 1 389 ? -23.382 -15.319 56.466 1.00 67.00 389 LEU A CA 1
ATOM 3009 C C . LEU A 1 389 ? -24.764 -15.975 56.682 1.00 67.00 389 LEU A C 1
ATOM 3011 O O . LEU A 1 389 ? -25.084 -16.971 56.033 1.00 67.00 389 LEU A O 1
ATOM 3015 N N . ARG A 1 390 ? -25.615 -15.417 57.558 1.00 77.81 390 ARG A N 1
ATOM 3016 C CA . ARG A 1 390 ? -26.988 -15.892 57.821 1.00 77.81 390 ARG A CA 1
ATOM 3017 C C . ARG A 1 390 ? -28.020 -14.854 57.351 1.00 77.81 390 ARG A C 1
ATOM 3019 O O . ARG A 1 390 ? -28.308 -13.917 58.090 1.00 77.81 390 ARG A O 1
ATOM 3026 N N . PRO A 1 391 ? -28.634 -15.005 56.157 1.00 68.75 391 PRO A N 1
ATOM 3027 C CA . PRO A 1 391 ? -29.511 -13.978 55.571 1.00 68.75 391 PRO A CA 1
ATOM 3028 C C . PRO A 1 391 ? -30.740 -13.588 56.411 1.00 68.75 391 PRO A C 1
ATOM 3030 O O . PRO A 1 391 ? -31.292 -12.509 56.235 1.00 68.75 391 PRO A O 1
ATOM 3033 N N . TRP A 1 392 ? -31.173 -14.444 57.338 1.00 78.31 392 TRP A N 1
ATOM 3034 C CA . TRP A 1 392 ? -32.278 -14.168 58.264 1.00 78.31 392 TRP A CA 1
ATOM 3035 C C . TRP A 1 392 ? -31.858 -13.383 59.525 1.00 78.31 392 TRP A C 1
ATOM 3037 O O . TRP A 1 392 ? -32.701 -13.115 60.376 1.00 78.31 392 TRP A O 1
ATOM 3047 N N . TRP A 1 393 ? -30.579 -13.011 59.660 1.00 79.19 393 TRP A N 1
ATOM 3048 C CA . TRP A 1 393 ? -30.030 -12.186 60.750 1.00 79.19 393 TRP A CA 1
ATOM 3049 C C . TRP A 1 393 ? -29.608 -10.775 60.291 1.00 79.19 393 TRP A C 1
ATOM 3051 O O . TRP A 1 393 ? -28.896 -10.079 61.011 1.00 79.19 393 TRP A O 1
ATOM 3061 N N . ILE A 1 394 ? -30.049 -10.329 59.108 1.00 80.50 394 ILE A N 1
ATOM 3062 C CA . ILE A 1 394 ? -29.745 -8.987 58.585 1.00 80.50 394 ILE A CA 1
ATOM 3063 C C . ILE A 1 394 ? -30.310 -7.902 59.517 1.00 80.50 394 ILE A C 1
ATOM 3065 O O . ILE A 1 394 ? -31.510 -7.859 59.801 1.00 80.50 394 ILE A O 1
ATOM 3069 N N . SER A 1 395 ? -29.422 -7.011 59.960 1.00 81.62 395 SER A N 1
ATOM 3070 C CA . SER A 1 395 ? -29.708 -5.859 60.818 1.00 81.62 395 SER A CA 1
ATOM 3071 C C . SER A 1 395 ? -30.657 -4.851 60.142 1.00 81.62 395 SER A C 1
ATOM 3073 O O . SER A 1 395 ? -30.722 -4.767 58.916 1.00 81.62 395 SER A O 1
ATOM 3075 N N . TRP A 1 396 ? -31.392 -4.035 60.913 1.00 83.00 396 TRP A N 1
ATOM 3076 C CA . TRP A 1 396 ? -32.238 -2.966 60.337 1.00 83.00 396 TRP A CA 1
ATOM 3077 C C . TRP A 1 396 ? -31.416 -1.970 59.497 1.00 83.00 396 TRP A C 1
ATOM 3079 O O . TRP A 1 396 ? -31.848 -1.539 58.430 1.00 83.00 396 TRP A O 1
ATOM 3089 N N . SER A 1 397 ? -30.187 -1.678 59.933 1.00 83.62 397 SER A N 1
ATOM 3090 C CA . SER A 1 397 ? -29.178 -0.941 59.166 1.00 83.62 397 SER A CA 1
ATOM 3091 C C . SER A 1 397 ? -28.788 -1.649 57.864 1.00 83.62 397 SER A C 1
ATOM 3093 O O . SER A 1 397 ? -28.690 -0.987 56.835 1.00 83.62 397 SER A O 1
ATOM 3095 N N . GLY A 1 398 ? -28.635 -2.977 57.873 1.00 83.69 398 GLY A N 1
ATOM 3096 C CA . GLY A 1 398 ? -28.391 -3.778 56.672 1.00 83.69 398 GLY A CA 1
ATOM 3097 C C . GLY A 1 398 ? -29.560 -3.755 55.680 1.00 83.69 398 GLY A C 1
ATOM 3098 O O . GLY A 1 398 ? -29.339 -3.571 54.485 1.00 83.69 398 GLY A O 1
ATOM 3099 N N . TRP A 1 399 ? -30.808 -3.845 56.152 1.00 85.25 399 TRP A N 1
ATOM 3100 C CA . TRP A 1 399 ? -31.999 -3.684 55.303 1.00 85.25 399 TRP A CA 1
ATOM 3101 C C . TRP A 1 399 ? -32.098 -2.283 54.690 1.00 85.25 399 TRP A C 1
ATOM 3103 O O . TRP A 1 399 ? -32.372 -2.150 53.497 1.00 85.25 399 TRP A O 1
ATOM 3113 N N . LEU A 1 400 ? -31.822 -1.238 55.476 1.00 86.81 400 LEU A N 1
ATOM 3114 C CA . LEU A 1 400 ? -31.781 0.139 54.987 1.00 86.81 400 LEU A CA 1
ATOM 3115 C C . LEU A 1 400 ? -30.663 0.336 53.946 1.00 86.81 400 LEU A C 1
ATOM 3117 O O . LEU A 1 400 ? -30.892 0.952 52.906 1.00 86.81 400 LEU A O 1
ATOM 3121 N N . ALA A 1 401 ? -29.482 -0.241 54.172 1.00 85.12 401 ALA A N 1
ATOM 3122 C CA . ALA A 1 401 ? -28.379 -0.223 53.215 1.00 85.12 401 ALA A CA 1
ATOM 3123 C C . ALA A 1 401 ? -28.731 -0.953 51.902 1.00 85.12 401 ALA A C 1
ATOM 3125 O O . ALA A 1 401 ? -28.494 -0.422 50.819 1.00 85.12 401 ALA A O 1
ATOM 3126 N N . LEU A 1 402 ? -29.386 -2.119 51.961 1.00 86.50 402 LEU A N 1
ATOM 3127 C CA . LEU A 1 402 ? -29.839 -2.844 50.763 1.00 86.50 402 LEU A CA 1
ATOM 3128 C C . LEU A 1 402 ? -30.857 -2.062 49.914 1.00 86.50 402 LEU A C 1
ATOM 3130 O O . LEU A 1 402 ? -30.923 -2.284 48.706 1.00 86.50 402 LEU A O 1
ATOM 3134 N N . LEU A 1 403 ? -31.617 -1.134 50.506 1.00 87.94 403 LEU A N 1
ATOM 3135 C CA . LEU A 1 403 ? -32.508 -0.220 49.778 1.00 87.94 403 LEU A CA 1
ATOM 3136 C C . LEU A 1 403 ? -31.764 0.999 49.205 1.00 87.94 403 LEU A C 1
ATOM 3138 O O . LEU A 1 403 ? -32.050 1.434 48.089 1.00 87.94 403 LEU A O 1
ATOM 3142 N N . LEU A 1 404 ? -30.796 1.547 49.944 1.00 88.56 404 LEU A N 1
ATOM 3143 C CA . LEU A 1 404 ? -30.058 2.752 49.547 1.00 88.56 404 LEU A CA 1
ATOM 3144 C C . LEU A 1 404 ? -28.951 2.477 48.517 1.00 88.56 404 LEU A C 1
ATOM 3146 O O . LEU A 1 404 ? -28.719 3.318 47.650 1.00 88.56 404 LEU A O 1
ATOM 3150 N N . ALA A 1 405 ? -28.311 1.304 48.549 1.00 88.44 405 ALA A N 1
ATOM 3151 C CA . ALA A 1 405 ? -27.279 0.907 47.589 1.00 88.44 405 ALA A CA 1
ATOM 3152 C C . ALA A 1 405 ? -27.738 0.956 46.112 1.00 88.44 405 ALA A C 1
ATOM 3154 O O . ALA A 1 405 ? -27.064 1.626 45.323 1.00 88.44 405 ALA A O 1
ATOM 3155 N N . PRO A 1 406 ? -28.856 0.318 45.693 1.00 88.19 406 PRO A N 1
ATOM 3156 C CA . PRO A 1 406 ? -29.318 0.387 44.306 1.00 88.19 406 PRO A CA 1
ATOM 3157 C C . PRO A 1 406 ? -29.810 1.784 43.914 1.00 88.19 406 PRO A C 1
ATOM 3159 O O . PRO A 1 406 ? -29.584 2.195 42.778 1.00 88.19 406 PRO A O 1
ATOM 3162 N N . LEU A 1 407 ? -30.419 2.544 44.832 1.00 88.75 407 LEU A N 1
ATOM 3163 C CA . LEU A 1 407 ? -30.858 3.917 44.560 1.00 88.75 407 LEU A CA 1
ATOM 3164 C C . LEU A 1 407 ? -29.663 4.860 44.337 1.00 88.75 407 LEU A C 1
ATOM 3166 O O . LEU A 1 407 ? -29.637 5.608 43.360 1.00 88.75 407 LEU A O 1
ATOM 3170 N N . GLY A 1 408 ? -28.648 4.784 45.202 1.00 88.81 408 GLY A N 1
ATOM 3171 C CA . GLY A 1 408 ? -27.407 5.545 45.061 1.00 88.81 408 GLY A CA 1
ATOM 3172 C C . GLY A 1 408 ? -26.646 5.179 43.787 1.00 88.81 408 GLY A C 1
ATOM 3173 O O . GLY A 1 408 ? -26.266 6.065 43.022 1.00 88.81 408 GLY A O 1
ATOM 3174 N N . ALA A 1 409 ? -26.511 3.879 43.499 1.00 88.81 409 ALA A N 1
ATOM 3175 C CA . ALA A 1 409 ? -25.889 3.389 42.270 1.00 88.81 409 ALA A CA 1
ATOM 3176 C C . ALA A 1 409 ? -26.631 3.864 41.007 1.00 88.81 409 ALA A C 1
ATOM 3178 O O . ALA A 1 409 ? -25.984 4.335 40.075 1.00 88.81 409 ALA A O 1
ATOM 3179 N N . PHE A 1 410 ? -27.970 3.805 40.984 1.00 87.06 410 PHE A N 1
ATOM 3180 C CA . PHE A 1 410 ? -28.785 4.282 39.859 1.00 87.06 410 PHE A CA 1
ATOM 3181 C C . PHE A 1 410 ? -28.542 5.765 39.565 1.00 87.06 410 PHE A C 1
ATOM 3183 O O . PHE A 1 410 ? -28.291 6.135 38.418 1.00 87.06 410 PHE A O 1
ATOM 3190 N N . LEU A 1 411 ? -28.586 6.614 40.596 1.00 86.19 411 LEU A N 1
ATOM 3191 C CA . LEU A 1 411 ? -28.425 8.063 40.451 1.00 86.19 411 LEU A CA 1
ATOM 3192 C C . LEU A 1 411 ? -26.983 8.442 40.083 1.00 86.19 411 LEU A C 1
ATOM 3194 O O . LEU A 1 411 ? -26.774 9.263 39.190 1.00 86.19 411 LEU A O 1
ATOM 3198 N N . TRP A 1 412 ? -25.989 7.792 40.696 1.00 86.19 412 TRP A N 1
ATOM 3199 C CA . TRP A 1 412 ? -24.575 8.017 40.393 1.00 86.19 412 TRP A CA 1
ATOM 3200 C C . TRP A 1 412 ? -24.237 7.645 38.944 1.00 86.19 412 TRP A C 1
ATOM 3202 O O . TRP A 1 412 ? -23.668 8.458 38.212 1.00 86.19 412 TRP A O 1
ATOM 3212 N N . VAL A 1 413 ? -24.645 6.452 38.500 1.00 81.06 413 VAL A N 1
ATOM 3213 C CA . VAL A 1 413 ? -24.438 5.963 37.127 1.00 81.06 413 VAL A CA 1
ATOM 3214 C C . VAL A 1 413 ? -25.218 6.810 36.109 1.00 81.06 413 VAL A C 1
ATOM 3216 O O . VAL A 1 413 ? -24.664 7.193 35.078 1.00 81.06 413 VAL A O 1
ATOM 3219 N N . SER A 1 414 ? -26.460 7.204 36.411 1.00 76.88 414 SER A N 1
ATOM 3220 C CA . SER A 1 414 ? -27.264 8.067 35.526 1.00 76.88 414 SER A CA 1
ATOM 3221 C C . SER A 1 414 ? -26.658 9.463 35.343 1.00 76.88 414 SER A C 1
ATOM 3223 O O . SER A 1 414 ? -26.563 9.940 34.212 1.00 76.88 414 SER A O 1
ATOM 3225 N N . GLY A 1 415 ? -26.207 10.103 36.430 1.00 75.00 415 GLY A N 1
ATOM 3226 C CA . GLY A 1 415 ? -25.612 11.444 36.390 1.00 75.00 415 GLY A CA 1
ATOM 3227 C C . GLY A 1 415 ? -24.226 11.492 35.734 1.00 75.00 415 GLY A C 1
ATOM 3228 O O . GLY A 1 415 ? -23.861 12.511 35.151 1.00 75.00 415 GLY A O 1
ATOM 3229 N N . THR A 1 416 ? -23.463 10.395 35.790 1.00 73.62 416 THR A N 1
ATOM 3230 C CA . THR A 1 416 ? -22.106 10.310 35.214 1.00 73.62 416 THR A CA 1
ATOM 3231 C C . THR A 1 416 ? -22.067 9.791 33.779 1.00 73.62 416 THR A C 1
ATOM 3233 O O . THR A 1 416 ? -21.278 10.294 32.981 1.00 73.62 416 THR A O 1
ATOM 3236 N N . SER A 1 417 ? -22.877 8.779 33.450 1.00 63.59 417 SER A N 1
ATOM 3237 C CA . SER A 1 417 ? -22.561 7.861 32.344 1.00 63.59 417 SER A CA 1
ATOM 3238 C C . SER A 1 417 ? -23.655 7.730 31.277 1.00 63.59 417 SER A C 1
ATOM 3240 O O . SER A 1 417 ? -23.346 7.343 30.152 1.00 63.59 417 SER A O 1
ATOM 3242 N N . LEU A 1 418 ? -24.921 8.063 31.578 1.00 56.69 418 LEU A N 1
ATOM 3243 C CA . LEU A 1 418 ? -26.068 7.796 30.686 1.00 56.69 418 LEU A CA 1
ATOM 3244 C C . LEU A 1 418 ? -26.919 8.981 30.156 1.00 56.69 418 LEU A C 1
ATOM 3246 O O . LEU A 1 418 ? -27.964 8.697 29.566 1.00 56.69 418 LEU A O 1
ATOM 3250 N N . PRO A 1 419 ? -26.534 10.277 30.197 1.00 53.72 419 PRO A N 1
ATOM 3251 C CA . PRO A 1 419 ? -27.361 11.353 29.619 1.00 53.72 419 PRO A CA 1
ATOM 3252 C C . PRO A 1 419 ? -27.443 11.351 28.072 1.00 53.72 419 PRO A C 1
ATOM 3254 O O . PRO A 1 419 ? -27.951 12.296 27.479 1.00 53.72 419 PRO A O 1
ATOM 3257 N N . GLN A 1 420 ? -26.955 10.297 27.405 1.00 52.19 420 GLN A N 1
ATOM 3258 C CA . GLN A 1 420 ? -27.180 10.009 25.979 1.00 52.19 420 GLN A CA 1
ATOM 3259 C C . GLN A 1 420 ? -28.263 8.928 25.754 1.00 52.19 420 GLN A C 1
ATOM 3261 O O . GLN A 1 420 ? -28.601 8.623 24.611 1.00 52.19 420 GLN A O 1
ATOM 3266 N N . ASN A 1 421 ? -28.813 8.328 26.819 1.00 55.44 421 ASN A N 1
ATOM 3267 C CA . ASN A 1 421 ? -29.793 7.247 26.725 1.00 55.44 421 ASN A CA 1
ATOM 3268 C C . ASN A 1 421 ? -31.228 7.799 26.545 1.00 55.44 421 ASN A C 1
ATOM 3270 O O . ASN A 1 421 ? -31.736 8.46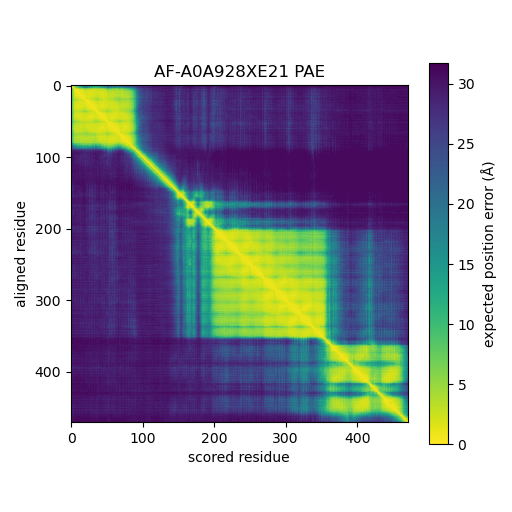0 27.458 1.00 55.44 421 ASN A O 1
ATOM 3274 N N . PRO A 1 422 ? -31.928 7.498 25.430 1.00 57.03 422 PRO A N 1
ATOM 3275 C CA . PRO A 1 422 ? -33.266 8.025 25.153 1.00 57.03 422 PRO A CA 1
ATOM 3276 C C . PRO A 1 422 ? -34.347 7.553 26.141 1.00 57.03 422 PRO A C 1
ATOM 3278 O O . PRO A 1 422 ? -35.399 8.178 26.200 1.00 57.03 422 PRO A O 1
ATOM 3281 N N . LEU A 1 423 ? -34.106 6.495 26.926 1.00 60.19 423 LEU A N 1
ATOM 3282 C CA . LEU A 1 423 ? -35.034 6.015 27.960 1.00 60.19 423 LEU A CA 1
ATOM 3283 C C . LEU A 1 423 ? -34.983 6.853 29.249 1.00 60.19 423 LEU A C 1
ATOM 3285 O O . LEU A 1 423 ? -35.978 6.930 29.963 1.00 60.19 423 LEU A O 1
ATOM 3289 N N . ILE A 1 424 ? -33.837 7.479 29.545 1.00 60.84 424 ILE A N 1
ATOM 3290 C CA . ILE A 1 424 ? -33.617 8.280 30.766 1.00 60.84 424 ILE A CA 1
ATOM 3291 C C . ILE A 1 424 ? -33.689 9.787 30.463 1.00 60.84 424 ILE A C 1
ATOM 3293 O O . ILE A 1 424 ? -34.120 10.566 31.308 1.00 60.84 424 ILE A O 1
ATOM 3297 N N . ARG A 1 425 ? -33.372 10.207 29.230 1.00 60.75 425 ARG A N 1
ATOM 3298 C CA . ARG A 1 425 ? -33.536 11.589 28.734 1.00 60.75 425 ARG A CA 1
ATOM 3299 C C . ARG A 1 425 ? -34.889 12.245 29.109 1.00 60.75 425 ARG A C 1
ATOM 3301 O O . ARG A 1 425 ? -34.841 13.328 29.685 1.00 60.75 425 ARG A O 1
ATOM 3308 N N . PRO A 1 426 ? -36.077 11.621 28.922 1.00 65.19 426 PRO A N 1
ATOM 3309 C CA . PRO A 1 426 ? -37.353 12.239 29.313 1.00 65.19 426 PRO A CA 1
ATOM 3310 C C . PRO A 1 426 ? -37.563 12.397 30.833 1.00 65.19 426 PRO A C 1
ATOM 3312 O O . PRO A 1 426 ? -38.446 13.146 31.234 1.00 65.19 426 PRO A O 1
ATOM 3315 N N . LEU A 1 427 ? -36.768 11.733 31.683 1.00 63.03 427 LEU A N 1
ATOM 3316 C CA . LEU A 1 427 ? -36.786 11.919 33.144 1.00 63.03 427 LEU A CA 1
ATOM 3317 C C . LEU A 1 427 ? -35.874 13.067 33.617 1.00 63.03 427 LEU A C 1
ATOM 3319 O O . LEU A 1 427 ? -35.996 13.496 34.761 1.00 63.03 427 LEU A O 1
ATOM 3323 N N . LEU A 1 428 ? -34.956 13.544 32.767 1.00 60.66 428 LEU A N 1
ATOM 3324 C CA . LEU A 1 428 ? -33.937 14.549 33.110 1.00 60.66 428 LEU A CA 1
ATOM 3325 C C . LEU A 1 428 ? -34.137 15.907 32.411 1.00 60.66 428 LEU A C 1
ATOM 3327 O O . LEU A 1 428 ? -33.422 16.858 32.724 1.00 60.66 428 LEU A O 1
ATOM 3331 N N . GLY A 1 429 ? -35.118 16.008 31.511 1.00 55.44 429 GLY A N 1
ATOM 3332 C CA . GLY A 1 429 ? -35.440 17.227 30.768 1.00 55.44 429 GLY A CA 1
ATOM 3333 C C . GLY A 1 429 ? -34.569 17.450 29.527 1.00 55.44 429 GLY A C 1
ATOM 3334 O O . GLY A 1 429 ? -33.691 16.649 29.203 1.00 55.44 429 GLY A O 1
ATOM 3335 N N . ASP A 1 430 ? -34.848 18.542 28.813 1.00 54.31 430 ASP A N 1
ATOM 3336 C CA . ASP A 1 430 ? -34.167 18.874 27.558 1.00 54.31 430 ASP A CA 1
ATOM 3337 C C . ASP A 1 430 ? -32.665 19.142 27.743 1.00 54.31 430 ASP A C 1
ATOM 3339 O O . ASP A 1 430 ? -32.198 19.566 28.805 1.00 54.31 430 ASP A O 1
ATOM 3343 N N . ASP A 1 431 ? -31.909 18.914 26.664 1.00 55.66 431 ASP A N 1
ATOM 3344 C CA . ASP A 1 431 ? -30.459 18.672 26.686 1.00 55.66 431 ASP A CA 1
ATOM 3345 C C . ASP A 1 431 ? -29.623 19.725 27.432 1.00 55.66 431 ASP A C 1
ATOM 3347 O O . ASP A 1 431 ? -28.596 19.373 28.011 1.00 55.66 431 ASP A O 1
ATOM 3351 N N . ASN A 1 432 ? -30.058 20.991 27.451 1.00 49.62 432 ASN A N 1
ATOM 3352 C CA . ASN A 1 432 ? -29.369 22.082 28.146 1.00 49.62 432 ASN A CA 1
ATOM 3353 C C . ASN A 1 432 ? -29.563 22.027 29.674 1.00 49.62 432 ASN A C 1
ATOM 3355 O O . ASN A 1 432 ? -28.585 22.105 30.415 1.00 49.62 432 ASN A O 1
ATOM 3359 N N . ALA A 1 433 ? -30.795 21.833 30.158 1.00 51.22 433 ALA A N 1
ATOM 3360 C CA . ALA A 1 433 ? -31.072 21.692 31.595 1.00 51.22 433 ALA A CA 1
ATOM 3361 C C . ALA A 1 433 ? -30.458 20.395 32.148 1.00 51.22 433 ALA A C 1
ATOM 3363 O O . ALA A 1 433 ? -29.899 20.356 33.248 1.00 51.22 433 ALA A O 1
ATOM 3364 N N . ALA A 1 434 ? -30.469 19.345 31.324 1.00 56.06 434 ALA A N 1
ATOM 3365 C CA . ALA A 1 434 ? -29.851 18.069 31.630 1.00 56.06 434 ALA A CA 1
ATOM 3366 C C . ALA A 1 434 ? -28.312 18.120 31.726 1.00 56.06 434 ALA A C 1
ATOM 3368 O O . ALA A 1 434 ? -27.729 17.088 32.043 1.00 56.06 434 ALA A O 1
ATOM 3369 N N . VAL A 1 435 ? -27.620 19.239 31.452 1.00 59.38 435 VAL A N 1
ATOM 3370 C CA . VAL A 1 435 ? -26.170 19.388 31.725 1.00 59.38 435 VAL A CA 1
ATOM 3371 C C . VAL A 1 435 ? -25.919 19.814 33.169 1.00 59.38 435 VAL A C 1
ATOM 3373 O O . VAL A 1 435 ? -25.146 19.153 33.862 1.00 59.38 435 VAL A O 1
ATOM 3376 N N . GLU A 1 436 ? -26.590 20.865 33.645 1.00 67.12 436 GLU A N 1
ATOM 3377 C CA . GLU A 1 436 ? -26.378 21.416 34.993 1.00 67.12 436 GLU A CA 1
ATOM 3378 C C . GLU A 1 436 ? -26.774 20.420 36.094 1.00 67.12 436 GLU A C 1
ATOM 3380 O O . GLU A 1 436 ? -26.095 20.307 37.114 1.00 67.12 436 GLU A O 1
ATOM 3385 N N . LEU A 1 437 ? -27.821 19.622 35.854 1.00 69.38 437 LEU A N 1
ATOM 3386 C CA . LEU A 1 437 ? -28.327 18.627 36.805 1.00 69.38 437 LEU A CA 1
ATOM 3387 C C . LEU A 1 437 ? -27.470 17.349 36.924 1.00 69.38 437 LEU A C 1
ATOM 3389 O O . LEU A 1 437 ? -27.613 16.627 37.911 1.00 69.38 437 LEU A O 1
ATOM 3393 N N . ARG A 1 438 ? -26.541 17.065 35.994 1.00 74.00 438 ARG A N 1
ATOM 3394 C CA . ARG A 1 438 ? -25.688 15.850 36.043 1.00 74.00 438 ARG A CA 1
ATOM 3395 C C . ARG A 1 438 ? -24.857 15.772 37.315 1.00 74.00 438 ARG A C 1
ATOM 3397 O O . ARG A 1 438 ? -24.865 14.750 37.998 1.00 74.00 438 ARG A O 1
ATOM 3404 N N . LEU A 1 439 ? -24.144 16.854 37.622 1.00 79.25 439 LEU A N 1
ATOM 3405 C CA . LEU A 1 439 ? -23.208 16.910 38.739 1.00 79.25 439 LEU A CA 1
ATOM 3406 C C . LEU A 1 439 ? -23.900 16.750 40.110 1.00 79.25 439 LEU A C 1
ATOM 3408 O O . LEU A 1 439 ? -23.472 15.871 40.858 1.00 79.25 439 LEU A O 1
ATOM 3412 N N . PRO A 1 440 ? -24.979 17.488 40.456 1.00 83.62 440 PRO A N 1
ATOM 3413 C CA . PRO A 1 440 ? -25.676 17.277 41.725 1.00 83.62 440 PRO A CA 1
ATOM 3414 C C . PRO A 1 440 ? -26.349 15.899 41.819 1.00 83.62 440 PRO A C 1
ATOM 3416 O O . PRO A 1 440 ? -26.303 15.296 42.889 1.00 83.62 440 PRO A O 1
ATOM 3419 N N . ILE A 1 441 ? -26.902 15.347 40.728 1.00 83.06 441 ILE A N 1
ATOM 3420 C CA . ILE A 1 441 ? -27.475 13.986 40.729 1.00 83.06 441 ILE A CA 1
ATOM 3421 C C . ILE A 1 441 ? -26.383 12.930 40.964 1.00 83.06 441 ILE A C 1
ATOM 3423 O O . ILE A 1 441 ? -26.568 12.023 41.778 1.00 83.06 441 ILE A O 1
ATOM 3427 N N . ALA A 1 442 ? -25.220 13.072 40.319 1.00 84.25 442 ALA A N 1
ATOM 3428 C CA . ALA A 1 442 ? -24.080 12.181 40.517 1.00 84.25 442 ALA A CA 1
ATOM 3429 C C . ALA A 1 442 ? -23.531 12.242 41.954 1.00 84.25 442 ALA A C 1
ATOM 3431 O O . ALA A 1 442 ? -23.273 11.197 42.553 1.00 84.25 442 ALA A O 1
ATOM 3432 N N . ILE A 1 443 ? -23.396 13.448 42.521 1.00 88.19 443 ILE A N 1
ATOM 3433 C CA . ILE A 1 443 ? -22.950 13.670 43.906 1.00 88.19 443 ILE A CA 1
ATOM 3434 C C . ILE A 1 443 ? -23.951 13.073 44.904 1.00 88.19 443 ILE A C 1
ATOM 3436 O O . ILE A 1 443 ? -23.542 12.386 45.840 1.00 88.19 443 ILE A O 1
ATOM 3440 N N . LEU A 1 444 ? -25.254 13.282 44.698 1.00 90.00 444 LEU A N 1
ATOM 3441 C CA . LEU A 1 444 ? -26.302 12.744 45.567 1.00 90.00 444 LEU A CA 1
ATOM 3442 C C . LEU A 1 444 ? -26.350 11.209 45.509 1.00 90.00 444 LEU A C 1
ATOM 3444 O O . LEU A 1 444 ? -26.441 10.563 46.552 1.00 90.00 444 LEU A O 1
ATOM 3448 N N . GLY A 1 445 ? -26.207 10.613 44.321 1.00 88.38 445 GLY A N 1
ATOM 3449 C CA . GLY A 1 445 ? -26.105 9.160 44.162 1.00 88.38 445 GLY A CA 1
ATOM 3450 C C . GLY A 1 445 ? -24.883 8.563 44.867 1.00 88.38 445 GLY A C 1
ATOM 3451 O O . GLY A 1 445 ? -25.012 7.600 45.626 1.00 88.38 445 GLY A O 1
ATOM 3452 N N . ALA A 1 446 ? -23.708 9.177 44.691 1.00 89.62 446 ALA A N 1
ATOM 3453 C CA . ALA A 1 446 ? -22.484 8.769 45.378 1.00 89.62 446 ALA A CA 1
ATOM 3454 C C . ALA A 1 446 ? -22.606 8.916 46.908 1.00 89.62 446 ALA A C 1
ATOM 3456 O O . ALA A 1 446 ? -22.187 8.025 47.645 1.00 89.62 446 ALA A O 1
ATOM 3457 N N . GLY A 1 447 ? -23.239 9.991 47.390 1.00 91.44 447 GLY A N 1
ATOM 3458 C CA . GLY A 1 447 ? -23.521 10.209 48.811 1.00 91.44 447 GLY A CA 1
ATOM 3459 C C . GLY A 1 447 ? -24.439 9.141 49.414 1.00 91.44 447 GLY A C 1
ATOM 3460 O O . GLY A 1 447 ? -24.135 8.608 50.479 1.00 91.44 447 GLY A O 1
ATOM 3461 N N . LEU A 1 448 ? -25.519 8.767 48.717 1.00 90.62 448 LEU A N 1
ATOM 3462 C CA . LEU A 1 448 ? -26.418 7.684 49.140 1.00 90.62 448 LEU A CA 1
ATOM 3463 C C . LEU A 1 448 ? -25.714 6.319 49.175 1.00 90.62 448 LEU A C 1
ATOM 3465 O O . LEU A 1 448 ? -25.930 5.543 50.106 1.00 90.62 448 LEU A O 1
ATOM 3469 N N . TRP A 1 449 ? -24.841 6.032 48.203 1.00 89.44 449 TRP A N 1
ATOM 3470 C CA . TRP A 1 449 ? -24.062 4.790 48.181 1.00 89.44 449 TRP A CA 1
ATOM 3471 C C . TRP A 1 449 ? -23.004 4.742 49.301 1.00 89.44 449 TRP A C 1
ATOM 3473 O O . TRP A 1 449 ? -22.893 3.734 50.000 1.00 89.44 449 TRP A O 1
ATOM 3483 N N . LEU A 1 450 ? -22.292 5.845 49.556 1.00 88.00 450 LEU A N 1
ATOM 3484 C CA . LEU A 1 450 ? -21.357 5.953 50.684 1.00 88.00 450 LEU A CA 1
ATOM 3485 C C . LEU A 1 450 ? -22.068 5.843 52.041 1.00 88.00 450 LEU A C 1
ATOM 3487 O O . LEU A 1 450 ? -21.559 5.181 52.944 1.00 88.00 450 LEU A O 1
ATOM 3491 N N . LEU A 1 451 ? -23.259 6.433 52.185 1.00 89.38 451 LEU A N 1
ATOM 3492 C CA . LEU A 1 451 ? -24.070 6.319 53.399 1.00 89.38 451 LEU A CA 1
ATOM 3493 C C . LEU A 1 451 ? -24.586 4.887 53.601 1.00 89.38 451 LEU A C 1
ATOM 3495 O O . LEU A 1 451 ? -24.527 4.373 54.716 1.00 89.38 451 LEU A O 1
ATOM 3499 N N . SER A 1 452 ? -24.997 4.206 52.526 1.00 88.25 452 SER A N 1
ATOM 3500 C CA . SER A 1 452 ? -25.293 2.770 52.549 1.00 88.25 452 SER A CA 1
ATOM 3501 C C . SER A 1 452 ? -24.096 1.953 53.045 1.00 88.25 452 SER A C 1
ATOM 3503 O O . SER A 1 452 ? -24.260 1.082 53.891 1.00 88.25 452 SER A O 1
ATOM 3505 N N . PHE A 1 453 ? -22.884 2.229 52.556 1.00 82.31 453 PHE A N 1
ATOM 3506 C CA . PHE A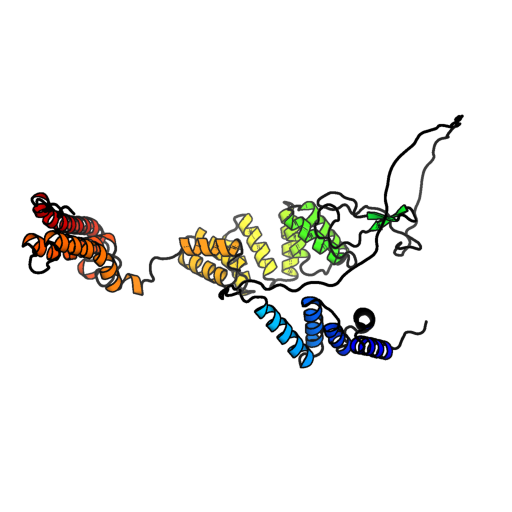 1 453 ? -21.674 1.529 52.995 1.00 82.31 453 PHE A CA 1
ATOM 3507 C C . PHE A 1 453 ? -21.333 1.823 54.470 1.00 82.31 453 PHE A C 1
ATOM 3509 O O . PHE A 1 453 ? -21.033 0.907 55.236 1.00 82.31 453 PHE A O 1
ATOM 3516 N N . GLY A 1 454 ? -21.471 3.079 54.907 1.00 83.31 454 GLY A N 1
ATOM 3517 C CA . GLY A 1 454 ? -21.276 3.489 56.302 1.00 83.31 454 GLY A CA 1
ATOM 3518 C C . GLY A 1 454 ? -22.250 2.825 57.283 1.00 83.31 454 GLY A C 1
ATOM 3519 O O . GLY A 1 454 ? -21.831 2.400 58.358 1.00 83.31 454 GLY A O 1
ATOM 3520 N N . LEU A 1 455 ? -23.522 2.657 56.898 1.00 83.81 455 LEU A N 1
ATOM 3521 C CA . LEU A 1 455 ? -24.535 1.942 57.691 1.00 83.81 455 LEU A CA 1
ATOM 3522 C C . LEU A 1 455 ? -24.189 0.462 57.934 1.00 83.81 455 LEU A C 1
ATOM 3524 O O . LEU A 1 455 ? -24.640 -0.099 58.929 1.00 83.81 455 LEU A O 1
ATOM 3528 N N . ILE A 1 456 ? -23.391 -0.157 57.058 1.00 79.00 456 ILE A N 1
ATOM 3529 C CA . ILE A 1 456 ? -22.942 -1.553 57.191 1.00 79.00 456 ILE A CA 1
ATOM 3530 C C . ILE A 1 456 ? -21.679 -1.650 58.061 1.00 79.00 456 ILE A C 1
ATOM 3532 O O . ILE A 1 456 ? -21.506 -2.615 58.799 1.00 79.00 456 ILE A O 1
ATOM 3536 N N . LEU A 1 457 ? -20.795 -0.649 58.011 1.00 74.25 457 LEU A N 1
ATOM 3537 C CA . LEU A 1 457 ? -19.561 -0.639 58.806 1.00 74.25 457 LEU A CA 1
ATOM 3538 C C . LEU A 1 457 ? -19.770 -0.221 60.270 1.00 74.25 457 LEU A C 1
ATOM 3540 O O . LEU A 1 457 ? -18.996 -0.640 61.133 1.00 74.25 457 LEU A O 1
ATOM 3544 N N . LEU A 1 458 ? -20.797 0.583 60.571 1.00 73.62 458 LEU A N 1
ATOM 3545 C CA . LEU A 1 458 ? -21.043 1.080 61.931 1.00 73.62 458 LEU A CA 1
ATOM 3546 C C . LEU A 1 458 ? -21.281 -0.043 62.970 1.00 73.62 458 LEU A C 1
ATOM 3548 O O . LEU A 1 458 ? -20.678 0.031 64.041 1.00 73.62 458 LEU A O 1
ATOM 3552 N N . PRO A 1 459 ? -22.090 -1.091 62.691 1.00 68.62 459 PRO A N 1
ATOM 3553 C CA . PRO A 1 459 ? -22.259 -2.222 63.606 1.00 68.62 459 PRO A CA 1
ATOM 3554 C C . PRO A 1 459 ? -20.991 -3.077 63.728 1.00 68.62 459 PRO A C 1
ATOM 3556 O O . PRO A 1 459 ? -20.614 -3.466 64.834 1.00 68.62 459 PRO A O 1
ATOM 3559 N N . LEU A 1 460 ? -20.300 -3.329 62.609 1.00 63.34 460 LEU A N 1
ATOM 3560 C CA . LEU A 1 460 ? -19.070 -4.128 62.556 1.00 63.34 460 LEU A CA 1
ATOM 3561 C C . LEU A 1 460 ? -17.956 -3.564 63.452 1.00 63.34 460 LEU A C 1
ATOM 3563 O O . LEU A 1 460 ? -17.245 -4.332 64.095 1.00 63.34 460 LEU A O 1
ATOM 3567 N N . ALA A 1 461 ? -17.839 -2.236 63.562 1.00 59.75 461 ALA A N 1
ATOM 3568 C CA . ALA A 1 461 ? -16.850 -1.580 64.422 1.00 59.75 461 ALA A CA 1
ATOM 3569 C C . ALA A 1 461 ? -17.018 -1.880 65.930 1.00 59.75 461 ALA A C 1
ATOM 3571 O O . ALA A 1 461 ? -16.072 -1.692 66.695 1.00 59.75 461 ALA A O 1
ATOM 3572 N N . GLY A 1 462 ? -18.197 -2.344 66.365 1.00 58.47 462 GLY A N 1
ATOM 3573 C CA . GLY A 1 462 ? -18.473 -2.742 67.750 1.00 58.47 462 GLY A CA 1
ATOM 3574 C C . GLY A 1 462 ? -18.364 -4.248 68.027 1.00 58.47 462 GLY A C 1
ATOM 3575 O O . GLY A 1 462 ? -18.440 -4.655 69.187 1.00 58.47 462 GLY A O 1
ATOM 3576 N N . GLN A 1 463 ? -18.205 -5.090 67.000 1.00 58.06 463 GLN A N 1
ATOM 3577 C CA . GLN A 1 463 ? -18.232 -6.546 67.155 1.00 58.06 463 GLN A CA 1
ATOM 3578 C C . GLN A 1 463 ? -16.836 -7.120 67.433 1.00 58.06 463 GLN A C 1
ATOM 3580 O O . GLN A 1 463 ? -15.939 -7.105 66.591 1.00 58.06 463 GLN A O 1
ATOM 3585 N N . SER A 1 464 ? -16.662 -7.703 68.621 1.00 53.19 464 SER A N 1
ATOM 3586 C CA . SER A 1 464 ? -15.484 -8.513 68.936 1.00 53.19 464 SER A CA 1
ATOM 3587 C C . SER A 1 464 ? -15.615 -9.888 68.277 1.00 53.19 464 SER A C 1
ATOM 3589 O O . SER A 1 464 ? -16.293 -10.775 68.792 1.00 53.19 464 SER A O 1
ATOM 3591 N N . PHE A 1 465 ? -14.965 -10.063 67.121 1.00 52.41 465 PHE A N 1
ATOM 3592 C CA . PHE A 1 465 ? -14.916 -11.352 66.427 1.00 52.41 465 PHE A CA 1
ATOM 3593 C C . PHE A 1 465 ? -14.486 -12.473 67.392 1.00 52.41 465 PHE A C 1
ATOM 3595 O O . PHE A 1 465 ? -13.457 -12.329 68.068 1.00 52.41 465 PHE A O 1
ATOM 3602 N N . PRO A 1 466 ? -15.229 -13.595 67.469 1.00 50.81 466 PRO A N 1
ATOM 3603 C CA . PRO A 1 466 ? -14.833 -14.715 68.308 1.00 50.81 466 PRO A CA 1
ATOM 3604 C C . PRO A 1 466 ? -13.483 -15.244 67.824 1.00 50.81 466 PRO A C 1
ATOM 3606 O O . PRO A 1 466 ? -13.293 -15.492 66.631 1.00 50.81 466 PRO A O 1
ATOM 3609 N N . ARG A 1 467 ? -12.531 -15.414 68.751 1.00 47.31 467 ARG A N 1
ATOM 3610 C CA . ARG A 1 467 ? -11.233 -16.018 68.424 1.00 47.31 467 ARG A CA 1
ATOM 3611 C C . ARG A 1 467 ? -11.471 -17.402 67.805 1.00 47.31 467 ARG A C 1
ATOM 3613 O O . ARG A 1 467 ? -12.307 -18.139 68.334 1.00 47.31 467 ARG A O 1
ATOM 3620 N N . PRO A 1 468 ? -10.755 -17.773 66.726 1.00 46.09 468 PRO A N 1
ATOM 3621 C CA . PRO A 1 468 ? -10.851 -19.122 66.189 1.00 46.09 468 PRO A CA 1
ATOM 3622 C C . PRO A 1 468 ? -10.479 -20.136 67.284 1.00 46.09 468 PRO A C 1
ATOM 3624 O O . PRO A 1 468 ? -9.601 -19.839 68.103 1.00 46.09 468 PRO A O 1
ATOM 3627 N N . PRO A 1 469 ? -11.135 -21.309 67.333 1.00 51.28 469 PRO A N 1
ATOM 3628 C CA . PRO A 1 469 ? -10.776 -22.345 68.291 1.00 51.28 469 PRO A CA 1
ATOM 3629 C C . PRO A 1 469 ? -9.320 -22.760 68.065 1.00 51.28 469 PRO A C 1
ATOM 3631 O O . PRO A 1 469 ? -8.912 -23.025 66.934 1.00 51.28 469 PRO A O 1
ATOM 3634 N N . SER A 1 470 ? -8.538 -22.798 69.142 1.00 50.62 470 SER A N 1
ATOM 3635 C CA . SER A 1 470 ? -7.165 -23.295 69.112 1.00 50.62 470 SER A CA 1
ATOM 3636 C C . SER A 1 470 ? -7.163 -24.797 68.831 1.00 50.62 470 SER A C 1
ATOM 3638 O O . SER A 1 470 ? -7.683 -25.566 69.644 1.00 50.62 470 SER A O 1
ATOM 3640 N N . LEU A 1 471 ? -6.577 -25.172 67.694 1.00 48.09 471 LEU A N 1
ATOM 3641 C CA . LEU A 1 471 ? -6.136 -26.529 67.363 1.00 48.09 471 LEU A CA 1
ATOM 3642 C C . LEU A 1 471 ? -4.679 -26.718 67.810 1.00 48.09 471 LEU A C 1
ATOM 3644 O O . LEU A 1 471 ? -3.921 -25.726 67.696 1.00 48.09 471 LEU A O 1
#

Mean predicted aligned error: 22.32 Å

Sequence (471 aa):
MPEPDLQALLRAGITAAKAGQREQARQTLLRVIEQDEASIPAWLWLSTVLDDQEERRICLENVLTLDPDNAHARAGLLRLDQASKEDRRPETGDRRLSPPTDLSPQTPPIEPKSPANSSLRSSHYPRLQPRPPTPDPQPPAPATLATGNGCPFCRKPISATAILCPHCQLPLVMNCPACGAETDVEQPACPRCGQAMGNYRRKVGYFSSLAAAYQANHRPEDNLKAWQAIETLQPDYPNLRLRLGEAQLAAGRPDRAMRHFEQALAETPNSPELHYALAEFQRQRGEHQEAFTAYLKVTQLDPKHGLAWLRLGQLYEGARRSQDAGQAYRRAAALLPADSDEGHQVQQQLQVLRPGLPPAMATGWSELLRQMTGPVVICLLAVLLDAGLRPWWISWSGWLALLLAPLGAFLWVSGTSLPQNPLIRPLLGDDNAAVELRLPIAILGAGLWLLSFGLILLPLAGQSFPRPPSL

Nearest PDB structures (foldseek):
  4n3c-assembly1_A  TM=6.144E-01  e=5.085E-05  Homo sapiens
  6tka-assembly1_AAA  TM=5.985E-01  e=4.302E-05  Homo sapiens
  5lfl-assembly6_F  TM=6.682E-01  e=6.781E-04  Solidesulfovibrio magneticus RS-1
  5khr-assembly1_C  TM=5.054E-01  e=6.504E-04  Homo sapiens
  5l9t-assembly1_C  TM=5.468E-01  e=1.380E-03  Homo sapiens

Foldseek 3Di:
DPDDPLVVLLVQLLVCLVVLVLVSSLVSLVVSCVVPVLPLSSLLSNLSRDDDLVSNLVSLVSNCVNPVPPPSSVVSVVVSVVVVVVVVDPPPDDDDDDDDDDDDDDDDDDDDDDDDDDDDDDDDDDDDDDDDDDDDDDDDDDDDDDDDDDDPPDDDDDDDDFPADPPPRDRQWDQDPVHRDTDGNPDQADPPPRHGAFDVVDLLRRLVVVLVVCVVVLNLVSNLVSLVSNCVVPVPDPCSLVSNLVSCVSVVNNVRSVVSLVVVCVVCVLDLSSLQSVLVVCVVVVVLVSSLVSLVSSCVSPVLPLVSLLSNLVSCVVVVVLVSSLVSLVSSCVRDDCPDPSVVVSVVSNVVSPDPDDVVVLQDPVVLCVQLVVLLVVLVVLQCVLQVVDPVSRDPLSVLLNVLRSVLSNQLCCLPPPCVHPVCVVVQDDDVSNVVVSVVSNVVSPVSSVSSVVSSVPSVVPDDPDDPDDD

Radius of gyration: 40.95 Å; Cα contacts (8 Å, |Δi|>4): 495; chains: 1; bounding box: 112×80×108 Å